Protein 3HHE (pdb70)

Organism: Bartonella henselae (strain ATCC 49882 / DSM 28221 / CCUG 30454 / Houston 1) (NCBI:txid283166)

Secondary structure (DSSP, 8-state):
-HHHHHHHHHHHHHTT--TTEEEEE--SHHHHHHHHHHHHHHHTT--EEEEESSHHHHHHHHHTT--B--TTT--SBSEEEE--SEE-GGG-EE--TTS-HHHHHHHHHTBS-EEEEEEGGGB-SSS-SSPEEEEE-STTHHHHHHHHHHHHHHHT--S-EEE-EETTEE---TTS-EEEEE--S--S-HHHHHHHHHTSTTEEEESEE-S---EEEEE-TTS-EEEE-GGG-/-HHHHHHHHHHHHHTT--TTEEEEE--SHHHHHHHHHHHHHHHTT--EEEEESSHHHHHHHHHHT--B--TTT-SSBSEEEE--SEE-GGG-EE--TTS-HHHHHHHHHTBS-EEEEEEGGGB-SSS-SSPEEEEE-STTHHHHHHHHHHHHHHHT--S-EEE-BSSSSBPPPTTS-EEEEE--S--S-HHHHHHHHHHSTTEEEESEE-S---EEEEE-TTS-EEEE-GGG-

Foldseek 3Di:
DFLVQLLLLLVVVCVVQAAPFEEEQEDDSSSLSNQLVNLVVVVVPGHYEYAYQAPVSVVSNVVSVNHYDHCVVVVAGAEYEYEAQAQEALRWGFHCPVPRQVSVLSRLVRYPAYEYGGAPVRYDHFDQQFFKKWWFAPVPVVVLVVQLVVLCVVVVFDDDKDWDDDVPHFDAHPVGTTMITHRRRGDPDVVSSQVSSVPRPGTPHIRTRPPRHAWYFYQYPVGDTDTDGSVND/DQLVQLLLLLVVVVVPDAAPFEEEQEDDSSSLSNLLVNLVVVVVPGHYEYAYQAPVRVVSCVVSVNHYDDCVVVVAGAEYEYEAQAQEALRKGFDQPVNRQPSSQSNLVRYPAYEYGHEPVRYDHFDQQFWKKWWFAPVCVVVLVVQLVVLCVVQVFDDDWAWPDDDVHFDAHPVRTTIITHRRRGDHPLVSSQVSSVPRVGTPHIRTHPPRHAWYFYQYPVRDTDTDGSVRD

Sequence (466 aa):
NVQQLKKMAALKALEFVEDDMRLGIGSGSTVNEFIPLLGERVANGLRVTCVATSQYSEQLCHKFGVPISTLEKIPELDLDIDGADEIGPEMTLIKGGGGALLHEKIVASASRAMFVIADETKMVKTLGAFALPIEVNPFGIHATRRIAIEKAADNLGLSGEITLRMNGDDPFKTDGGHFIFDAFWGRILQPKLLSEALLAIPGVVEHGLFLGLASRAIVAMADSQIKVLEPFDFNVQQLKKMAALKALEFVEDDMRLGIGSGSTVNEFIPLLGERVANGLRVTCVATSQYSEQLCHKFGVPISTLEKIPELDLDIDGADEIGPEMTLIKGGGGALLHEKIVASASRAMFVIADETKMVKTLGAFALPIEVNPFGIHATRIAIEKAADNLGLSGEITLRMNGDDPFKTDGGHFIFDAFWGRILQPKLLSEALLAIPGVVEHGLFLGLASRAIVAMADSQIKVLEPFDF

B-factor: mean 32.85, std 6.94, range [16.31, 69.72]

CATH classification: 3.40.50.1360 (+1 more: 3.30.70.260)

Radius of gyration: 24.21 Å; Cα contacts (8 Å, |Δi|>4): 1124; chains: 2; bounding box: 37×44×77 Å

Nearest PDB structures (foldseek):
  3hhe-assembly1_B  TM=1.003E+00  e=1.735E-48  Bartonella henselae str. Houston-1
  6j1k-assembly1_B  TM=9.868E-01  e=7.634E-35  Ochrobactrum sp.
  6zxt-assembly1_A  TM=9.410E-01  e=8.841E-29  Chlamydomonas reinhardtii
  3l7o-assembly1_A  TM=9.455E-01  e=5.430E-26  Streptococcus mutans UA159
  4x84-assembly1_D  TM=9.153E-01  e=1.781E-24  Pseudomonas aeruginosa PAO1

Structure (mmCIF, N/CA/C/O backbone):
data_3HHE
#
_entry.id   3HHE
#
_cell.length_a   40.190
_cell.length_b   79.584
_cell.length_c   151.127
_cell.angle_alpha   90.000
_cell.angle_beta   90.000
_cell.angle_gamma   90.000
#
_symmetry.space_group_name_H-M   'P 21 21 21'
#
loop_
_entity.id
_entity.type
_entity.pdbx_description
1 polymer 'Ribose-5-phosphate isomerase A'
2 non-polymer RIBULOSE-5-PHOSPHATE
3 non-polymer 'POTASSIUM ION'
4 non-polymer 'CHLORIDE ION'
5 water water
#
loop_
_atom_site.group_PDB
_atom_site.id
_atom_site.type_symbol
_atom_site.label_atom_id
_atom_site.label_alt_id
_atom_site.label_comp_id
_atom_site.label_asym_id
_atom_site.label_entity_id
_atom_site.label_seq_id
_atom_site.pdbx_PDB_ins_code
_atom_site.Cartn_x
_atom_site.Cartn_y
_atom_site.Cartn_z
_atom_site.occupancy
_atom_site.B_iso_or_equiv
_atom_site.auth_seq_id
_atom_site.auth_comp_id
_atom_site.auth_asym_id
_atom_site.auth_atom_id
_atom_site.pdbx_PDB_model_num
ATOM 1 N N . ASN A 1 23 ? 27.817 63.248 43.842 1.00 46.35 23 ASN A N 1
ATOM 2 C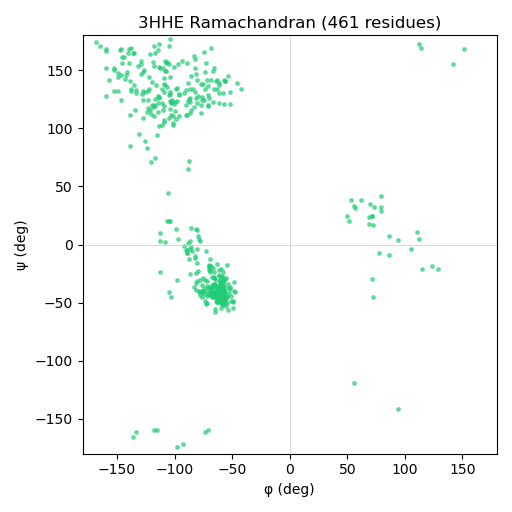 CA . ASN A 1 23 ? 29.278 63.121 43.487 1.00 46.65 23 ASN A CA 1
ATOM 3 C C . ASN A 1 23 ? 29.789 64.147 42.469 1.00 45.52 23 ASN A C 1
ATOM 4 O O . ASN A 1 23 ? 30.416 65.124 42.870 1.00 45.53 23 ASN A O 1
ATOM 9 N N . VAL A 1 24 ? 29.568 63.919 41.167 1.00 43.80 24 VAL A N 1
ATOM 10 C CA . VAL A 1 24 ? 29.942 64.948 40.191 1.00 42.50 24 VAL A CA 1
ATOM 11 C C . VAL A 1 24 ? 29.003 66.149 40.281 1.00 41.43 24 VAL A C 1
ATOM 12 O O . VAL A 1 24 ? 29.459 67.285 40.175 1.00 40.08 24 VAL A O 1
ATOM 16 N N . GLN A 1 25 ? 27.712 65.882 40.512 1.00 40.58 25 GLN A N 1
ATOM 17 C CA . GLN A 1 25 ? 26.724 66.937 40.696 1.00 40.16 25 GLN A CA 1
ATOM 18 C C . GLN A 1 25 ? 27.180 67.821 41.857 1.00 38.95 25 GLN A C 1
ATOM 19 O O . GLN A 1 25 ? 26.935 69.029 41.877 1.00 38.57 25 GLN A O 1
ATOM 25 N N . GLN A 1 26 ? 27.874 67.203 42.807 1.00 37.42 26 GLN A N 1
ATOM 26 C CA . GLN A 1 26 ? 28.382 67.913 43.959 1.00 36.63 26 GLN A CA 1
ATOM 27 C C . GLN A 1 26 ? 29.519 68.788 43.494 1.00 34.89 26 GLN A C 1
ATOM 28 O O . GLN A 1 26 ? 29.540 69.992 43.759 1.00 34.19 26 GLN A O 1
ATOM 34 N N . LEU A 1 27 ? 30.446 68.173 42.763 1.00 33.65 27 LEU A N 1
ATOM 35 C CA . LEU A 1 27 ? 31.581 68.896 42.223 1.00 33.00 27 LEU A CA 1
ATOM 36 C C . LEU A 1 27 ? 31.179 70.087 41.335 1.00 32.07 27 LEU A C 1
ATOM 37 O O . LEU A 1 27 ? 31.770 71.164 41.452 1.00 31.69 27 LEU A O 1
ATOM 42 N N . LYS A 1 28 ? 30.132 69.908 40.523 1.00 31.24 28 LYS A N 1
ATOM 43 C CA . LYS A 1 28 ? 29.617 70.969 39.653 1.00 30.32 28 LYS A CA 1
ATOM 44 C C . LYS A 1 28 ? 29.071 72.157 40.450 1.00 30.13 28 LYS A C 1
ATOM 45 O O . LYS A 1 28 ? 29.335 73.326 40.125 1.00 29.11 28 LYS A O 1
ATOM 51 N N . LYS A 1 29 ? 28.301 71.849 41.497 1.00 29.30 29 LYS A N 1
ATOM 52 C CA . LYS A 1 29 ? 27.739 72.884 42.355 1.00 28.01 29 LYS A CA 1
ATOM 53 C C . LYS A 1 29 ? 28.820 73.652 43.119 1.00 26.65 29 LYS A C 1
ATOM 54 O O . LYS A 1 29 ? 28.760 74.892 43.219 1.00 26.70 29 LYS A O 1
ATOM 60 N N . MET A 1 30 ? 29.818 72.931 43.611 1.00 25.89 30 MET A N 1
ATOM 61 C CA . MET A 1 30 ? 30.965 73.554 44.279 1.00 26.18 30 MET A CA 1
ATOM 62 C C . MET A 1 30 ? 31.656 74.497 43.318 1.00 25.47 30 MET A C 1
ATOM 63 O O . MET A 1 30 ? 31.897 75.669 43.663 1.00 25.40 30 MET A O 1
ATOM 68 N N . ALA A 1 31 ? 31.926 74.011 42.100 1.00 24.98 31 ALA A N 1
ATOM 69 C CA . ALA A 1 31 ? 32.573 74.831 41.075 1.00 24.56 31 ALA A CA 1
ATOM 70 C C . ALA A 1 31 ? 31.746 76.068 40.810 1.00 24.33 31 ALA A C 1
ATOM 71 O O . ALA A 1 31 ? 32.294 77.176 40.765 1.00 24.31 31 ALA A O 1
ATOM 73 N N . ALA A 1 32 ? 30.430 75.884 40.675 1.00 24.11 32 ALA A N 1
ATOM 74 C CA . ALA A 1 32 ? 29.502 77.011 40.424 1.00 24.61 32 ALA A CA 1
ATOM 75 C C . ALA A 1 32 ? 29.477 78.064 41.548 1.00 25.00 32 ALA A C 1
ATOM 76 O O . ALA A 1 32 ? 29.455 79.275 41.286 1.00 24.99 32 ALA A O 1
ATOM 78 N N . LEU A 1 33 ? 29.491 77.604 42.803 1.00 25.66 33 LEU A N 1
ATOM 79 C CA . LEU A 1 33 ? 29.447 78.525 43.958 1.00 25.46 33 LEU A CA 1
ATOM 80 C C . LEU A 1 33 ? 30.664 79.403 43.974 1.00 24.81 33 LEU A C 1
ATOM 81 O O . LEU A 1 33 ? 30.559 80.611 44.171 1.00 24.32 33 LEU A O 1
ATOM 86 N N . LYS A 1 34 ? 31.822 78.788 43.738 1.00 25.80 34 LYS A N 1
ATOM 87 C CA . LYS A 1 34 ? 33.092 79.510 43.710 1.00 26.14 34 LYS A CA 1
ATOM 88 C C . LYS A 1 34 ? 33.141 80.494 42.561 1.00 26.40 34 LYS A C 1
ATOM 89 O O . LYS A 1 34 ? 33.525 81.655 42.761 1.00 26.85 34 LYS A O 1
ATOM 95 N N . ALA A 1 35 ? 32.716 80.074 41.363 1.00 26.23 35 ALA A N 1
ATOM 96 C CA . ALA A 1 35 ? 32.705 81.030 40.220 1.00 26.02 35 ALA A CA 1
ATOM 97 C C . ALA A 1 35 ? 31.814 82.223 40.501 1.00 25.84 35 ALA A C 1
ATOM 98 O O . ALA A 1 35 ? 32.121 83.346 40.083 1.00 25.61 35 ALA A O 1
ATOM 100 N N . LEU A 1 36 ? 30.715 81.977 41.223 1.00 26.06 36 LEU A N 1
ATOM 101 C CA . LEU A 1 36 ? 29.775 83.047 41.581 1.00 26.49 36 LEU A CA 1
ATOM 102 C C . LEU A 1 36 ? 30.388 84.217 42.403 1.00 27.27 36 LEU A C 1
ATOM 103 O O . LEU A 1 36 ? 29.939 85.364 42.304 1.00 27.23 36 LEU A O 1
ATOM 108 N N . GLU A 1 37 ? 31.439 83.926 43.171 1.00 28.52 37 GLU A N 1
ATOM 109 C CA . GLU A 1 37 ? 32.181 84.940 43.929 1.00 29.82 37 GLU A CA 1
ATOM 110 C C . GLU A 1 37 ? 32.851 86.033 43.076 1.00 30.40 37 GLU A C 1
ATOM 111 O O . GLU A 1 37 ? 33.128 87.139 43.574 1.00 30.13 37 GLU A O 1
ATOM 117 N N . PHE A 1 38 ? 33.098 85.743 41.799 1.00 30.58 38 PHE A N 1
ATOM 118 C CA . PHE A 1 38 ? 33.697 86.750 40.915 1.00 31.21 38 PHE A CA 1
ATOM 119 C C . PHE A 1 38 ? 32.652 87.645 40.275 1.00 31.52 38 PHE A C 1
ATOM 120 O O . PHE A 1 38 ? 32.992 88.589 39.547 1.00 31.36 38 PHE A O 1
ATOM 128 N N . VAL A 1 39 ? 31.379 87.359 40.529 1.00 32.26 39 VAL A N 1
ATOM 129 C CA . VAL A 1 39 ? 30.320 88.144 39.915 1.00 33.25 39 VAL A CA 1
ATOM 130 C C . VAL A 1 39 ? 30.029 89.358 40.789 1.00 34.84 39 VAL A C 1
ATOM 131 O O . VAL A 1 39 ? 29.705 89.215 41.971 1.00 34.63 39 VAL A O 1
ATOM 135 N N . GLU A 1 40 ? 30.147 90.547 40.198 1.00 36.91 40 GLU A N 1
ATOM 136 C CA . GLU A 1 40 ? 29.922 91.800 40.919 1.00 38.91 40 GLU A CA 1
ATOM 137 C C . GLU A 1 40 ? 28.815 92.642 40.299 1.00 39.07 40 GLU A C 1
ATOM 138 O O . GLU A 1 40 ? 28.397 92.387 39.167 1.00 38.70 40 GLU A O 1
ATOM 144 N N . ASP A 1 41 ? 28.335 93.621 41.070 1.00 39.51 41 ASP A N 1
ATOM 145 C CA . ASP A 1 41 ? 27.234 94.503 40.672 1.00 39.69 41 ASP A CA 1
ATOM 146 C C . ASP A 1 41 ? 27.512 95.231 39.373 1.00 39.24 41 ASP A C 1
ATOM 147 O O . ASP A 1 41 ? 28.629 95.683 39.132 1.00 39.02 41 ASP A O 1
ATOM 152 N N . ASP A 1 42 ? 26.467 95.365 38.563 1.00 39.34 42 ASP A N 1
ATOM 153 C CA . ASP A 1 42 ? 26.488 96.108 37.288 1.00 39.55 42 ASP A CA 1
ATOM 154 C C . ASP A 1 42 ? 27.339 95.427 36.218 1.00 38.94 42 ASP A C 1
ATOM 155 O O . ASP A 1 42 ? 27.723 96.054 35.238 1.00 39.39 42 ASP A O 1
ATOM 160 N N . MET A 1 43 ? 27.632 94.144 36.415 1.00 37.92 43 MET A N 1
ATOM 161 C CA . MET A 1 43 ? 28.329 93.363 35.408 1.00 37.27 43 MET A CA 1
ATOM 162 C C . MET A 1 43 ? 27.385 92.881 34.311 1.00 36.39 43 MET A C 1
ATOM 163 O O . MET A 1 43 ? 26.238 92.500 34.553 1.00 36.18 43 MET A O 1
ATOM 168 N N . ARG A 1 44 ? 27.888 92.893 33.094 1.00 35.72 44 ARG A N 1
ATOM 169 C CA . ARG A 1 44 ? 27.181 92.246 31.998 1.00 35.13 44 ARG A CA 1
ATOM 170 C C . ARG A 1 44 ? 27.805 90.841 31.800 1.00 33.59 44 ARG A C 1
ATOM 171 O O . ARG A 1 44 ? 29.033 90.695 31.657 1.00 33.37 44 ARG A O 1
ATOM 179 N N . LEU A 1 45 ? 26.963 89.815 31.872 1.00 31.65 45 LEU A N 1
ATOM 180 C CA . LEU A 1 45 ? 27.416 88.441 31.893 1.00 30.61 45 LEU A CA 1
ATOM 181 C C . LEU A 1 45 ? 26.957 87.637 30.699 1.00 30.62 45 LEU A C 1
ATOM 182 O O . LEU A 1 45 ? 25.800 87.730 30.289 1.00 30.81 45 LEU A O 1
ATOM 187 N N . GLY A 1 46 ? 27.871 86.834 30.162 1.00 30.12 46 GLY A N 1
ATOM 188 C CA . GLY A 1 46 ? 27.513 85.743 29.264 1.00 29.39 46 GLY A CA 1
ATOM 189 C C . GLY A 1 46 ? 27.185 84.522 30.087 1.00 28.90 46 GLY A C 1
ATOM 190 O O . GLY A 1 46 ? 27.913 84.198 31.030 1.00 28.83 46 GLY A O 1
ATOM 191 N N . ILE A 1 47 ? 26.077 83.858 29.759 1.00 28.08 47 ILE A N 1
ATOM 192 C CA . ILE A 1 47 ? 25.687 82.639 30.457 1.00 27.89 47 ILE A CA 1
ATOM 193 C C . ILE A 1 47 ? 25.730 81.402 29.530 1.00 27.95 47 ILE A C 1
ATOM 194 O O . ILE A 1 47 ? 24.913 81.272 28.587 1.00 28.24 47 ILE A O 1
ATOM 199 N N . GLY A 1 48 ? 26.643 80.481 29.828 1.00 27.45 48 GLY A N 1
ATOM 200 C CA . GLY A 1 48 ? 26.824 79.248 29.046 1.00 26.27 48 GLY A CA 1
ATOM 201 C C . GLY A 1 48 ? 25.716 78.220 29.176 1.00 26.49 48 GLY A C 1
ATOM 202 O O . GLY A 1 48 ? 24.597 78.559 29.544 1.00 25.92 48 GLY A O 1
ATOM 203 N N . SER A 1 49 ? 26.009 76.958 28.852 1.00 26.00 49 SER A N 1
ATOM 204 C CA . SER A 1 49 ? 24.967 75.928 28.838 1.00 25.72 49 SER A CA 1
ATOM 205 C C . SER A 1 49 ? 25.531 74.600 29.314 1.00 26.09 49 SER A C 1
ATOM 206 O O . SER A 1 49 ? 26.745 74.410 29.325 1.00 26.89 49 SER A O 1
ATOM 209 N N . GLY A 1 50 ? 24.658 73.687 29.722 1.00 26.30 50 GLY A N 1
ATOM 210 C CA . GLY A 1 50 ? 25.085 72.352 30.145 1.00 26.65 50 GLY A CA 1
ATOM 211 C C . GLY A 1 50 ? 24.856 72.165 31.633 1.00 26.96 50 GLY A C 1
ATOM 212 O O . GLY A 1 50 ? 24.496 73.105 32.335 1.00 26.98 50 GLY A O 1
ATOM 213 N N . SER A 1 51 ? 25.063 70.950 32.110 1.00 27.20 51 SER A N 1
ATOM 214 C CA . SER A 1 51 ? 24.603 70.585 33.439 1.00 27.57 51 SER A CA 1
ATOM 215 C C . SER A 1 51 ? 25.313 71.399 34.512 1.00 27.27 51 SER A C 1
ATOM 216 O O . SER A 1 51 ? 24.686 71.747 35.496 1.00 27.85 51 SER A O 1
ATOM 219 N N . THR A 1 52 ? 26.599 71.719 34.309 1.00 26.56 52 THR A N 1
ATOM 220 C CA . THR A 1 52 ? 27.372 72.520 35.269 1.00 25.71 52 THR A CA 1
ATOM 221 C C . THR A 1 52 ? 26.853 73.968 35.356 1.00 26.35 52 THR A C 1
ATOM 222 O O . THR A 1 52 ? 26.727 74.527 36.457 1.00 26.58 52 THR A O 1
ATOM 226 N N . VAL A 1 53 ? 26.546 74.574 34.204 1.00 25.81 53 VAL A N 1
ATOM 227 C CA . VAL A 1 53 ? 25.952 75.914 34.164 1.00 24.85 53 VAL A CA 1
ATOM 228 C C . VAL A 1 53 ? 24.518 75.898 34.733 1.00 24.94 53 VAL A C 1
ATOM 229 O O . VAL A 1 53 ? 24.051 76.909 35.259 1.00 24.86 53 VAL A O 1
ATOM 233 N N . ASN A 1 54 ? 23.817 74.775 34.632 1.00 24.80 54 ASN A N 1
ATOM 234 C CA . ASN A 1 54 ? 22.470 74.692 35.226 1.00 25.52 54 ASN A CA 1
ATOM 235 C C . ASN A 1 54 ? 22.505 74.706 36.759 1.00 25.88 54 ASN A C 1
ATOM 236 O O . ASN A 1 54 ? 21.518 75.016 37.377 1.00 26.50 54 ASN A O 1
ATOM 241 N N . GLU A 1 55 ? 23.633 74.347 37.369 1.00 26.88 55 GLU A N 1
ATOM 242 C CA . GLU A 1 55 ? 23.804 74.515 38.822 1.00 27.66 55 GLU A CA 1
ATOM 243 C C . GLU A 1 55 ? 24.162 75.937 39.207 1.00 27.31 55 GLU A C 1
ATOM 244 O O . GLU A 1 55 ? 23.938 76.351 40.344 1.00 28.21 55 GLU A O 1
ATOM 250 N N . PHE A 1 56 ? 24.713 76.688 38.260 1.00 26.55 56 PHE A N 1
ATOM 251 C CA . PHE A 1 56 ? 25.171 78.062 38.509 1.00 25.81 56 PHE A CA 1
ATOM 252 C C . PHE A 1 56 ? 24.054 79.097 38.422 1.00 25.63 56 PHE A C 1
ATOM 253 O O . PHE A 1 56 ? 24.050 80.069 39.172 1.00 25.40 56 PHE A O 1
ATOM 261 N N . ILE A 1 57 ? 23.119 78.885 37.496 1.00 25.49 57 ILE A N 1
ATOM 262 C CA . ILE A 1 57 ? 22.066 79.857 37.231 1.00 25.52 57 ILE A CA 1
ATOM 263 C C . ILE A 1 57 ? 21.152 80.071 38.434 1.00 25.76 57 ILE A C 1
ATOM 264 O O . ILE A 1 57 ? 20.899 81.209 38.815 1.00 26.67 57 ILE A O 1
ATOM 269 N N . PRO A 1 58 ? 20.651 78.994 39.049 1.00 26.08 58 PRO A N 1
ATOM 270 C CA . PRO A 1 58 ? 19.803 79.327 40.193 1.00 26.80 58 PRO A CA 1
ATOM 271 C C . PRO A 1 58 ? 20.575 80.056 41.316 1.00 26.73 58 PRO A C 1
ATOM 272 O O . PRO A 1 58 ? 20.054 81.015 41.887 1.00 27.76 58 PRO A O 1
ATOM 276 N N . LEU A 1 59 ? 21.806 79.642 41.591 1.00 26.98 59 LEU A N 1
ATOM 277 C CA . LEU A 1 59 ? 22.635 80.324 42.589 1.00 27.48 59 LEU A CA 1
ATOM 278 C C . LEU A 1 59 ? 22.761 81.820 42.295 1.00 27.40 59 LEU A C 1
ATOM 279 O O . LEU A 1 59 ? 22.659 82.657 43.184 1.00 27.10 59 LEU A O 1
ATOM 284 N N . LEU A 1 60 ? 23.001 82.135 41.025 1.00 27.60 60 LEU A N 1
ATOM 285 C CA . LEU A 1 60 ? 23.014 83.500 40.567 1.00 27.16 60 LEU A CA 1
ATOM 286 C C . LEU A 1 60 ? 21.679 84.186 40.849 1.00 27.73 60 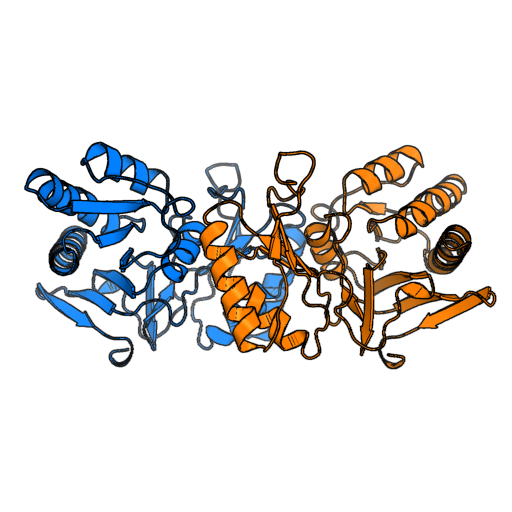LEU A C 1
ATOM 287 O O . LEU A 1 60 ? 21.648 85.333 41.309 1.00 27.31 60 LEU A O 1
ATOM 292 N N . GLY A 1 61 ? 20.581 83.503 40.553 1.00 28.33 61 GLY A N 1
ATOM 293 C CA . GLY A 1 61 ? 19.257 84.075 40.810 1.00 29.50 61 GLY A CA 1
ATOM 294 C C . GLY A 1 61 ? 19.040 84.324 42.300 1.00 30.48 61 GLY A C 1
ATOM 295 O O . GLY A 1 61 ? 18.451 85.334 42.674 1.00 30.08 61 GLY A O 1
ATOM 296 N N . GLU A 1 62 ? 19.524 83.425 43.163 1.00 31.52 62 GLU A N 1
ATOM 297 C CA . GLU A 1 62 ? 19.407 83.674 44.616 1.00 33.46 62 GLU A CA 1
ATOM 298 C C . GLU A 1 62 ? 20.105 84.970 45.001 1.00 33.47 62 GLU A C 1
ATOM 299 O O . GLU A 1 62 ? 19.626 85.699 45.855 1.00 34.24 62 GLU A O 1
ATOM 305 N N . ARG A 1 63 ? 21.222 85.266 44.346 1.00 33.78 63 ARG A N 1
ATOM 306 C CA . ARG A 1 63 ? 21.972 86.493 44.630 1.00 34.03 63 ARG A CA 1
ATOM 307 C C . ARG A 1 63 ? 21.248 87.722 44.116 1.00 34.84 63 ARG A C 1
ATOM 308 O O . ARG A 1 63 ? 21.289 88.779 44.747 1.00 35.55 63 ARG A O 1
ATOM 316 N N . VAL A 1 64 ? 20.578 87.572 42.977 1.00 35.46 64 VAL A N 1
ATOM 317 C CA . VAL A 1 64 ? 19.813 88.647 42.368 1.00 36.04 64 VAL A CA 1
ATOM 318 C C . VAL A 1 64 ? 18.611 88.996 43.225 1.00 37.03 64 VAL A C 1
ATOM 319 O O . VAL A 1 64 ? 18.253 90.160 43.334 1.00 38.04 64 VAL A O 1
ATOM 323 N N . ALA A 1 65 ? 17.995 87.993 43.836 1.00 38.09 65 ALA A N 1
ATOM 324 C CA . ALA A 1 65 ? 16.865 88.223 44.717 1.00 39.12 65 ALA A CA 1
ATOM 325 C C . ALA A 1 65 ? 17.322 88.912 45.997 1.00 39.92 65 ALA A C 1
ATOM 326 O O . ALA A 1 65 ? 16.494 89.486 46.702 1.00 39.97 65 ALA A O 1
ATOM 328 N N . ASN A 1 66 ? 18.629 88.855 46.292 1.00 40.02 66 ASN A N 1
ATOM 329 C CA . ASN A 1 66 ? 19.172 89.577 47.449 1.00 40.15 66 ASN A CA 1
ATOM 330 C C . ASN A 1 66 ? 19.933 90.860 47.106 1.00 39.51 66 ASN A C 1
ATOM 331 O O . ASN A 1 66 ? 20.707 91.362 47.914 1.00 39.51 66 ASN A O 1
ATOM 336 N N . GLY A 1 67 ? 19.689 91.412 45.919 1.00 39.00 67 GLY A N 1
ATOM 337 C CA . GLY A 1 67 ? 20.254 92.722 45.577 1.00 37.84 67 GLY A CA 1
ATOM 338 C C . GLY A 1 67 ? 21.279 92.818 44.451 1.00 37.26 67 GLY A C 1
ATOM 339 O O . GLY A 1 67 ? 21.479 93.908 43.909 1.00 37.79 67 GLY A O 1
ATOM 340 N N . LEU A 1 68 ? 21.944 91.718 44.093 1.00 36.32 68 LEU A N 1
ATOM 341 C CA . LEU A 1 68 ? 22.955 91.762 43.006 1.00 35.45 68 LEU A CA 1
ATOM 342 C C . LEU A 1 68 ? 22.362 92.252 41.669 1.00 34.97 68 LEU A C 1
ATOM 343 O O . LEU A 1 68 ? 21.306 91.793 41.232 1.00 34.16 68 LEU A O 1
ATOM 348 N N . ARG A 1 69 ? 23.029 93.217 41.052 1.00 35.62 69 ARG A N 1
ATOM 349 C CA . ARG A 1 69 ? 22.576 93.773 39.766 1.00 36.52 69 ARG A CA 1
ATOM 350 C C . ARG A 1 69 ? 23.451 93.213 38.652 1.00 36.28 69 ARG A C 1
ATOM 351 O O . ARG A 1 69 ? 24.664 93.443 38.648 1.00 36.22 69 ARG A O 1
ATOM 359 N N . VAL A 1 70 ? 22.835 92.456 37.742 1.00 36.40 70 VAL A N 1
ATOM 360 C CA . VAL A 1 70 ? 23.501 91.914 36.537 1.00 36.51 70 VAL A CA 1
ATOM 361 C C . VAL A 1 70 ? 22.518 91.876 35.377 1.00 36.44 70 VAL A C 1
ATOM 362 O O . VAL A 1 70 ? 21.312 91.807 35.587 1.00 36.05 70 VAL A O 1
ATOM 366 N N . THR A 1 71 ? 23.061 91.895 34.162 1.00 36.46 71 THR A N 1
ATOM 367 C CA . THR A 1 71 ? 22.310 91.697 32.931 1.00 36.14 71 THR A CA 1
ATOM 368 C C . THR A 1 71 ? 23.032 90.599 32.170 1.00 35.38 71 THR A C 1
ATOM 369 O O . THR A 1 71 ? 24.251 90.644 32.011 1.00 34.17 71 THR A O 1
ATOM 373 N N . CYS A 1 72 ? 22.272 89.621 31.685 1.00 34.83 72 CYS A N 1
ATOM 374 C CA . CYS A 1 72 ? 22.859 88.405 31.154 1.00 33.85 72 CYS A CA 1
ATOM 375 C C . CYS A 1 72 ? 22.478 88.138 29.720 1.00 32.84 72 CYS A C 1
ATOM 376 O O . CYS A 1 72 ? 21.362 88.440 29.304 1.00 32.54 72 CYS A O 1
ATOM 379 N N . VAL A 1 73 ? 23.422 87.588 28.961 1.00 31.53 73 VAL A N 1
ATOM 380 C CA . VAL A 1 73 ? 23.105 87.012 27.669 1.00 30.48 73 VAL A CA 1
ATOM 381 C C . VAL A 1 73 ? 23.224 85.481 27.735 1.00 29.67 73 VAL A C 1
ATOM 382 O O . VAL A 1 73 ? 24.304 84.939 27.998 1.00 29.36 73 VAL A O 1
ATOM 386 N N . ALA A 1 74 ? 22.109 84.801 27.473 1.00 28.35 74 ALA A N 1
ATOM 387 C CA . ALA A 1 74 ? 22.052 83.344 27.477 1.00 28.29 74 ALA A CA 1
ATOM 388 C C . ALA A 1 74 ? 22.547 82.753 26.163 1.00 28.20 74 ALA A C 1
ATOM 389 O O . ALA A 1 74 ? 22.427 83.391 25.105 1.00 28.45 74 ALA A O 1
ATOM 391 N N . THR A 1 75 ? 23.078 81.529 26.225 1.00 27.40 75 THR A N 1
ATOM 392 C CA . THR A 1 75 ? 23.651 80.891 25.043 1.00 27.47 75 THR A CA 1
ATOM 393 C C . THR A 1 75 ? 22.813 79.734 24.482 1.00 27.74 75 THR A C 1
ATOM 394 O O . THR A 1 75 ? 23.197 79.111 23.508 1.00 27.97 75 THR A O 1
ATOM 398 N N . SER A 1 76 ? 21.664 79.464 25.087 1.00 27.94 76 SER A N 1
ATOM 399 C CA . SER A 1 76 ? 20.788 78.390 24.643 1.00 28.52 76 SER A CA 1
ATOM 400 C C . SER A 1 76 ? 19.378 78.643 25.172 1.00 28.90 76 SER A C 1
ATOM 401 O O . SER A 1 76 ? 19.184 79.472 26.068 1.00 28.58 76 SER A O 1
ATOM 404 N N . GLN A 1 77 ? 18.405 77.918 24.637 1.00 28.94 77 GLN A N 1
ATOM 405 C CA . GLN A 1 77 ? 17.028 78.073 25.096 1.00 30.36 77 GLN A CA 1
ATOM 406 C C . GLN A 1 77 ? 16.834 77.587 26.536 1.00 29.66 77 GLN A C 1
ATOM 407 O O . GLN A 1 77 ? 16.168 78.245 27.315 1.00 29.97 77 GLN A O 1
ATOM 4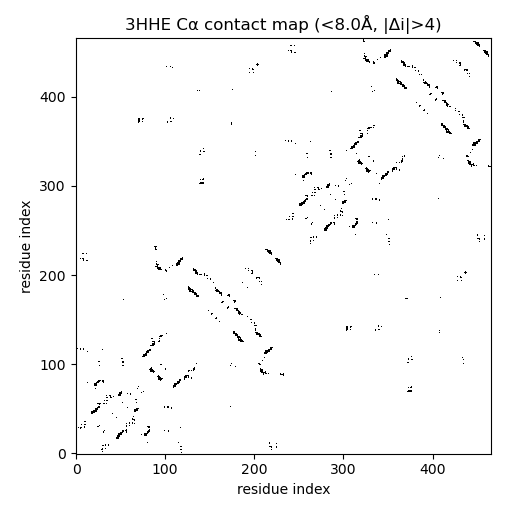13 N N . TYR A 1 78 ? 17.438 76.457 26.880 1.00 29.40 78 TYR A N 1
ATOM 414 C CA . TYR A 1 78 ? 17.356 75.950 28.239 1.00 29.89 78 TYR A CA 1
ATOM 415 C C . TYR A 1 78 ? 18.095 76.840 29.258 1.00 29.63 78 TYR A C 1
ATOM 416 O O . TYR A 1 78 ? 17.562 77.123 30.328 1.00 29.49 78 TYR A O 1
ATOM 425 N N . SER A 1 79 ? 19.290 77.319 28.925 1.00 29.31 79 SER A N 1
ATOM 426 C CA . SER A 1 79 ? 19.897 78.370 29.779 1.00 29.74 79 SER A CA 1
ATOM 427 C C . SER A 1 79 ? 18.998 79.591 29.910 1.00 29.35 79 SER A C 1
ATOM 428 O O . SER A 1 79 ? 18.903 80.159 30.979 1.00 29.27 79 SER A O 1
ATOM 431 N N . GLU A 1 80 ? 18.339 79.995 28.838 1.00 30.18 80 GLU A N 1
ATOM 432 C CA . GLU A 1 80 ? 17.487 81.195 28.928 1.00 31.90 80 GLU A CA 1
ATOM 433 C C . GLU A 1 80 ? 16.245 80.952 29.800 1.00 31.89 80 GLU A C 1
ATOM 434 O O . GLU A 1 80 ? 15.873 81.799 30.600 1.00 31.74 80 GLU A O 1
ATOM 440 N N . GLN A 1 81 ? 15.650 79.779 29.639 1.00 32.07 81 GLN A N 1
ATOM 441 C CA . GLN A 1 81 ? 14.505 79.349 30.408 1.00 32.76 81 GLN A CA 1
ATOM 442 C C . GLN A 1 81 ? 14.849 79.423 31.904 1.00 32.77 81 GLN A C 1
ATOM 443 O O . GLN A 1 81 ? 14.131 80.054 32.698 1.00 32.73 81 GLN A O 1
ATOM 449 N N . LEU A 1 82 ? 15.960 78.786 32.271 1.00 32.48 82 LEU A N 1
ATOM 450 C CA . LEU A 1 82 ? 16.432 78.791 33.653 1.00 32.00 82 LEU A CA 1
ATOM 451 C C . LEU A 1 82 ? 16.668 80.192 34.186 1.00 31.50 82 LEU A C 1
ATOM 452 O O . LEU A 1 82 ? 16.387 80.462 35.342 1.00 31.44 82 LEU A O 1
ATOM 457 N N . CYS A 1 83 ? 17.161 81.091 33.342 1.00 31.03 83 CYS A N 1
ATOM 458 C CA . CYS A 1 83 ? 17.391 82.452 33.778 1.00 30.79 83 CYS A CA 1
ATOM 459 C C . CYS A 1 83 ? 16.063 83.126 34.173 1.00 31.40 83 CYS A C 1
ATOM 460 O O . CYS A 1 83 ? 15.956 83.741 35.250 1.00 30.92 83 CYS A O 1
ATOM 463 N N . HIS A 1 84 ? 15.057 83.008 33.299 1.00 31.41 84 HIS A N 1
ATOM 464 C CA . HIS A 1 84 ? 13.743 83.568 33.558 1.00 31.89 84 HIS A CA 1
ATOM 465 C C . HIS A 1 84 ? 13.138 82.970 34.831 1.00 31.65 84 HIS A C 1
ATOM 466 O O . HIS A 1 84 ? 12.685 83.702 35.708 1.00 31.82 84 HIS A O 1
ATOM 473 N N . LYS A 1 85 ? 13.162 81.640 34.925 1.00 30.92 85 LYS A N 1
ATOM 474 C CA . LYS A 1 85 ? 12.660 80.936 36.073 1.00 30.74 85 LYS A CA 1
ATOM 475 C C . LYS A 1 85 ? 13.262 81.400 37.407 1.00 31.20 85 LYS A C 1
ATOM 476 O O . LYS A 1 85 ? 12.563 81.432 38.415 1.00 30.57 85 LYS A O 1
ATOM 482 N N . PHE A 1 86 ? 14.552 81.739 37.410 1.00 31.38 86 PHE A N 1
ATOM 483 C CA . PHE A 1 86 ? 15.221 82.106 38.647 1.00 31.83 86 PHE A CA 1
ATOM 484 C C . PHE A 1 86 ? 15.510 83.578 38.759 1.00 32.91 86 PHE A C 1
ATOM 485 O O . PHE A 1 86 ? 16.346 83.984 39.550 1.00 34.14 86 PHE A O 1
ATOM 493 N N . GLY A 1 87 ? 14.803 84.387 37.984 1.00 33.68 87 GLY A N 1
ATOM 494 C CA . GLY A 1 87 ? 14.886 85.845 38.128 1.00 34.61 87 GLY A CA 1
ATOM 495 C C . GLY A 1 87 ? 16.182 86.519 37.725 1.00 34.80 87 GLY A C 1
ATOM 496 O O . GLY A 1 87 ? 16.489 87.604 38.204 1.00 36.17 87 GLY A O 1
ATOM 497 N N . VAL A 1 88 ? 16.947 85.883 36.852 1.00 35.13 88 VAL A N 1
ATOM 498 C CA . VAL A 1 88 ? 18.181 86.472 36.296 1.00 34.40 88 VAL A CA 1
ATOM 499 C C . VAL A 1 88 ? 17.817 87.340 35.083 1.00 34.62 88 VAL A C 1
ATOM 500 O O . VAL A 1 88 ? 17.323 86.811 34.085 1.00 34.28 88 VAL A O 1
ATOM 504 N N . PRO A 1 89 ? 18.048 88.672 35.162 1.00 34.98 89 PRO A N 1
ATOM 505 C CA . PRO A 1 89 ? 17.702 89.543 34.031 1.00 35.40 89 PRO A CA 1
ATOM 506 C C . PRO A 1 89 ? 18.481 89.169 32.757 1.00 36.18 89 PRO A C 1
ATOM 507 O O . PRO A 1 89 ? 19.691 88.870 32.816 1.00 35.55 89 PRO A O 1
ATOM 511 N N . ILE A 1 90 ? 17.752 89.207 31.637 1.00 36.36 90 ILE A N 1
ATOM 512 C CA . ILE A 1 90 ? 18.153 88.691 30.342 1.00 36.91 90 ILE A CA 1
ATOM 513 C C . ILE A 1 90 ? 18.086 89.827 29.342 1.00 37.33 90 ILE A C 1
ATOM 514 O O . ILE A 1 90 ? 17.118 90.579 29.311 1.00 37.69 90 ILE A O 1
ATOM 519 N N . SER A 1 91 ? 19.141 89.971 28.552 1.00 37.59 91 SER A N 1
ATOM 520 C CA . SER A 1 91 ? 19.183 90.936 27.461 1.00 37.72 91 SER A CA 1
ATOM 521 C C . SER A 1 91 ? 19.743 90.200 26.238 1.00 37.54 91 SER A C 1
ATOM 522 O O . SER A 1 91 ? 19.711 88.971 26.199 1.00 37.83 91 SER A O 1
ATOM 525 N N . THR A 1 92 ? 20.235 90.934 25.247 1.00 37.31 92 THR A N 1
ATOM 526 C CA . THR A 1 92 ? 20.776 90.331 24.039 1.00 36.94 92 THR A CA 1
ATOM 527 C C . THR A 1 92 ? 22.078 91.020 23.704 1.00 36.60 92 THR A C 1
ATOM 528 O O . THR A 1 92 ? 22.348 92.111 24.204 1.00 36.19 92 THR A O 1
ATOM 532 N N . LEU A 1 93 ? 22.856 90.394 22.824 1.00 36.70 93 LEU A N 1
ATOM 533 C CA . LEU A 1 93 ? 24.092 90.969 22.311 1.00 36.91 93 LEU A CA 1
ATOM 534 C C . LEU A 1 93 ? 23.833 92.134 21.383 1.00 37.70 93 LEU A C 1
ATOM 535 O O . LEU A 1 93 ? 24.742 92.931 21.133 1.00 37.92 93 LEU A O 1
ATOM 540 N N . GLU A 1 94 ? 22.606 92.263 20.874 1.00 38.97 94 GLU A N 1
ATOM 541 C CA . GLU A 1 94 ? 22.278 93.483 20.129 1.00 40.47 94 GLU A CA 1
ATOM 542 C C . GLU A 1 94 ? 22.355 94.665 21.088 1.00 40.87 94 GLU A C 1
ATOM 543 O O . GLU A 1 94 ? 23.034 95.655 20.812 1.00 41.74 94 GLU A O 1
ATOM 549 N N . LYS A 1 95 ? 21.714 94.530 22.245 1.00 41.36 95 LYS A N 1
ATOM 550 C CA . LYS A 1 95 ? 21.743 95.601 23.243 1.00 41.59 95 LYS A CA 1
ATOM 551 C C . LYS A 1 95 ? 23.070 95.713 23.996 1.00 41.04 95 LYS A C 1
ATOM 552 O O . LYS A 1 95 ? 23.560 96.822 24.217 1.00 41.13 95 LYS A O 1
ATOM 558 N N . ILE A 1 96 ? 23.680 94.583 24.348 1.00 40.40 96 ILE A N 1
ATOM 559 C CA . ILE A 1 96 ? 25.007 94.626 24.997 1.00 39.66 96 ILE A CA 1
ATOM 560 C C . ILE A 1 96 ? 26.086 93.812 24.251 1.00 39.18 96 ILE A C 1
ATOM 561 O O . ILE A 1 96 ? 26.375 92.672 24.606 1.00 39.08 96 ILE A O 1
ATOM 566 N N . PRO A 1 97 ? 26.699 94.418 23.219 1.00 39.07 97 PRO A N 1
ATOM 567 C CA . PRO A 1 97 ? 27.646 93.708 22.353 1.00 39.00 97 PRO A CA 1
ATOM 568 C C . PRO A 1 97 ? 28.938 93.250 23.046 1.00 38.81 97 PRO A C 1
ATOM 569 O O . PRO A 1 97 ? 29.543 92.261 22.596 1.00 38.67 97 PRO A O 1
ATOM 573 N N . GLU A 1 98 ? 29.369 93.975 24.089 1.00 37.88 98 GLU A N 1
ATOM 574 C CA . GLU A 1 98 ? 30.581 93.614 24.839 1.00 37.59 98 GLU A CA 1
ATOM 575 C C . GLU A 1 98 ? 30.225 93.274 26.299 1.00 36.17 98 GLU A C 1
ATOM 576 O O . GLU A 1 98 ? 29.705 94.119 27.029 1.00 36.19 98 GLU A O 1
ATOM 582 N N . LEU A 1 99 ? 30.520 92.040 26.707 1.00 34.25 99 LEU A N 1
ATOM 583 C CA . LEU A 1 99 ? 30.239 91.538 28.049 1.00 32.93 99 LEU A CA 1
ATOM 584 C C . LEU A 1 99 ? 31.501 91.575 28.898 1.00 32.81 99 LEU A C 1
ATOM 585 O O . LEU A 1 99 ? 32.616 91.482 28.358 1.00 32.43 99 LEU A O 1
ATOM 590 N N . ASP A 1 100 ? 31.323 91.692 30.219 1.00 32.22 100 ASP A N 1
ATOM 591 C CA . ASP A 1 100 ? 32.451 91.681 31.170 1.00 32.45 100 ASP A CA 1
ATOM 592 C C . ASP A 1 100 ? 33.009 90.294 31.398 1.00 31.81 100 ASP A C 1
ATOM 593 O O . ASP A 1 100 ? 34.223 90.115 31.487 1.00 32.50 100 ASP A O 1
ATOM 598 N N . LEU A 1 101 ? 32.118 89.312 31.519 1.00 30.78 101 LEU A N 1
ATOM 599 C CA . LEU A 1 101 ? 32.503 87.980 31.955 1.00 29.47 101 LEU A CA 1
ATOM 600 C C . LEU A 1 101 ? 31.568 86.934 31.418 1.00 29.20 101 LEU A C 1
ATOM 601 O O . LEU A 1 101 ? 30.348 87.072 31.535 1.00 29.86 101 LEU A O 1
ATOM 606 N N . ASP A 1 102 ? 32.136 85.876 30.857 1.00 28.58 102 ASP A N 1
ATOM 607 C CA . ASP A 1 102 ? 31.366 84.715 30.428 1.00 28.12 102 ASP A CA 1
ATOM 608 C C . ASP A 1 102 ? 31.584 83.542 31.376 1.00 27.72 102 ASP A C 1
ATOM 609 O O . ASP A 1 102 ? 32.723 83.252 31.770 1.00 27.45 102 ASP A O 1
ATOM 614 N N . ILE A 1 103 ? 30.494 82.874 31.740 1.00 26.62 103 ILE A N 1
ATOM 615 C CA . ILE A 1 103 ? 30.551 81.719 32.611 1.00 26.74 103 ILE A CA 1
ATOM 616 C C . ILE A 1 103 ? 29.958 80.522 31.904 1.00 26.14 103 ILE A C 1
ATOM 617 O O . ILE A 1 103 ? 28.755 80.497 31.607 1.00 25.82 103 ILE A O 1
ATOM 622 N N . ASP A 1 104 ? 30.802 79.527 31.653 1.00 25.22 104 ASP A N 1
ATOM 623 C CA . ASP A 1 104 ? 30.407 78.393 30.854 1.00 25.42 104 ASP A CA 1
ATOM 624 C C . ASP A 1 104 ? 31.103 77.132 31.315 1.00 25.14 104 ASP A C 1
ATOM 625 O O . ASP A 1 104 ? 32.071 77.193 32.088 1.00 25.18 104 ASP A O 1
ATOM 630 N N . GLY A 1 105 ? 30.616 75.998 30.822 1.00 24.65 105 GLY A N 1
ATOM 631 C CA . GLY A 1 105 ? 31.222 74.717 31.085 1.00 24.85 105 GLY A CA 1
ATOM 632 C C . GLY A 1 105 ? 32.100 74.327 29.915 1.00 25.36 105 GLY A C 1
ATOM 633 O O . GLY A 1 105 ? 32.299 75.125 29.007 1.00 25.07 105 GLY A O 1
ATOM 634 N N . ALA A 1 106 ? 32.629 73.106 29.956 1.00 25.64 106 ALA A N 1
ATOM 635 C CA . ALA A 1 106 ? 33.361 72.515 28.842 1.00 26.97 106 ALA A CA 1
ATOM 636 C C . ALA A 1 106 ? 33.250 71.010 28.909 1.00 27.23 106 ALA A C 1
ATOM 637 O O . ALA A 1 106 ? 33.131 70.450 30.000 1.00 27.78 106 ALA A O 1
ATOM 639 N N . ASP A 1 107 ? 33.295 70.364 27.745 1.00 27.27 107 ASP A N 1
ATOM 640 C CA . ASP A 1 107 ? 33.267 68.914 27.664 1.00 27.72 107 ASP A CA 1
ATOM 641 C C . ASP A 1 107 ? 34.674 68.415 27.946 1.00 27.48 107 ASP A C 1
ATOM 642 O O . ASP A 1 107 ? 34.858 67.349 28.517 1.00 27.54 107 ASP A O 1
ATOM 647 N N . GLU A 1 108 ? 35.662 69.220 27.564 1.00 27.78 108 GLU A N 1
ATOM 648 C CA . GLU A 1 108 ? 37.075 68.948 27.863 1.00 28.27 108 GLU A CA 1
ATOM 649 C C . GLU A 1 108 ? 37.848 70.240 28.082 1.00 27.88 108 GLU A C 1
ATOM 650 O O . GLU A 1 108 ? 37.571 71.239 27.424 1.00 27.21 108 GLU A O 1
ATOM 656 N N . ILE A 1 109 ? 38.838 70.195 28.984 1.00 28.27 109 ILE A N 1
ATOM 657 C CA . ILE A 1 109 ? 39.804 71.286 29.208 1.00 28.39 109 ILE A CA 1
ATOM 658 C C . ILE A 1 109 ? 41.230 70.720 29.121 1.00 28.78 109 ILE A C 1
ATOM 659 O O . ILE A 1 109 ? 41.667 69.975 30.016 1.00 29.21 109 ILE A O 1
ATOM 664 N N . GLY A 1 110 ? 41.951 71.067 28.057 1.00 29.35 110 GLY A N 1
ATOM 665 C CA . GLY A 1 110 ? 43.297 70.537 27.791 1.00 29.22 110 GLY A CA 1
ATOM 666 C C . GLY A 1 110 ? 44.377 71.621 27.835 1.00 30.22 110 GLY A C 1
ATOM 667 O O . GLY A 1 110 ? 44.154 72.678 28.418 1.00 29.54 110 GLY A O 1
ATOM 668 N N . PRO A 1 111 ? 45.558 71.360 27.215 1.00 30.94 111 PRO A N 1
ATOM 669 C CA . PRO A 1 111 ? 46.719 72.262 27.191 1.00 31.59 111 PRO A CA 1
ATOM 670 C C . PRO A 1 111 ? 46.392 73.713 26.872 1.00 32.36 111 PRO A C 1
ATOM 671 O O . PRO A 1 111 ? 45.567 73.998 25.992 1.00 32.82 111 PRO A O 1
ATOM 675 N N . GLU A 1 112 ? 47.047 74.622 27.586 1.00 32.48 112 GLU A N 1
ATOM 676 C CA . GLU A 1 112 ? 46.743 76.054 27.503 1.00 32.77 112 GLU A CA 1
ATOM 677 C C . GLU A 1 112 ? 45.258 76.372 27.692 1.00 32.64 112 GLU A C 1
ATOM 678 O O . GLU A 1 112 ? 44.810 77.461 27.320 1.00 32.39 112 GLU A O 1
ATOM 680 N N . MET A 1 113 ? 44.510 75.443 28.305 1.00 32.12 113 MET A N 1
ATOM 681 C CA . MET A 1 113 ? 43.075 75.641 28.553 1.00 31.65 113 MET A CA 1
ATOM 682 C C . MET A 1 113 ? 42.332 75.794 27.213 1.00 31.04 113 MET A C 1
ATOM 683 O O . MET A 1 113 ? 41.430 76.631 27.060 1.00 30.64 113 MET A O 1
ATOM 688 N N . THR A 1 114 ? 42.770 75.010 26.233 1.00 30.25 114 THR A N 1
ATOM 689 C CA . THR A 1 114 ? 42.010 74.810 25.025 1.00 29.87 114 THR A CA 1
ATOM 690 C C . THR A 1 114 ? 40.840 73.945 25.472 1.00 29.20 114 THR A C 1
ATOM 691 O O . THR A 1 114 ? 40.996 73.095 26.349 1.00 29.03 114 THR A O 1
ATOM 695 N N . LEU A 1 115 ? 39.657 74.201 24.920 1.00 28.56 115 LEU A N 1
ATOM 696 C CA . LEU A 1 115 ? 38.470 73.439 25.300 1.00 27.28 115 LEU A CA 1
ATOM 697 C C . LEU A 1 115 ? 37.876 72.683 24.138 1.00 26.91 115 LEU A C 1
ATOM 698 O O . LEU A 1 115 ? 38.088 73.032 22.974 1.00 26.85 115 LEU A O 1
ATOM 703 N N . ILE A 1 116 ? 37.130 71.638 24.468 1.00 26.02 116 ILE A N 1
ATOM 704 C CA . ILE A 1 116 ? 36.126 71.138 23.564 1.00 25.87 116 ILE A CA 1
ATOM 705 C C . ILE A 1 116 ? 34.763 71.435 24.189 1.00 25.92 116 ILE A C 1
ATOM 706 O O . ILE A 1 116 ? 34.546 71.214 25.377 1.00 25.94 116 ILE A O 1
ATOM 711 N N . LYS A 1 117 ? 33.858 71.958 23.378 1.00 25.43 117 LYS A N 1
ATOM 712 C CA . LYS A 1 117 ? 32.515 72.267 23.827 1.00 24.98 117 LYS A CA 1
ATOM 713 C C . LYS A 1 117 ? 31.557 71.907 22.719 1.00 24.93 117 LYS A C 1
ATOM 714 O O . LYS A 1 117 ? 31.963 71.705 21.572 1.00 24.60 117 LYS A O 1
ATOM 720 N N . GLY A 1 118 ? 30.280 71.833 23.063 1.00 24.87 118 GLY A N 1
ATOM 721 C CA . GLY A 1 118 ? 29.244 71.646 22.080 1.00 24.99 118 GLY A CA 1
ATOM 722 C C . GLY A 1 118 ? 28.555 70.311 22.170 1.00 25.90 118 GLY A C 1
ATOM 723 O O . GLY A 1 118 ? 27.714 69.997 21.309 1.00 25.94 118 GLY A O 1
ATOM 724 N N . GLY A 1 119 ? 28.905 69.516 23.188 1.00 25.61 119 GLY A N 1
ATOM 725 C CA . GLY A 1 119 ? 28.249 68.229 23.389 1.00 26.46 119 GLY A CA 1
ATOM 726 C C . GLY A 1 119 ? 26.724 68.346 23.516 1.00 26.72 119 GLY A C 1
ATOM 727 O O . GLY A 1 119 ? 25.998 67.424 23.144 1.00 26.78 119 GLY A O 1
ATOM 728 N N . GLY A 1 120 ? 26.245 69.479 24.034 1.00 26.84 120 GLY A N 1
ATOM 729 C CA . GLY A 1 120 ? 24.798 69.726 24.191 1.00 26.86 120 GLY A CA 1
ATOM 730 C C . GLY A 1 120 ? 24.211 70.426 22.971 1.00 27.11 120 GLY A C 1
ATOM 731 O O . GLY A 1 120 ? 23.026 70.711 22.927 1.00 27.42 120 GLY A O 1
ATOM 732 N N . GLY A 1 121 ? 25.053 70.724 21.982 1.00 27.16 121 GLY A N 1
ATOM 733 C CA . GLY A 1 121 ? 24.609 71.395 20.752 1.00 26.34 121 GLY A CA 1
ATOM 734 C C . GLY A 1 121 ? 24.541 72.918 20.740 1.00 25.65 121 GLY A C 1
ATOM 735 O O . GLY A 1 121 ? 24.066 73.494 19.769 1.00 25.34 121 GLY A O 1
ATOM 736 N N . ALA A 1 122 ? 25.025 73.590 21.786 1.00 25.25 122 ALA A N 1
ATOM 737 C CA . ALA A 1 122 ? 24.931 75.060 21.832 1.00 24.60 122 ALA A CA 1
ATOM 738 C C . ALA A 1 122 ? 26.210 75.827 21.415 1.00 24.47 122 ALA A C 1
ATOM 739 O O . ALA A 1 122 ? 26.325 77.024 21.645 1.00 23.93 122 ALA A O 1
ATOM 741 N N . LEU A 1 123 ? 27.172 75.147 20.796 1.00 24.82 123 LEU A N 1
ATOM 742 C CA . LEU A 1 123 ? 28.523 75.721 20.640 1.00 25.22 123 LEU A CA 1
ATOM 743 C C . LEU A 1 123 ? 28.595 77.052 19.895 1.00 25.14 123 LEU A C 1
ATOM 744 O O . LEU A 1 123 ? 29.451 77.882 20.207 1.00 25.73 123 LEU A O 1
ATOM 749 N N . LEU A 1 124 ? 27.712 77.256 18.920 1.00 24.33 124 LEU A N 1
ATOM 750 C CA . LEU A 1 124 ? 27.787 78.451 18.113 1.00 23.98 124 LEU A CA 1
ATOM 751 C C . LEU A 1 124 ? 27.529 79.678 18.953 1.00 24.01 124 LEU A C 1
ATOM 752 O O . LEU A 1 124 ? 28.385 80.565 19.031 1.00 23.64 124 LEU A O 1
ATOM 757 N N . HIS A 1 125 ? 26.355 79.716 19.583 1.00 24.45 125 HIS A N 1
ATOM 758 C CA . HIS A 1 125 ? 26.021 80.824 20.476 1.00 25.38 125 HIS A CA 1
ATOM 759 C C . HIS A 1 125 ? 27.028 80.961 21.621 1.00 25.22 125 HIS A C 1
ATOM 760 O O . HIS A 1 125 ? 27.439 82.068 21.947 1.00 25.48 125 HIS A O 1
ATOM 767 N N . GLU A 1 126 ? 27.458 79.837 22.186 1.00 24.65 126 GLU A N 1
ATOM 768 C CA . GLU A 1 126 ? 28.504 79.842 23.206 1.00 24.44 126 GLU A CA 1
ATOM 769 C C . GLU A 1 126 ? 29.805 80.474 22.749 1.00 24.37 126 GLU A C 1
ATOM 770 O O . GLU A 1 126 ? 30.485 81.150 23.532 1.00 23.83 126 GLU A O 1
ATOM 776 N N . LYS A 1 127 ? 30.176 80.225 21.493 1.00 24.07 127 LYS A N 1
ATOM 777 C CA . LYS A 1 127 ? 31.490 80.632 21.028 1.00 23.67 127 LYS A CA 1
ATOM 778 C C . LYS A 1 127 ? 31.443 82.142 20.721 1.00 23.41 127 LYS A C 1
ATOM 779 O O . LYS A 1 127 ? 32.366 82.886 21.061 1.00 22.56 127 LYS A O 1
ATOM 785 N N . ILE A 1 128 ? 30.337 82.571 20.109 1.00 23.08 128 ILE A N 1
ATOM 786 C CA . ILE A 1 128 ? 30.061 83.983 19.857 1.00 22.85 128 ILE A CA 1
ATOM 787 C C . ILE A 1 128 ? 30.043 84.742 21.189 1.00 23.49 128 ILE A C 1
ATOM 788 O O . ILE A 1 128 ? 30.700 85.781 21.324 1.00 24.53 128 ILE A O 1
ATOM 793 N N . VAL A 1 129 ? 29.306 84.228 22.178 1.00 22.97 129 VAL A N 1
ATOM 794 C CA . VAL A 1 129 ? 29.249 84.901 23.486 1.00 23.17 129 VAL A CA 1
ATOM 795 C C . VAL A 1 129 ? 30.626 84.982 24.171 1.00 23.51 129 VAL A C 1
ATOM 796 O O . VAL A 1 129 ? 30.985 86.025 24.729 1.00 23.85 129 VAL A O 1
ATOM 800 N N . ALA A 1 130 ? 31.411 83.911 24.081 1.00 24.11 130 ALA A N 1
ATOM 801 C CA . ALA A 1 130 ? 32.770 83.920 24.648 1.00 25.08 130 ALA A CA 1
ATOM 802 C C . ALA A 1 130 ? 33.692 84.980 24.008 1.00 25.65 130 ALA A C 1
ATOM 803 O O . ALA A 1 130 ? 34.462 85.621 24.703 1.00 25.86 130 ALA A O 1
ATOM 805 N N . SER A 1 131 ? 33.600 85.140 22.689 1.00 26.34 131 SER A N 1
ATOM 806 C CA . SER A 1 131 ? 34.365 86.123 21.925 1.00 27.53 131 SER A CA 1
ATOM 807 C C . SER A 1 131 ? 33.928 87.550 22.211 1.00 27.57 131 SER A C 1
ATOM 808 O O . SER A 1 131 ? 34.676 88.493 22.003 1.00 27.98 131 SER A O 1
ATOM 811 N N . ALA A 1 132 ? 32.697 87.706 22.659 1.00 27.85 132 ALA A N 1
ATOM 812 C CA . ALA A 1 132 ? 32.154 89.020 22.957 1.00 28.15 132 ALA A CA 1
ATOM 813 C C . ALA A 1 132 ? 32.458 89.429 24.411 1.00 28.46 132 ALA A C 1
ATOM 814 O O . ALA A 1 132 ? 32.053 90.512 24.840 1.00 29.39 132 ALA A O 1
ATOM 816 N N . SER A 1 133 ? 33.165 88.574 25.152 1.00 27.73 133 SER A N 1
ATOM 817 C CA . SER A 1 133 ? 33.401 88.790 26.586 1.00 27.55 133 SER A CA 1
ATOM 818 C C . SER A 1 133 ? 34.861 89.152 26.885 1.00 28.36 133 SER A C 1
ATOM 819 O O . SER A 1 133 ? 35.779 88.622 26.264 1.00 28.04 133 SER A O 1
ATOM 822 N N . ARG A 1 134 ? 35.063 90.037 27.859 1.00 29.32 134 ARG A N 1
ATOM 823 C CA . ARG A 1 134 ? 36.402 90.405 28.292 1.00 30.42 134 ARG A CA 1
ATOM 824 C C . ARG A 1 134 ? 37.122 89.243 28.938 1.00 30.10 134 ARG A C 1
ATOM 825 O O . ARG A 1 134 ? 38.346 89.155 28.871 1.00 30.18 134 ARG A O 1
ATOM 833 N N . ALA A 1 135 ? 36.361 88.336 29.543 1.00 29.69 135 ALA A N 1
ATOM 834 C CA . ALA A 1 135 ? 36.937 87.151 30.176 1.00 29.71 135 ALA A CA 1
ATOM 835 C C . ALA A 1 135 ? 35.967 85.995 30.116 1.00 29.45 135 ALA A C 1
ATOM 836 O O . ALA A 1 135 ? 34.759 86.187 30.220 1.00 29.86 135 ALA A O 1
ATOM 838 N N . MET A 1 136 ? 36.498 84.794 29.933 1.00 29.36 136 MET A N 1
ATOM 839 C CA . MET A 1 136 ? 35.682 83.595 29.958 1.00 29.02 136 MET A CA 1
ATOM 840 C C . MET A 1 136 ? 36.182 82.692 31.069 1.00 28.70 136 MET A C 1
ATOM 841 O O . MET A 1 136 ? 37.338 82.277 31.069 1.00 28.86 136 MET A O 1
ATOM 846 N N . PHE A 1 137 ? 35.307 82.406 32.022 1.00 28.26 137 PHE A N 1
ATOM 847 C CA . PHE A 1 137 ? 35.621 81.492 33.115 1.00 28.35 137 PHE A CA 1
ATOM 848 C C . PHE A 1 137 ? 34.920 80.181 32.817 1.00 27.91 137 PHE A C 1
ATOM 849 O O . PHE A 1 137 ? 33.716 80.174 32.524 1.00 28.81 137 PHE A O 1
ATOM 857 N N . VAL A 1 138 ? 35.656 79.083 32.881 1.00 27.13 138 VAL A N 1
ATOM 858 C CA . VAL A 1 138 ? 35.063 77.756 32.744 1.00 27.76 138 VAL A CA 1
ATOM 859 C C . VAL A 1 138 ? 34.795 77.158 34.129 1.00 28.01 138 VAL A C 1
ATOM 860 O O . VAL A 1 138 ? 35.673 77.159 34.983 1.00 28.90 138 VAL A O 1
ATOM 864 N N . ILE A 1 139 ? 33.579 76.670 34.341 1.00 27.86 139 ILE A N 1
ATOM 865 C CA . ILE A 1 139 ? 33.240 75.893 35.537 1.00 27.99 139 ILE A CA 1
ATOM 866 C C . ILE A 1 139 ? 33.149 74.388 35.217 1.00 28.19 139 ILE A C 1
ATOM 867 O O . ILE A 1 139 ? 32.492 73.976 34.228 1.00 27.78 139 ILE A O 1
ATOM 872 N N . ALA A 1 140 ? 33.819 73.580 36.038 1.00 28.07 140 ALA A N 1
ATOM 873 C CA . ALA A 1 140 ? 33.935 72.139 35.786 1.00 29.27 140 ALA A CA 1
ATOM 874 C C . ALA A 1 140 ? 34.288 71.334 37.024 1.00 30.04 140 ALA A C 1
ATOM 875 O O . ALA A 1 140 ? 34.937 71.836 37.941 1.00 29.86 140 ALA A O 1
ATOM 877 N N . ASP A 1 141 ? 33.841 70.080 37.021 1.00 30.94 141 ASP A N 1
ATOM 878 C CA . ASP A 1 141 ? 34.356 69.035 37.896 1.00 32.21 141 ASP A CA 1
ATOM 879 C C . ASP A 1 141 ? 35.648 68.436 37.312 1.00 32.70 141 ASP A C 1
ATOM 880 O O . ASP A 1 141 ? 35.905 68.539 36.102 1.00 32.87 141 ASP A O 1
ATOM 885 N N . GLU A 1 142 ? 36.458 67.791 38.145 1.00 32.93 142 GLU A N 1
ATOM 886 C CA . GLU A 1 142 ? 37.817 67.437 37.712 1.00 33.54 142 GLU A CA 1
ATOM 887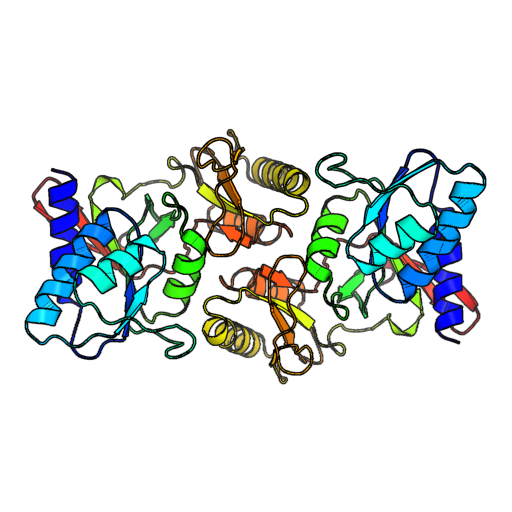 C C . GLU A 1 142 ? 37.939 66.526 36.487 1.00 33.02 142 GLU A C 1
ATOM 888 O O . GLU A 1 142 ? 38.991 66.503 35.851 1.00 32.83 142 GLU A O 1
ATOM 894 N N . THR A 1 143 ? 36.887 65.780 36.160 1.00 32.43 143 THR A N 1
ATOM 895 C CA . THR A 1 143 ? 36.984 64.806 35.052 1.00 33.34 143 THR A CA 1
ATOM 896 C C . THR A 1 143 ? 37.112 65.470 33.672 1.00 32.45 143 THR A C 1
ATOM 897 O O . THR A 1 143 ? 37.406 64.792 32.702 1.00 32.73 143 THR A O 1
ATOM 901 N N . LYS A 1 144 ? 36.865 66.776 33.601 1.00 31.58 144 LYS A N 1
ATOM 902 C CA . LYS A 1 144 ? 36.890 67.500 32.352 1.00 31.48 144 LYS A CA 1
ATOM 903 C C . LYS A 1 144 ? 38.316 67.825 31.981 1.00 31.82 144 LYS A C 1
ATOM 904 O O . LYS A 1 144 ? 38.593 68.140 30.827 1.00 31.67 144 LYS A O 1
ATOM 910 N N . MET A 1 145 ? 39.221 67.717 32.954 1.00 32.11 145 MET A N 1
ATOM 911 C CA . MET A 1 145 ? 40.627 68.028 32.734 1.00 32.71 145 MET A CA 1
ATOM 912 C C . MET A 1 145 ? 41.372 66.878 32.066 1.00 33.02 145 MET A C 1
ATOM 913 O O . MET A 1 145 ? 41.407 65.766 32.581 1.00 33.79 145 MET A O 1
ATOM 918 N N . VAL A 1 146 ? 41.965 67.145 30.907 1.00 33.19 146 VAL A N 1
ATOM 919 C CA . VAL A 1 146 ? 42.648 66.098 30.138 1.00 32.84 146 VAL A CA 1
ATOM 920 C C . VAL A 1 146 ? 44.059 66.501 29.792 1.00 33.44 146 VAL A C 1
ATOM 921 O O . VAL A 1 146 ? 44.346 67.686 29.617 1.00 33.13 146 VAL A O 1
ATOM 925 N N . LYS A 1 147 ? 44.947 65.514 29.717 1.00 34.32 147 LYS A N 1
ATOM 926 C CA . LYS A 1 147 ? 46.325 65.770 29.321 1.00 35.21 147 LYS A CA 1
ATOM 927 C C . LYS A 1 147 ? 46.367 66.154 27.837 1.00 35.59 147 LYS A C 1
ATOM 928 O O . LYS A 1 147 ? 47.110 67.063 27.443 1.00 35.97 147 LYS A O 1
ATOM 930 N N . THR A 1 148 ? 45.566 65.461 27.031 1.00 35.34 148 THR A N 1
ATOM 931 C CA . THR A 1 148 ? 45.442 65.745 25.604 1.00 35.86 148 THR A CA 1
ATOM 932 C C . THR A 1 148 ? 43.964 65.729 25.196 1.00 34.88 148 THR A C 1
ATOM 933 O O . THR A 1 148 ? 43.194 64.868 25.629 1.00 34.50 148 THR A O 1
ATOM 937 N N . LEU A 1 149 ? 43.578 66.694 24.370 1.00 34.03 149 LEU A N 1
ATOM 938 C CA . LEU A 1 149 ? 42.214 66.768 23.840 1.00 33.41 149 LEU A CA 1
ATOM 939 C C . LEU A 1 149 ? 41.861 65.608 22.904 1.00 33.19 149 LEU A C 1
ATOM 940 O O . LEU A 1 149 ? 42.739 65.064 22.240 1.00 32.61 149 LEU A O 1
ATOM 945 N N . GLY A 1 150 ? 40.570 65.251 22.837 1.00 33.14 150 GLY A N 1
ATOM 946 C CA . GLY A 1 150 ? 40.048 64.474 21.702 1.00 32.79 150 GLY A CA 1
ATOM 947 C C . GLY A 1 150 ? 39.249 63.228 22.008 1.00 32.74 150 GLY A C 1
ATOM 948 O O . GLY A 1 150 ? 38.491 62.736 21.167 1.00 33.54 150 GLY A O 1
ATOM 949 N N . ALA A 1 151 ? 39.438 62.691 23.203 1.00 32.41 151 ALA A N 1
ATOM 950 C CA . ALA A 1 151 ? 38.666 61.557 23.674 1.00 31.71 151 ALA A CA 1
ATOM 951 C C . ALA A 1 151 ? 37.162 61.852 23.570 1.00 31.26 151 ALA A C 1
ATOM 952 O O . ALA A 1 151 ? 36.370 60.944 23.322 1.00 31.13 151 ALA A O 1
ATOM 954 N N . PHE A 1 152 ? 36.778 63.115 23.774 1.00 30.73 152 PHE A N 1
ATOM 955 C CA . PHE A 1 152 ? 35.392 63.547 23.591 1.00 30.16 152 PHE A CA 1
ATOM 956 C C . PHE A 1 152 ? 35.275 63.929 22.132 1.00 29.85 152 PHE A C 1
ATOM 957 O O . PHE A 1 152 ? 36.054 64.739 21.650 1.00 30.12 152 PHE A O 1
ATOM 965 N N . ALA A 1 153 ? 34.323 63.329 21.427 1.00 29.18 153 ALA A N 1
ATOM 966 C CA . ALA A 1 153 ? 34.101 63.639 20.007 1.00 28.75 153 ALA A CA 1
ATOM 967 C C . ALA A 1 153 ? 33.948 65.151 19.783 1.00 28.39 153 ALA A C 1
ATOM 968 O O . ALA A 1 153 ? 33.197 65.811 20.502 1.00 27.77 153 ALA A O 1
ATOM 970 N N . LEU A 1 154 ? 34.683 65.682 18.798 1.00 28.00 154 LEU A N 1
ATOM 971 C CA . LEU A 1 154 ? 34.661 67.099 18.505 1.00 27.85 154 LEU A CA 1
ATOM 972 C C . LEU A 1 154 ? 33.366 67.413 17.761 1.00 27.86 154 LEU A C 1
ATOM 973 O O . LEU A 1 154 ? 33.044 66.731 16.787 1.00 29.06 154 LEU A O 1
ATOM 978 N N . PRO A 1 155 ? 32.589 68.394 18.249 1.00 26.91 155 PRO A N 1
ATOM 979 C CA . PRO A 1 155 ? 31.419 68.782 17.456 1.00 26.31 155 PRO A CA 1
ATOM 980 C C . PRO A 1 155 ? 31.778 69.827 16.394 1.00 25.06 155 PRO A C 1
ATOM 981 O O . PRO A 1 155 ? 32.621 70.696 16.633 1.00 24.03 155 PRO A O 1
ATOM 985 N N . ILE A 1 156 ? 31.102 69.725 15.253 1.00 24.37 156 ILE A N 1
ATOM 986 C CA . ILE A 1 156 ? 31.342 70.555 14.085 1.00 23.83 156 ILE A CA 1
ATOM 987 C C . ILE A 1 156 ? 29.992 70.941 13.491 1.00 23.54 156 ILE A C 1
ATOM 988 O O . ILE A 1 156 ? 29.273 70.100 12.951 1.00 22.98 156 ILE A O 1
ATOM 993 N N . GLU A 1 157 ? 29.681 72.228 13.602 1.00 23.19 157 GLU A N 1
ATOM 994 C CA . GLU A 1 157 ? 28.436 72.797 13.150 1.00 22.88 157 GLU A CA 1
ATOM 995 C C . GLU A 1 157 ? 28.553 72.984 11.630 1.00 23.08 157 GLU A C 1
ATOM 996 O O . GLU A 1 157 ? 29.550 73.559 11.138 1.00 23.43 157 GLU A O 1
ATOM 1002 N N . VAL A 1 158 ? 27.578 72.457 10.895 1.00 21.84 158 VAL A N 1
ATOM 1003 C CA . VAL A 1 158 ? 27.648 72.463 9.426 1.00 23.18 158 VAL A CA 1
ATOM 1004 C C . VAL A 1 158 ? 26.355 72.954 8.768 1.00 23.75 158 VAL A C 1
ATOM 1005 O O . VAL A 1 158 ? 25.266 72.840 9.335 1.00 23.95 158 VAL A O 1
ATOM 1009 N N . ASN A 1 159 ? 26.485 73.499 7.568 1.00 24.30 159 ASN A N 1
ATOM 1010 C CA . ASN A 1 159 ? 25.316 73.907 6.816 1.00 25.11 159 ASN A CA 1
ATOM 1011 C C . ASN A 1 159 ? 24.622 72.708 6.256 1.00 25.63 159 ASN A C 1
ATOM 1012 O O . ASN A 1 159 ? 25.288 71.784 5.783 1.00 26.17 159 ASN A O 1
ATOM 1017 N N . PRO A 1 160 ? 23.278 72.705 6.319 1.00 26.63 160 PRO A N 1
ATOM 1018 C CA . PRO A 1 160 ? 22.518 71.645 5.672 1.00 26.76 160 PRO A CA 1
ATOM 1019 C C . PRO A 1 160 ? 22.817 71.540 4.176 1.00 27.31 160 PRO A C 1
ATOM 1020 O O . PRO A 1 160 ? 23.026 70.433 3.692 1.00 27.78 160 PRO A O 1
ATOM 1024 N N . PHE A 1 161 ? 22.856 72.669 3.463 1.00 27.64 161 PHE A N 1
ATOM 1025 C CA . PHE A 1 161 ? 23.168 72.645 2.041 1.00 28.04 161 PHE A CA 1
ATOM 1026 C C . PHE A 1 161 ? 24.530 71.991 1.775 1.00 28.42 161 PHE A C 1
ATOM 1027 O O . PHE A 1 161 ? 25.570 72.450 2.300 1.00 27.99 161 PHE A O 1
ATOM 1035 N N . GLY A 1 162 ? 24.520 70.918 0.977 1.00 28.28 162 GLY A N 1
ATOM 1036 C CA . GLY A 1 162 ? 25.775 70.293 0.514 1.00 28.56 162 GLY A CA 1
ATOM 1037 C C . GLY A 1 162 ? 26.501 69.549 1.630 1.00 28.69 162 GLY A C 1
ATOM 1038 O O . GLY A 1 162 ? 27.717 69.336 1.585 1.00 29.04 162 GLY A O 1
ATOM 1039 N N . ILE A 1 163 ? 25.745 69.138 2.636 1.00 28.72 163 ILE A N 1
ATOM 1040 C CA . ILE A 1 163 ? 26.322 68.476 3.796 1.00 28.40 163 ILE A CA 1
ATOM 1041 C C . ILE A 1 163 ? 27.098 67.207 3.413 1.00 28.27 163 ILE A C 1
ATOM 1042 O O . ILE A 1 163 ? 28.151 66.915 4.000 1.00 27.25 163 ILE A O 1
ATOM 1047 N N . HIS A 1 164 ? 26.597 66.471 2.424 1.00 27.66 164 HIS A N 1
ATOM 1048 C CA . HIS A 1 164 ? 27.318 65.290 1.950 1.00 28.02 164 HIS A CA 1
ATOM 1049 C C . HIS A 1 164 ? 28.745 65.668 1.483 1.00 27.55 164 HIS A C 1
ATOM 1050 O O . HIS A 1 164 ? 29.725 64.977 1.810 1.00 26.90 164 HIS A O 1
ATOM 1057 N N . ALA A 1 165 ? 28.860 66.765 0.737 1.00 26.96 165 ALA A N 1
ATOM 1058 C CA . ALA A 1 165 ? 30.169 67.219 0.264 1.00 27.25 165 ALA A CA 1
ATOM 1059 C C . ALA A 1 165 ? 30.991 67.782 1.413 1.00 27.08 165 ALA A C 1
ATOM 1060 O O . ALA A 1 165 ? 32.225 67.696 1.417 1.00 26.58 165 ALA A O 1
ATOM 1062 N N . THR A 1 166 ? 30.301 68.364 2.390 1.00 27.12 166 THR A N 1
ATOM 1063 C CA . THR A 1 166 ? 30.991 68.883 3.565 1.00 26.55 166 THR A CA 1
ATOM 1064 C C . THR A 1 166 ? 31.574 67.729 4.368 1.00 26.91 166 THR A C 1
ATOM 1065 O O . THR A 1 166 ? 32.728 67.810 4.832 1.00 27.17 166 THR A O 1
ATOM 1069 N N . ARG A 1 167 ? 30.806 66.649 4.500 1.00 27.18 167 ARG A N 1
ATOM 1070 C CA A ARG A 1 167 ? 31.287 65.406 5.123 0.50 27.80 167 ARG A CA 1
ATOM 1071 C CA B ARG A 1 167 ? 31.330 65.443 5.151 0.50 27.54 167 ARG A CA 1
ATOM 1072 C C . ARG A 1 167 ? 32.585 64.928 4.457 1.00 27.52 167 ARG A C 1
ATOM 1073 O O . ARG A 1 167 ? 33.583 64.682 5.118 1.00 28.24 167 ARG A O 1
ATOM 1088 N N . ILE A 1 168 ? 32.559 64.787 3.135 1.00 27.54 168 ILE A N 1
ATOM 1089 C CA . ILE A 1 168 ? 33.757 64.322 2.404 1.00 27.04 168 ILE A CA 1
ATOM 1090 C C . ILE A 1 168 ? 34.965 65.206 2.665 1.00 26.14 168 ILE A C 1
ATOM 1091 O O . ILE A 1 168 ? 36.075 64.698 2.843 1.00 26.66 168 ILE A O 1
ATOM 1096 N N . ALA A 1 169 ? 34.754 66.524 2.705 1.00 25.27 169 ALA A N 1
ATOM 1097 C CA . ALA A 1 169 ? 35.852 67.489 2.950 1.00 25.28 169 ALA A CA 1
ATOM 1098 C C . ALA A 1 169 ? 36.453 67.373 4.369 1.00 25.54 169 ALA A C 1
ATOM 1099 O O . ALA A 1 169 ? 37.662 67.581 4.568 1.00 26.13 169 ALA A O 1
ATOM 1101 N N . ILE A 1 170 ? 35.612 67.046 5.350 1.00 25.65 170 ILE A N 1
ATOM 1102 C CA . ILE A 1 170 ? 36.072 66.816 6.733 1.00 26.18 170 ILE A CA 1
ATOM 1103 C C . ILE A 1 170 ? 36.816 65.470 6.815 1.00 26.98 170 ILE A C 1
ATOM 1104 O O . ILE A 1 170 ? 37.841 65.368 7.480 1.00 26.25 170 ILE A O 1
ATOM 1109 N N . GLU A 1 171 ? 36.315 64.449 6.121 1.00 28.34 171 GLU A N 1
ATOM 1110 C CA . GLU A 1 171 ? 37.071 63.180 6.024 1.00 30.26 171 GLU A CA 1
ATOM 1111 C C . GLU A 1 171 ? 38.478 63.411 5.450 1.00 30.96 171 GLU A C 1
ATOM 1112 O O . GLU A 1 171 ? 39.475 63.006 6.074 1.00 31.37 171 GLU A O 1
ATOM 1118 N N . LYS A 1 172 ? 38.563 64.114 4.317 1.00 31.77 172 LYS A N 1
ATOM 1119 C CA . LYS A 1 172 ? 39.858 64.357 3.663 1.00 32.58 172 LYS A CA 1
ATOM 1120 C C . LYS A 1 172 ? 40.787 65.226 4.517 1.00 33.20 172 LYS A C 1
ATOM 1121 O O . LYS A 1 172 ? 41.979 64.933 4.617 1.00 33.58 172 LYS A O 1
ATOM 1123 N N . ALA A 1 173 ? 40.259 66.283 5.133 1.00 33.65 173 ALA A N 1
ATOM 1124 C CA . ALA A 1 173 ? 41.068 67.055 6.090 1.00 34.16 173 ALA A CA 1
ATOM 1125 C C . ALA A 1 173 ? 41.591 66.174 7.250 1.00 34.59 173 ALA A C 1
ATOM 1126 O O . ALA A 1 173 ? 42.776 66.262 7.614 1.00 34.50 173 ALA A O 1
ATOM 1128 N N . ALA A 1 174 ? 40.723 65.328 7.812 1.00 34.63 174 ALA A N 1
ATOM 1129 C CA . ALA A 1 174 ? 41.142 64.356 8.848 1.00 35.62 174 ALA A CA 1
ATOM 1130 C C . ALA A 1 174 ? 42.280 63.442 8.364 1.00 35.92 174 ALA A C 1
ATOM 1131 O O . ALA A 1 174 ? 43.254 63.248 9.072 1.00 36.01 174 ALA A O 1
ATOM 1133 N N . ASP A 1 175 ? 42.146 62.893 7.159 1.00 36.69 175 ASP A N 1
ATOM 1134 C CA . ASP A 1 175 ? 43.191 62.060 6.568 1.00 37.64 175 ASP A CA 1
ATOM 1135 C C . ASP A 1 175 ? 44.525 62.795 6.489 1.00 37.93 175 ASP A C 1
ATOM 1136 O O . ASP A 1 175 ? 45.553 62.252 6.916 1.00 38.40 175 ASP A O 1
ATOM 1141 N N . ASN A 1 176 ? 44.507 64.027 5.973 1.00 37.89 176 ASN A N 1
ATOM 1142 C CA . ASN A 1 176 ? 45.737 64.806 5.790 1.00 38.25 176 ASN A CA 1
ATOM 1143 C C . ASN A 1 176 ? 46.441 65.051 7.104 1.00 37.87 176 ASN A C 1
ATOM 1144 O O . ASN A 1 176 ? 47.664 65.026 7.161 1.00 37.54 176 ASN A O 1
ATOM 1149 N N . LEU A 1 177 ? 45.658 65.256 8.161 1.00 37.83 177 LEU A N 1
ATOM 1150 C CA . LEU A 1 177 ? 46.210 65.532 9.486 1.00 38.05 177 LEU A CA 1
ATOM 1151 C C . LEU A 1 177 ? 46.478 64.297 10.337 1.00 37.79 177 LEU A C 1
ATOM 1152 O O . LEU A 1 177 ? 47.010 64.409 11.436 1.00 37.50 177 LEU A O 1
ATOM 1157 N N . GLY A 1 178 ? 46.097 63.125 9.833 1.00 37.99 178 GLY A N 1
ATOM 1158 C CA . GLY A 1 178 ? 46.356 61.864 10.522 1.00 37.85 178 GLY A CA 1
ATOM 1159 C C . GLY A 1 178 ? 45.369 61.630 11.643 1.00 37.80 178 GLY A C 1
ATOM 1160 O O . GLY A 1 178 ? 45.741 61.168 12.724 1.00 38.35 178 GLY A O 1
ATOM 1161 N N . LEU A 1 179 ? 44.105 61.942 11.384 1.00 37.11 179 LEU A N 1
ATOM 1162 C CA . LEU A 1 179 ? 43.044 61.713 12.362 1.00 36.79 179 LEU A CA 1
ATOM 1163 C C . LEU A 1 179 ? 42.151 60.567 11.914 1.00 36.58 179 LEU A C 1
ATOM 1164 O O . LEU A 1 179 ? 41.797 60.479 10.751 1.00 36.60 179 LEU A O 1
ATOM 1169 N N . SER A 1 180 ? 41.780 59.708 12.854 1.00 36.71 180 SER A N 1
ATOM 1170 C CA . SER A 1 180 ? 40.962 58.537 12.567 1.00 36.63 180 SER A CA 1
ATOM 1171 C C . SER A 1 180 ? 39.773 58.452 13.505 1.00 36.55 180 SER A C 1
ATOM 1172 O O . SER A 1 180 ? 39.869 58.836 14.671 1.00 36.75 180 SER A O 1
ATOM 1175 N N . GLY A 1 181 ? 38.664 57.926 12.993 1.00 36.23 181 GLY A N 1
ATOM 1176 C CA . GLY A 1 181 ? 37.457 57.744 13.777 1.00 36.08 181 GLY A CA 1
ATOM 1177 C C . GLY A 1 181 ? 36.226 58.038 12.937 1.00 36.52 181 GLY A C 1
ATOM 1178 O O . GLY A 1 181 ? 36.301 58.768 11.941 1.00 35.56 181 GLY A O 1
ATOM 1179 N N . GLU A 1 182 ? 35.104 57.436 13.342 1.00 36.59 182 GLU A N 1
ATOM 1180 C CA . GLU A 1 182 ? 33.802 57.689 12.748 1.00 36.90 182 GLU A CA 1
ATOM 1181 C C . GLU A 1 182 ? 33.448 59.182 12.805 1.00 36.03 182 GLU A C 1
ATOM 1182 O O . GLU A 1 182 ? 33.755 59.874 13.782 1.00 35.63 182 GLU A O 1
ATOM 1188 N N . ILE A 1 183 ? 32.828 59.671 11.736 1.00 35.34 183 ILE A N 1
ATOM 1189 C CA . ILE A 1 183 ? 32.206 60.991 11.741 1.00 35.21 183 ILE A CA 1
ATOM 1190 C C . ILE A 1 183 ? 30.728 60.722 11.580 1.00 35.15 183 ILE A C 1
ATOM 1191 O O . ILE A 1 183 ? 30.327 60.072 10.609 1.00 35.49 183 ILE A O 1
ATOM 1196 N N . THR A 1 184 ? 29.945 61.185 12.560 1.00 34.31 184 THR A N 1
ATOM 1197 C CA . THR A 1 184 ? 28.529 60.873 12.700 1.00 34.01 184 THR A CA 1
ATOM 1198 C C . THR A 1 184 ? 27.676 62.125 12.712 1.00 33.51 184 THR A C 1
ATOM 1199 O O . THR A 1 184 ? 27.984 63.108 13.407 1.00 32.75 184 THR A O 1
ATOM 1203 N N . LEU A 1 185 ? 26.600 62.084 11.937 1.00 32.84 185 LEU A N 1
ATOM 1204 C CA . LEU A 1 185 ? 25.618 63.141 11.963 1.00 32.94 185 LEU A CA 1
ATOM 1205 C C . LEU A 1 185 ? 24.786 63.012 13.240 1.00 33.17 185 LEU A C 1
ATOM 1206 O O . LEU A 1 185 ? 24.219 61.950 13.507 1.00 33.05 185 LEU A O 1
ATOM 1211 N N . ARG A 1 186 ? 24.733 64.076 14.038 1.00 33.48 186 ARG A N 1
ATOM 1212 C CA . ARG A 1 186 ? 23.952 64.024 15.266 1.00 34.27 186 ARG A CA 1
ATOM 1213 C C . ARG A 1 186 ? 22.461 64.026 14.950 1.00 34.91 186 ARG A C 1
ATOM 1214 O O . ARG A 1 186 ? 21.972 64.879 14.211 1.00 34.57 186 ARG A O 1
ATOM 1222 N N . MET A 1 187 ? 21.757 63.059 15.527 1.00 36.19 187 MET A N 1
ATOM 1223 C CA . MET A 1 187 ? 20.341 62.841 15.255 1.00 37.31 187 MET A CA 1
ATOM 1224 C C . MET A 1 187 ? 19.477 63.237 16.435 1.00 38.14 187 MET A C 1
ATOM 1225 O O . MET A 1 187 ? 19.903 63.155 17.582 1.00 38.89 187 MET A O 1
ATOM 1230 N N . ASN A 1 188 ? 18.264 63.676 16.143 1.00 39.40 188 ASN A N 1
ATOM 1231 C CA . ASN A 1 188 ? 17.228 63.810 17.145 1.00 40.84 188 ASN A CA 1
ATOM 1232 C C . ASN A 1 188 ? 16.120 62.816 16.787 1.00 41.32 188 ASN A C 1
ATOM 1233 O O . ASN A 1 188 ? 15.239 63.110 15.973 1.00 40.75 188 ASN A O 1
ATOM 1238 N N . GLY A 1 189 ? 16.181 61.630 17.392 1.00 42.30 189 GLY A N 1
ATOM 1239 C CA . GLY A 1 189 ? 15.374 60.505 16.939 1.00 43.25 189 GLY A CA 1
ATOM 1240 C C . GLY A 1 189 ? 15.702 60.305 15.469 1.00 44.12 189 GLY A C 1
ATOM 1241 O O . GLY A 1 189 ? 16.873 60.094 15.116 1.00 44.76 189 GLY A O 1
ATOM 1242 N N . ASP A 1 190 ? 14.689 60.446 14.610 1.00 44.18 190 ASP A N 1
ATOM 1243 C CA . ASP A 1 190 ? 14.833 60.179 13.172 1.00 43.99 190 ASP A CA 1
ATOM 1244 C C . ASP A 1 190 ? 15.280 61.351 12.291 1.00 43.25 190 ASP A C 1
ATOM 1245 O O . ASP A 1 190 ? 15.557 61.170 11.109 1.00 43.63 190 ASP A O 1
ATOM 1250 N N . ASP A 1 191 ? 15.365 62.550 12.848 1.00 42.18 191 ASP A N 1
ATOM 1251 C CA . ASP A 1 191 ? 15.812 63.702 12.060 1.00 41.27 191 ASP A CA 1
ATOM 1252 C C . ASP A 1 191 ? 17.209 64.142 12.480 1.00 39.62 191 ASP A C 1
ATOM 1253 O O . ASP A 1 191 ? 17.645 63.823 13.590 1.00 38.89 191 ASP A O 1
ATOM 1258 N N . PRO A 1 192 ? 17.928 64.862 11.591 1.00 38.29 192 PRO A N 1
ATOM 1259 C CA . PRO A 1 192 ? 19.141 65.504 12.109 1.00 36.97 192 PRO A CA 1
ATOM 1260 C C . PRO A 1 192 ? 18.793 66.538 13.189 1.00 35.75 192 PRO A C 1
ATOM 1261 O O . PRO A 1 192 ? 17.754 67.234 13.103 1.00 34.64 192 PRO A O 1
ATOM 1265 N N . PHE A 1 193 ? 19.642 66.594 14.216 1.00 33.78 193 PHE A N 1
ATOM 1266 C CA . PHE A 1 193 ? 19.543 67.630 15.197 1.00 32.57 193 PHE A CA 1
ATOM 1267 C C . PHE A 1 193 ? 19.863 68.981 14.545 1.00 32.25 193 PHE A C 1
ATOM 1268 O O . PHE A 1 193 ? 20.855 69.131 13.814 1.00 32.23 193 PHE A O 1
ATOM 1276 N N . LYS A 1 194 ? 19.024 69.964 14.842 1.00 31.46 194 LYS A N 1
ATOM 1277 C CA . LYS A 1 194 ? 19.135 71.280 14.270 1.00 30.95 194 LYS A CA 1
ATOM 1278 C C . LYS A 1 194 ? 19.416 72.289 15.379 1.00 30.27 194 LYS A C 1
ATOM 1279 O O . LYS A 1 194 ? 18.679 72.380 16.345 1.00 29.91 194 LYS A O 1
ATOM 1285 N N . THR A 1 195 ? 20.485 73.048 15.219 1.00 30.07 195 THR A N 1
ATOM 1286 C CA . THR A 1 195 ? 20.886 74.046 16.188 1.00 29.95 195 THR A CA 1
ATOM 1287 C C . THR A 1 195 ? 19.992 75.271 16.122 1.00 30.42 195 THR A C 1
ATOM 1288 O O . THR A 1 195 ? 19.225 75.457 15.169 1.00 30.14 195 THR A O 1
ATOM 1292 N N . ASP A 1 196 ? 20.094 76.097 17.152 1.00 30.48 196 ASP A N 1
ATOM 1293 C CA . ASP A 1 196 ? 19.488 77.422 17.174 1.00 31.38 196 ASP A CA 1
ATOM 1294 C C . ASP A 1 196 ? 19.759 78.248 15.922 1.00 31.50 196 ASP A C 1
ATOM 1295 O O . ASP A 1 196 ? 18.873 78.964 15.446 1.00 31.91 196 ASP A O 1
ATOM 1300 N N . GLY A 1 197 ? 20.983 78.170 15.409 1.00 30.87 197 GLY A N 1
ATOM 1301 C CA . GLY A 1 197 ? 21.347 78.907 14.220 1.00 30.64 197 GLY A CA 1
ATOM 1302 C C . GLY A 1 197 ? 20.849 78.281 12.927 1.00 30.58 197 GLY A C 1
ATOM 1303 O O . GLY A 1 197 ? 21.172 78.758 11.836 1.00 30.89 197 GLY A O 1
ATOM 1304 N N . GLY A 1 198 ? 20.101 77.186 13.054 1.00 30.09 198 GLY A N 1
ATOM 1305 C CA . GLY A 1 198 ? 19.557 76.455 11.919 1.00 28.71 198 GLY A CA 1
ATOM 1306 C C . GLY A 1 198 ? 20.547 75.534 11.235 1.00 27.62 198 GLY A C 1
ATOM 1307 O O . GLY A 1 198 ? 20.436 75.269 10.028 1.00 27.77 198 GLY A O 1
ATOM 1308 N N . HIS A 1 199 ? 21.511 75.027 11.982 1.00 25.66 199 HIS A N 1
ATOM 1309 C CA . HIS A 1 199 ? 22.514 74.184 11.351 1.00 24.30 199 HIS A CA 1
ATOM 1310 C C . HIS A 1 199 ? 22.437 72.745 11.839 1.00 23.92 199 HIS A C 1
ATOM 1311 O O . HIS A 1 199 ? 21.676 72.441 12.758 1.00 23.61 199 HIS A O 1
ATOM 1318 N N . PHE A 1 200 ? 23.210 71.871 11.206 1.00 23.01 200 PHE A N 1
ATOM 1319 C CA . PHE A 1 200 ? 23.352 70.487 11.656 1.00 23.04 200 PHE A CA 1
ATOM 1320 C C . PHE A 1 200 ? 24.731 70.343 12.323 1.00 23.09 200 PHE A C 1
ATOM 1321 O O . PHE A 1 200 ? 25.543 71.260 12.291 1.00 22.82 200 PHE A O 1
ATOM 1329 N N . ILE A 1 201 ? 24.966 69.208 12.966 1.00 23.30 201 ILE A N 1
ATOM 1330 C CA . ILE A 1 201 ? 26.208 68.993 13.661 1.00 23.93 201 ILE A CA 1
ATOM 1331 C C . ILE A 1 201 ? 26.720 67.629 13.307 1.00 24.23 201 ILE A C 1
ATOM 1332 O O . ILE A 1 201 ? 25.969 66.654 13.333 1.00 24.51 201 ILE A O 1
ATOM 1337 N N . PHE A 1 202 ? 28.004 67.582 12.979 1.00 24.94 202 PHE A N 1
ATOM 1338 C CA . PHE A 1 202 ? 28.772 66.353 12.968 1.00 26.53 202 PHE A CA 1
ATOM 1339 C C . PHE A 1 202 ? 29.575 66.173 14.241 1.00 27.24 202 PHE A C 1
ATOM 1340 O O . PHE A 1 202 ? 30.261 67.095 14.684 1.00 27.86 202 PHE A O 1
ATOM 1348 N N . ASP A 1 203 ? 29.538 64.972 14.804 1.00 28.44 203 ASP A N 1
ATOM 1349 C CA . ASP A 1 203 ? 30.474 64.631 15.876 1.00 29.17 203 ASP A CA 1
ATOM 1350 C C . ASP A 1 203 ? 31.587 63.748 15.362 1.00 28.98 203 ASP A C 1
ATOM 1351 O O . ASP A 1 203 ? 31.335 62.663 14.836 1.00 29.30 203 ASP A O 1
ATOM 1356 N N . ALA A 1 204 ? 32.814 64.222 15.534 1.00 29.08 204 ALA A N 1
ATOM 1357 C CA . ALA A 1 204 ? 34.016 63.557 15.022 1.00 29.26 204 ALA A CA 1
ATOM 1358 C C . ALA A 1 204 ? 34.772 62.863 16.139 1.00 29.83 204 ALA A C 1
ATOM 1359 O O . ALA A 1 204 ? 35.395 63.528 16.976 1.00 30.69 204 ALA A O 1
ATOM 1361 N N . PHE A 1 205 ? 34.744 61.536 16.147 1.00 30.12 205 PHE A N 1
ATOM 1362 C CA . PHE A 1 205 ? 35.358 60.759 17.216 1.00 30.47 205 PHE A CA 1
ATOM 1363 C C . PHE A 1 205 ? 36.816 60.510 16.902 1.00 30.84 205 PHE A C 1
ATOM 1364 O O . PHE A 1 205 ? 37.195 59.398 16.569 1.00 31.29 205 PHE A O 1
ATOM 1372 N N . TRP A 1 206 ? 37.638 61.541 17.001 1.00 31.54 206 TRP A N 1
ATOM 1373 C CA . TRP A 1 206 ? 39.030 61.413 16.571 1.00 32.41 206 TRP A CA 1
ATOM 1374 C C . TRP A 1 206 ? 39.979 60.928 17.659 1.00 33.38 206 TRP A C 1
ATOM 1375 O O . TRP A 1 206 ? 41.155 60.663 17.376 1.00 33.51 206 TRP A O 1
ATOM 1386 N N . GLY A 1 207 ? 39.477 60.820 18.897 1.00 34.16 207 GLY A N 1
ATOM 1387 C CA . GLY A 1 207 ? 40.252 60.246 20.009 1.00 34.97 207 GLY A CA 1
ATOM 1388 C C . GLY A 1 207 ? 41.392 61.086 20.573 1.00 35.70 207 GLY A C 1
ATOM 1389 O O . GLY A 1 207 ? 41.552 61.181 21.792 1.00 36.18 207 GLY A O 1
ATOM 1390 N N . ARG A 1 208 ? 42.205 61.679 19.705 1.00 36.44 208 ARG A N 1
ATOM 1391 C CA . ARG A 1 208 ? 43.308 62.534 20.146 1.00 37.19 208 ARG A CA 1
ATOM 1392 C C . ARG A 1 208 ? 43.546 63.664 19.163 1.00 37.42 208 ARG A C 1
ATOM 1393 O O . ARG A 1 208 ? 43.760 63.415 17.983 1.00 37.41 208 ARG A O 1
ATOM 1401 N N . ILE A 1 209 ? 43.514 64.904 19.647 1.00 37.95 209 ILE A N 1
ATOM 1402 C CA . ILE A 1 209 ? 43.843 66.071 18.816 1.00 38.06 209 ILE A CA 1
ATOM 1403 C C . ILE A 1 209 ? 45.127 66.714 19.344 1.00 38.86 209 ILE A C 1
ATOM 1404 O O . ILE A 1 209 ? 45.094 67.439 20.344 1.00 39.18 209 ILE A O 1
ATOM 1409 N N . LEU A 1 210 ? 46.251 66.458 18.676 1.00 39.43 210 LEU A N 1
ATOM 1410 C CA . LEU A 1 210 ? 47.532 67.004 19.112 1.00 40.11 210 LEU A CA 1
ATOM 1411 C C . LEU A 1 210 ? 47.762 68.437 18.662 1.00 40.25 210 LEU A C 1
ATOM 1412 O O . LEU A 1 210 ? 48.411 69.222 19.358 1.00 40.44 210 LEU A O 1
ATOM 1417 N N . GLN A 1 211 ? 47.235 68.768 17.490 1.00 40.18 211 GLN A N 1
ATOM 1418 C CA . GLN A 1 211 ? 47.476 70.054 16.870 1.00 39.75 211 GLN A CA 1
ATOM 1419 C C . GLN A 1 211 ? 46.142 70.774 16.676 1.00 38.94 211 GLN A C 1
ATOM 1420 O O . GLN A 1 211 ? 45.680 70.923 15.539 1.00 38.94 211 GLN A O 1
ATOM 1426 N N . PRO A 1 212 ? 45.517 71.234 17.785 1.00 38.31 212 PRO A N 1
ATOM 1427 C CA . PRO A 1 212 ? 44.179 71.802 17.676 1.00 37.36 212 PRO A CA 1
ATOM 1428 C C . PRO A 1 212 ? 44.105 73.086 16.852 1.00 36.43 212 PRO A C 1
ATOM 1429 O O . PRO A 1 212 ? 43.116 73.299 16.148 1.00 35.33 212 PRO A O 1
ATOM 1433 N N . LYS A 1 213 ? 45.142 73.916 16.926 1.00 35.64 213 LYS A N 1
ATOM 1434 C CA . LYS A 1 213 ? 45.200 75.135 16.129 1.00 35.31 213 LYS A CA 1
ATOM 1435 C C . LYS A 1 213 ? 45.198 74.831 14.628 1.00 35.25 213 LYS A C 1
ATOM 1436 O O . LYS A 1 213 ? 44.556 75.549 13.852 1.00 35.02 213 LYS A O 1
ATOM 1438 N N . LEU A 1 214 ? 45.871 73.752 14.219 1.00 34.94 214 LEU A N 1
ATOM 1439 C CA . LEU A 1 214 ? 45.885 73.389 12.789 1.00 35.15 214 LEU A CA 1
ATOM 1440 C C . LEU A 1 214 ? 44.563 72.754 12.359 1.00 33.84 214 LEU A C 1
ATOM 1441 O O . LEU A 1 214 ? 44.053 73.048 11.282 1.00 33.53 214 LEU A O 1
ATOM 1446 N N . LEU A 1 215 ? 44.007 71.904 13.217 1.00 32.66 215 LEU A N 1
ATOM 1447 C CA . LEU A 1 215 ? 42.716 71.281 12.937 1.00 31.64 215 LEU A CA 1
ATOM 1448 C C . LEU A 1 215 ? 41.618 72.321 12.849 1.00 31.27 215 LEU A C 1
ATOM 1449 O O . LEU A 1 215 ? 40.699 72.196 12.032 1.00 31.37 215 LEU A O 1
ATOM 1454 N N . SER A 1 216 ? 41.714 73.344 13.679 1.00 31.08 216 SER A N 1
ATOM 1455 C CA . SER A 1 216 ? 40.703 74.402 13.691 1.00 31.01 216 SER A CA 1
ATOM 1456 C C . SER A 1 216 ? 40.758 75.228 12.427 1.00 30.68 216 SER A C 1
ATOM 1457 O O . SER A 1 216 ? 39.725 75.577 11.876 1.00 30.67 216 SER A O 1
ATOM 1460 N N . GLU A 1 217 ? 41.965 75.573 12.003 1.00 30.98 217 GLU A N 1
ATOM 1461 C CA . GLU A 1 217 ? 42.173 76.307 10.753 1.00 31.62 217 GLU A CA 1
ATOM 1462 C C . GLU A 1 217 ? 41.683 75.514 9.537 1.00 30.17 217 GLU A C 1
ATOM 1463 O O . GLU A 1 217 ? 41.014 76.070 8.678 1.00 30.67 217 GLU A O 1
ATOM 1469 N N . ALA A 1 218 ? 42.006 74.225 9.477 1.00 28.58 218 ALA A N 1
ATOM 1470 C CA . ALA A 1 218 ? 41.578 73.378 8.360 1.00 27.60 218 ALA A CA 1
ATOM 1471 C C . ALA A 1 218 ? 40.061 73.194 8.317 1.00 27.32 218 ALA A C 1
ATOM 1472 O O . ALA A 1 218 ? 39.458 73.106 7.222 1.00 26.56 218 ALA A O 1
ATOM 1474 N N . LEU A 1 219 ? 39.427 73.149 9.491 1.00 25.87 219 LEU A N 1
ATOM 1475 C CA . LEU A 1 219 ? 37.996 72.921 9.492 1.00 25.11 219 LEU A CA 1
ATOM 1476 C C . LEU A 1 219 ? 37.278 74.201 9.087 1.00 25.01 219 LEU A C 1
ATOM 1477 O O . LEU A 1 219 ? 36.377 74.174 8.250 1.00 24.28 219 LEU A O 1
ATOM 1482 N N . LEU A 1 220 ? 37.701 75.326 9.664 1.00 24.94 220 LEU A N 1
ATOM 1483 C CA . LEU A 1 220 ? 37.078 76.609 9.355 1.00 24.89 220 LEU A CA 1
ATOM 1484 C C . LEU A 1 220 ? 37.176 76.953 7.870 1.00 25.34 220 LEU A C 1
ATOM 1485 O O . LEU A 1 220 ? 36.248 77.581 7.345 1.00 25.05 220 LEU A O 1
ATOM 1490 N N . ALA A 1 221 ? 38.261 76.514 7.203 1.00 24.43 221 ALA A N 1
ATOM 1491 C CA . ALA A 1 221 ? 38.449 76.782 5.756 1.00 24.86 221 ALA A CA 1
ATOM 1492 C C . ALA A 1 221 ? 37.490 76.003 4.847 1.00 24.70 221 ALA A C 1
ATOM 1493 O O . ALA A 1 221 ? 37.301 76.351 3.672 1.00 24.69 221 ALA A O 1
ATOM 1495 N N . ILE A 1 222 ? 36.911 74.930 5.377 1.00 24.00 222 ILE A N 1
ATOM 1496 C CA . ILE A 1 222 ? 35.926 74.181 4.639 1.00 23.85 222 ILE A CA 1
ATOM 1497 C C . ILE A 1 222 ? 34.630 75.003 4.532 1.00 23.56 222 ILE A C 1
ATOM 1498 O O . ILE A 1 222 ? 34.031 75.332 5.548 1.00 23.91 222 ILE A O 1
ATOM 1503 N N . PRO A 1 223 ? 34.198 75.338 3.301 1.00 23.68 223 PRO A N 1
ATOM 1504 C CA . PRO A 1 223 ? 33.029 76.197 3.064 1.00 23.27 223 PRO A CA 1
ATOM 1505 C C . PRO A 1 223 ? 31.752 75.848 3.858 1.00 22.98 223 PRO A C 1
ATOM 1506 O O . PRO A 1 223 ? 31.070 76.753 4.334 1.00 23.04 223 PRO A O 1
ATOM 1510 N N . GLY A 1 224 ? 31.438 74.570 3.997 1.00 22.46 224 GLY A N 1
ATOM 1511 C CA . GLY A 1 224 ? 30.196 74.154 4.652 1.00 23.10 224 GLY A CA 1
ATOM 1512 C C . GLY A 1 224 ? 30.255 74.128 6.173 1.00 22.87 224 GLY A C 1
ATOM 1513 O O . GLY A 1 224 ? 29.242 73.989 6.821 1.00 22.65 224 GLY A O 1
ATOM 1514 N N . VAL A 1 225 ? 31.456 74.275 6.733 1.00 23.69 225 VAL A N 1
ATOM 1515 C CA . VAL A 1 225 ? 31.650 74.271 8.189 1.00 23.51 225 VAL A CA 1
ATOM 1516 C C . VAL A 1 225 ? 31.445 75.663 8.750 1.00 23.44 225 VAL A C 1
ATOM 1517 O O . VAL A 1 225 ? 32.229 76.574 8.473 1.00 23.90 225 VAL A O 1
ATOM 1521 N N . VAL A 1 226 ? 30.386 75.819 9.533 1.00 23.46 226 VAL A N 1
ATOM 1522 C CA . VAL A 1 226 ? 30.052 77.077 10.202 1.00 23.09 226 VAL A CA 1
ATOM 1523 C C . VAL A 1 226 ? 31.023 77.355 11.365 1.00 23.16 226 VAL A C 1
ATOM 1524 O O . VAL A 1 226 ? 31.592 78.438 11.481 1.00 24.60 226 VAL A O 1
ATOM 1528 N N . GLU A 1 227 ? 31.190 76.376 12.237 1.00 23.19 227 GLU A N 1
ATOM 1529 C CA . GLU A 1 227 ? 32.017 76.506 13.440 1.00 23.44 227 GLU A CA 1
ATOM 1530 C C . GLU A 1 227 ? 32.281 75.136 13.966 1.00 23.42 227 GLU A C 1
ATOM 1531 O O . GLU A 1 227 ? 31.687 74.156 13.505 1.00 23.30 227 GLU A O 1
ATOM 1537 N N . HIS A 1 228 ? 33.173 75.066 14.946 1.00 23.75 228 HIS A N 1
ATOM 1538 C CA . HIS A 1 228 ? 33.467 73.818 15.625 1.00 23.37 228 HIS A CA 1
ATOM 1539 C C . HIS A 1 228 ? 33.639 74.033 17.138 1.00 23.71 228 HIS A C 1
ATOM 1540 O O . HIS A 1 228 ? 33.725 75.177 17.610 1.00 22.66 228 HIS A O 1
ATOM 1547 N N . GLY A 1 229 ? 33.673 72.934 17.887 1.00 23.66 229 GLY A N 1
ATOM 1548 C CA . GLY A 1 229 ? 33.837 73.008 19.338 1.00 25.09 229 GLY A CA 1
ATOM 1549 C C . GLY A 1 229 ? 35.228 73.199 19.957 1.00 25.62 229 GLY A C 1
ATOM 1550 O O . GLY A 1 229 ? 35.376 73.014 21.156 1.00 25.96 229 GLY A O 1
ATOM 1551 N N . LEU A 1 230 ? 36.251 73.553 19.180 1.00 26.03 230 LEU A N 1
ATOM 1552 C CA . LEU A 1 230 ? 37.554 73.856 19.780 1.00 26.63 230 LEU A CA 1
ATOM 1553 C C . LEU A 1 230 ? 37.613 75.340 20.110 1.00 27.19 230 LEU A C 1
ATOM 1554 O O . LEU A 1 230 ? 37.624 76.158 19.204 1.00 27.79 230 LEU A O 1
ATOM 1559 N N . PHE A 1 231 ? 37.617 75.684 21.402 1.00 27.60 231 PHE A N 1
ATOM 1560 C CA . PHE A 1 231 ? 37.771 77.073 21.863 1.00 28.11 231 PHE A CA 1
ATOM 1561 C C . PHE A 1 231 ? 39.254 77.262 22.204 1.00 28.61 231 PHE A C 1
ATOM 1562 O O . PHE A 1 231 ? 39.758 76.662 23.157 1.00 29.08 231 PHE A O 1
ATOM 1570 N N . LEU A 1 232 ? 39.956 78.064 21.404 1.00 29.20 232 LEU A N 1
ATOM 1571 C CA . LEU A 1 232 ? 41.391 78.272 21.559 1.00 28.96 232 LEU A CA 1
ATOM 1572 C C . LEU A 1 232 ? 41.664 79.692 21.978 1.00 28.55 232 LEU A C 1
ATOM 1573 O O . LEU A 1 232 ? 41.213 80.632 21.324 1.00 27.58 232 LEU A O 1
ATOM 1578 N N . GLY A 1 233 ? 42.408 79.837 23.077 1.00 28.13 233 GLY A N 1
ATOM 1579 C CA . GLY A 1 233 ? 42.726 81.145 23.626 1.00 27.65 233 GLY A CA 1
ATOM 1580 C C . GLY A 1 233 ? 41.471 81.955 23.928 1.00 28.26 233 GLY A C 1
ATOM 1581 O O . GLY A 1 233 ? 41.499 83.191 23.825 1.00 28.63 233 GLY A O 1
ATOM 1582 N N . LEU A 1 234 ? 40.369 81.285 24.289 1.00 27.36 234 LEU A N 1
ATOM 1583 C CA . LEU A 1 234 ? 39.160 82.004 24.707 1.00 27.62 234 LEU A CA 1
ATOM 1584 C C . LEU A 1 234 ? 38.980 81.992 26.234 1.00 27.58 234 LEU A C 1
ATOM 1585 O O . LEU A 1 234 ? 38.647 83.026 26.838 1.00 26.85 234 LEU A O 1
ATOM 1590 N N . ALA A 1 235 ? 39.181 80.817 26.834 1.00 26.86 235 ALA A N 1
ATOM 1591 C CA . ALA A 1 235 ? 39.056 80.642 28.277 1.00 26.81 235 ALA A CA 1
ATOM 1592 C C . ALA A 1 235 ? 40.209 81.342 29.034 1.00 27.49 235 ALA A C 1
ATOM 1593 O O . ALA A 1 235 ? 41.395 81.122 28.729 1.00 27.76 235 ALA A O 1
ATOM 1595 N N . SER A 1 236 ? 39.874 82.201 29.994 1.00 28.07 236 SER A N 1
ATOM 1596 C CA . SER A 1 236 ? 40.914 82.831 30.822 1.00 29.58 236 SER A CA 1
ATOM 1597 C C . SER A 1 236 ? 41.150 82.172 32.183 1.00 29.55 236 SER A C 1
ATOM 1598 O O . SER A 1 236 ? 42.274 82.208 32.682 1.00 29.80 236 SER A O 1
ATOM 1601 N N . ARG A 1 237 ? 40.106 81.579 32.770 1.00 29.47 237 ARG A N 1
ATOM 1602 C CA . ARG A 1 237 ? 40.216 80.856 34.052 1.00 29.38 237 ARG A CA 1
ATOM 1603 C C . ARG A 1 237 ? 39.405 79.584 34.000 1.00 28.62 237 ARG A C 1
ATOM 1604 O O . ARG A 1 237 ? 38.295 79.557 33.437 1.00 27.62 237 ARG A O 1
ATOM 1612 N N . ALA A 1 238 ? 39.952 78.523 34.584 1.00 27.80 238 ALA A N 1
ATOM 1613 C CA . ALA A 1 238 ? 39.159 77.337 34.828 1.00 27.71 238 ALA A CA 1
ATOM 1614 C C . ALA A 1 238 ? 38.950 77.187 36.337 1.00 28.03 238 ALA A C 1
ATOM 1615 O O . ALA A 1 238 ? 39.925 77.139 37.105 1.00 28.30 238 ALA A O 1
ATOM 1617 N N . ILE A 1 239 ? 37.681 77.152 36.758 1.00 27.91 239 ILE A N 1
ATOM 1618 C CA . ILE A 1 239 ? 37.321 76.881 38.152 1.00 26.93 239 ILE A CA 1
ATOM 1619 C C . ILE A 1 239 ? 36.870 75.436 38.280 1.00 27.80 239 ILE A C 1
ATOM 1620 O O . ILE A 1 239 ? 35.750 75.079 37.907 1.00 27.88 239 ILE A O 1
ATOM 1625 N N . VAL A 1 240 ? 37.759 74.605 38.815 1.00 28.25 240 VAL A N 1
ATOM 1626 C CA . VAL A 1 240 ? 37.589 73.160 38.803 1.00 29.08 240 VAL A CA 1
ATOM 1627 C C . VAL A 1 240 ? 37.496 72.590 40.213 1.00 29.92 240 VAL A C 1
ATOM 1628 O O . VAL A 1 240 ? 38.436 72.728 41.012 1.00 30.51 240 VAL A O 1
ATOM 1632 N N . ALA A 1 241 ? 36.371 71.942 40.508 1.00 30.25 241 ALA A N 1
ATOM 1633 C CA . ALA A 1 241 ? 36.181 71.296 41.795 1.00 31.38 241 ALA A CA 1
ATOM 1634 C C . ALA A 1 241 ? 36.746 69.871 41.774 1.00 32.07 241 ALA A C 1
ATOM 1635 O O . ALA A 1 241 ? 36.387 69.047 40.920 1.00 31.45 241 ALA A O 1
ATOM 1637 N N . MET A 1 242 ? 37.626 69.586 42.727 1.00 33.51 242 MET A N 1
ATOM 1638 C CA . MET A 1 242 ? 38.357 68.320 42.747 1.00 35.39 242 MET A CA 1
ATOM 1639 C C . MET A 1 242 ? 37.641 67.298 43.594 1.00 36.48 242 MET A C 1
ATOM 1640 O O . MET A 1 242 ? 36.856 67.661 44.471 1.00 36.79 242 MET A O 1
ATOM 1645 N N . ALA A 1 243 ? 37.926 66.023 43.346 1.00 38.14 243 ALA A N 1
ATOM 1646 C CA . ALA A 1 243 ? 37.330 64.928 44.114 1.00 40.19 243 ALA A CA 1
ATOM 1647 C C . ALA A 1 243 ? 37.607 65.049 45.623 1.00 41.61 243 ALA A C 1
ATOM 1648 O O . ALA A 1 243 ? 36.745 64.707 46.450 1.00 42.07 243 ALA A O 1
ATOM 1650 N N . ASP A 1 244 ? 38.802 65.540 45.972 1.00 42.44 244 ASP A N 1
ATOM 1651 C CA . ASP A 1 244 ? 39.220 65.693 47.368 1.00 43.31 244 ASP A CA 1
ATOM 1652 C C . ASP A 1 244 ? 38.756 67.025 47.965 1.00 43.46 244 ASP A C 1
ATOM 1653 O O . ASP A 1 244 ? 39.267 67.465 49.025 1.00 43.38 244 ASP A O 1
ATOM 1658 N N . SER A 1 245 ? 37.822 67.676 47.254 1.00 42.85 245 SER A N 1
ATOM 1659 C CA . SER A 1 245 ? 37.116 68.885 47.721 1.00 41.88 245 SER A CA 1
ATOM 1660 C C . SER A 1 245 ? 37.807 70.230 47.456 1.00 41.02 245 SER A C 1
ATOM 1661 O O . SER A 1 245 ? 37.215 71.295 47.658 1.00 41.11 245 SER A O 1
ATOM 1664 N N . GLN A 1 246 ? 39.044 70.189 47.000 1.00 39.85 246 GLN A N 1
ATOM 1665 C CA . GLN A 1 246 ? 39.715 71.397 46.572 1.00 39.69 246 GLN A CA 1
ATOM 1666 C C . GLN A 1 246 ? 39.000 72.026 45.358 1.00 38.81 246 GLN A C 1
ATOM 1667 O O . GLN A 1 246 ? 38.619 71.332 44.432 1.00 38.61 246 GLN A O 1
ATOM 1673 N N . ILE A 1 247 ? 38.791 73.336 45.396 1.00 37.85 247 ILE A N 1
ATOM 1674 C CA . ILE A 1 247 ? 38.363 74.075 44.223 1.00 37.13 247 ILE A CA 1
ATOM 1675 C C . ILE A 1 247 ? 39.514 74.953 43.738 1.00 37.00 247 ILE A C 1
ATOM 1676 O O . ILE A 1 247 ? 39.845 75.980 44.350 1.00 36.72 247 ILE A O 1
ATOM 1681 N N . LYS A 1 248 ? 40.127 74.533 42.643 1.00 36.58 248 LYS A N 1
ATOM 1682 C CA . LYS A 1 248 ? 41.269 75.248 42.106 1.00 36.47 248 LYS A CA 1
ATOM 1683 C C . LYS A 1 248 ? 40.828 76.310 41.115 1.00 35.71 248 LYS A C 1
ATOM 1684 O O . LYS A 1 248 ? 39.989 76.056 40.253 1.00 35.91 248 LYS A O 1
ATOM 1690 N N . VAL A 1 249 ? 41.373 77.510 41.274 1.00 34.76 249 VAL A N 1
ATOM 1691 C CA . VAL A 1 249 ? 41.217 78.577 40.307 1.00 33.80 249 VAL A CA 1
ATOM 1692 C C . VAL A 1 249 ? 42.480 78.597 39.435 1.00 33.57 249 VAL A C 1
ATOM 1693 O O . VAL A 1 249 ? 43.578 78.972 39.879 1.00 33.61 249 VAL A O 1
ATOM 1697 N N . LEU A 1 250 ? 42.316 78.152 38.195 1.00 32.97 250 LEU A N 1
ATOM 1698 C CA . LEU A 1 250 ? 43.448 77.858 37.323 1.00 32.20 250 LEU A CA 1
ATOM 1699 C C . LEU A 1 250 ? 43.544 78.807 36.147 1.00 32.36 250 LEU A C 1
ATOM 1700 O O . LEU A 1 250 ? 42.542 79.335 35.682 1.00 31.60 250 LEU A O 1
ATOM 1705 N N . GLU A 1 251 ? 44.771 79.000 35.666 1.00 33.00 251 GLU A N 1
ATOM 1706 C CA . GLU A 1 251 ? 45.056 79.859 34.540 1.00 33.03 251 GLU A CA 1
ATOM 1707 C C . GLU A 1 251 ? 45.573 79.008 33.394 1.00 32.43 251 GLU A C 1
ATOM 1708 O O . GLU A 1 251 ? 45.823 77.829 33.593 1.00 32.77 251 GLU A O 1
ATOM 1714 N N . PRO A 1 252 ? 45.649 79.567 32.175 1.00 31.89 252 PRO A N 1
ATOM 1715 C CA . PRO A 1 252 ? 46.105 78.749 31.064 1.00 32.41 252 PRO A CA 1
ATOM 1716 C C . PRO A 1 252 ? 47.529 78.220 31.269 1.00 32.99 252 PRO A C 1
ATOM 1717 O O . PRO A 1 252 ? 47.827 77.118 30.821 1.00 32.35 252 PRO A O 1
ATOM 1721 N N . PHE A 1 253 ? 48.368 78.969 31.990 1.00 33.75 253 PHE A N 1
ATOM 1722 C CA . PHE A 1 253 ? 49.719 78.494 32.315 1.00 34.56 253 PHE A CA 1
ATOM 1723 C C . PHE A 1 253 ? 49.745 77.235 33.195 1.00 35.21 253 PHE A C 1
ATOM 1724 O O . PHE A 1 253 ? 50.773 76.551 33.268 1.00 34.77 253 PHE A O 1
ATOM 1732 N N . ASP A 1 254 ? 48.611 76.927 33.834 1.00 35.52 254 ASP A N 1
ATOM 1733 C CA . ASP A 1 254 ? 48.478 75.731 34.679 1.00 36.02 254 ASP A CA 1
ATOM 1734 C C . ASP A 1 254 ? 48.213 74.485 33.845 1.00 36.07 254 ASP A C 1
ATOM 1735 O O . ASP A 1 254 ? 48.129 73.384 34.361 1.00 36.03 254 ASP A O 1
ATOM 1740 N N . PHE A 1 255 ? 48.062 74.678 32.545 1.00 36.91 255 PHE A N 1
ATOM 1741 C CA . PHE A 1 255 ? 47.761 73.595 31.622 1.00 37.32 255 PHE A CA 1
ATOM 1742 C C . PHE A 1 255 ? 48.927 73.451 30.629 1.00 38.43 255 PHE A C 1
ATOM 1743 O O . PHE A 1 255 ? 49.994 72.991 31.061 1.00 38.89 255 PHE A O 1
ATOM 1752 N N . ASN B 1 23 ? 26.997 95.581 -24.835 1.00 42.54 23 ASN B N 1
ATOM 1753 C CA . ASN B 1 23 ? 28.491 95.664 -24.973 1.00 42.80 23 ASN B CA 1
ATOM 1754 C C . ASN B 1 23 ? 29.294 94.888 -23.906 1.00 42.47 23 ASN B C 1
ATOM 1755 O O . ASN B 1 23 ? 30.173 94.110 -24.271 1.00 42.60 23 ASN B O 1
ATOM 1757 N N . VAL B 1 24 ? 29.031 95.113 -22.611 1.00 41.86 24 VAL B N 1
ATOM 1758 C CA . VAL B 1 24 ? 29.481 94.151 -21.579 1.00 41.33 24 VAL B CA 1
ATOM 1759 C C . VAL B 1 24 ? 28.590 92.900 -21.557 1.00 40.55 24 VAL B C 1
ATOM 1760 O O . VAL B 1 24 ? 29.087 91.797 -21.323 1.00 40.20 24 VAL B O 1
ATOM 1764 N N . GLN B 1 25 ? 27.290 93.076 -21.817 1.00 39.69 25 GLN B N 1
ATOM 1765 C CA . GLN B 1 25 ? 26.390 91.955 -22.005 1.00 39.34 25 GLN B CA 1
ATOM 1766 C C . GLN B 1 25 ? 26.930 91.068 -23.144 1.00 38.59 25 GLN B C 1
ATOM 1767 O O . GLN B 1 25 ? 26.917 89.834 -23.030 1.00 38.31 25 GLN B O 1
ATOM 1773 N N . GLN B 1 26 ? 27.420 91.699 -24.217 1.00 37.54 26 GLN B N 1
ATOM 1774 C CA . GLN B 1 26 ? 28.052 90.984 -25.340 1.00 37.45 26 GLN B CA 1
ATOM 1775 C C . GLN B 1 26 ? 29.243 90.178 -24.858 1.00 35.76 26 GLN B C 1
ATOM 1776 O O . GLN B 1 26 ? 29.358 88.995 -25.140 1.00 35.29 26 GLN B O 1
ATOM 1782 N N . LEU B 1 27 ? 30.122 90.840 -24.124 1.00 34.90 27 LEU B N 1
ATOM 1783 C CA . LEU B 1 27 ? 31.303 90.197 -23.562 1.00 34.44 27 LEU B CA 1
ATOM 1784 C C . LEU B 1 27 ? 30.935 89.025 -22.649 1.00 33.59 27 LEU B C 1
ATOM 1785 O O . LEU B 1 27 ? 31.532 87.951 -22.729 1.00 33.62 27 LEU B O 1
ATOM 1790 N N . LYS B 1 28 ? 29.907 89.215 -21.828 1.00 32.81 28 LYS B N 1
ATOM 1791 C CA . LYS B 1 28 ? 29.398 88.141 -20.984 1.00 31.91 28 LYS B CA 1
ATOM 1792 C C . LYS B 1 28 ? 28.946 86.906 -21.782 1.00 31.59 28 LYS B C 1
ATOM 1793 O O . LYS B 1 28 ? 29.326 85.768 -21.451 1.00 31.55 28 LYS B O 1
ATOM 1799 N N . LYS B 1 29 ? 28.158 87.139 -22.836 1.00 30.30 29 LYS B N 1
ATOM 1800 C CA . LYS B 1 29 ? 27.726 86.080 -23.732 1.00 29.39 29 LYS B CA 1
ATOM 1801 C C . LYS B 1 29 ? 28.898 85.409 -24.384 1.00 28.10 29 LYS B C 1
ATOM 1802 O O . LYS B 1 29 ? 28.941 84.193 -24.457 1.00 29.03 29 LYS B O 1
ATOM 1808 N N . MET B 1 30 ? 29.836 86.195 -24.886 1.00 27.40 30 MET B N 1
ATOM 1809 C CA . MET B 1 30 ? 31.029 85.637 -25.505 1.00 27.51 30 MET B CA 1
ATOM 1810 C C . MET B 1 30 ? 31.776 84.739 -24.516 1.00 26.58 30 MET B C 1
ATOM 1811 O O . MET B 1 30 ? 32.139 83.614 -24.867 1.00 26.54 30 MET B O 1
ATOM 1816 N N . ALA B 1 31 ? 31.952 85.199 -23.277 1.00 25.07 31 ALA B N 1
ATOM 1817 C CA . ALA B 1 31 ? 32.602 84.346 -22.286 1.00 24.60 31 ALA B CA 1
ATOM 1818 C C . ALA B 1 31 ? 31.821 83.052 -22.068 1.00 24.10 31 ALA B C 1
ATOM 1819 O O . ALA B 1 31 ? 32.418 81.957 -21.988 1.00 23.11 31 ALA B O 1
ATOM 1821 N N . ALA B 1 32 ? 30.492 83.184 -22.020 1.00 23.39 32 ALA B N 1
ATOM 1822 C CA . ALA B 1 32 ? 29.586 82.055 -21.751 1.00 23.74 32 ALA B CA 1
ATOM 1823 C C . ALA B 1 32 ? 29.598 81.049 -22.882 1.00 24.09 32 ALA B C 1
ATOM 1824 O O . ALA B 1 32 ? 29.658 79.836 -22.645 1.00 24.66 32 ALA B O 1
ATOM 1826 N N . LEU B 1 33 ? 29.534 81.543 -24.117 1.00 24.75 33 LEU B N 1
ATOM 1827 C CA . LEU B 1 33 ? 29.629 80.663 -25.302 1.00 25.05 33 LEU B CA 1
ATOM 1828 C C . LEU B 1 33 ? 30.925 79.876 -25.311 1.00 24.98 33 LEU B C 1
ATOM 1829 O O . LEU B 1 33 ? 30.920 78.670 -25.560 1.00 25.43 33 LEU B O 1
ATOM 1834 N N . LYS B 1 34 ? 32.035 80.546 -25.013 1.00 25.41 34 LYS B N 1
ATOM 1835 C CA . LYS B 1 34 ? 33.318 79.852 -25.006 1.00 26.56 34 LYS B CA 1
ATOM 1836 C C . LYS B 1 34 ? 33.395 78.763 -23.915 1.00 26.42 34 LYS B C 1
ATOM 1837 O O . LYS B 1 34 ? 33.898 77.665 -24.149 1.00 26.79 34 LYS B O 1
ATOM 1843 N N . ALA B 1 35 ? 32.868 79.055 -22.730 1.00 26.44 35 ALA B N 1
ATOM 1844 C CA . ALA B 1 35 ? 32.936 78.103 -21.614 1.00 26.61 35 ALA B CA 1
ATOM 1845 C C . ALA B 1 35 ? 32.078 76.899 -21.914 1.00 26.89 35 ALA B C 1
ATOM 1846 O O . ALA B 1 35 ? 32.391 75.780 -21.504 1.00 26.42 35 ALA B O 1
ATOM 1848 N N . LEU B 1 36 ? 30.965 77.146 -22.609 1.00 27.64 36 LEU B N 1
ATOM 1849 C CA . LEU B 1 36 ? 30.055 76.074 -22.981 1.00 28.69 36 LEU B CA 1
ATOM 1850 C C . LEU B 1 36 ? 30.751 74.951 -23.774 1.00 29.23 36 LEU B C 1
ATOM 1851 O O . LEU B 1 36 ? 30.350 73.792 -23.675 1.00 30.04 36 LEU B O 1
ATOM 1856 N N . GLU B 1 37 ? 31.808 75.288 -24.512 1.00 29.34 37 GLU B N 1
ATOM 1857 C CA . GLU B 1 37 ? 32.527 74.320 -25.319 1.00 30.66 37 GLU B CA 1
ATOM 1858 C C . GLU B 1 37 ? 33.227 73.252 -24.493 1.00 31.31 37 GLU B C 1
ATOM 1859 O O . GLU B 1 37 ? 33.518 72.179 -25.013 1.00 31.27 37 GLU B O 1
ATOM 1865 N N . PHE B 1 38 ? 33.522 73.553 -23.226 1.00 31.59 38 PHE B N 1
ATOM 1866 C CA . PHE B 1 38 ? 34.110 72.559 -22.326 1.00 32.67 38 PHE B CA 1
ATOM 1867 C C . PHE B 1 38 ? 33.085 71.668 -21.660 1.00 33.15 38 PHE B C 1
ATOM 1868 O O . PHE B 1 38 ? 33.451 70.740 -20.936 1.00 34.01 38 PHE B O 1
ATOM 1876 N N . VAL B 1 39 ? 31.807 71.947 -21.868 1.00 33.58 39 VAL B N 1
ATOM 1877 C CA . VAL B 1 39 ? 30.781 71.069 -21.330 1.00 34.41 39 VAL B CA 1
ATOM 1878 C C . VAL B 1 39 ? 30.583 69.904 -22.291 1.00 35.60 39 VAL B C 1
ATOM 1879 O O . VAL B 1 39 ? 30.235 70.104 -23.452 1.00 35.65 39 VAL B O 1
ATOM 1883 N N . GLU B 1 40 ? 30.855 68.700 -21.786 1.00 37.36 40 GLU B N 1
ATOM 1884 C CA . GLU B 1 40 ? 30.705 67.439 -22.521 1.00 38.78 40 GLU B CA 1
ATOM 1885 C C . GLU B 1 40 ? 29.601 66.594 -21.905 1.00 38.70 40 GLU B C 1
ATOM 1886 O O . GLU B 1 40 ? 29.320 66.675 -20.709 1.00 38.21 40 GLU B O 1
ATOM 1892 N N . ASP B 1 41 ? 29.006 65.769 -22.753 1.00 39.06 41 ASP B N 1
ATOM 1893 C CA . ASP B 1 41 ? 27.967 64.824 -22.393 1.00 39.18 41 ASP B CA 1
ATOM 1894 C C . ASP B 1 41 ? 28.216 64.078 -21.095 1.00 39.33 41 ASP B C 1
ATOM 1895 O O . ASP B 1 41 ? 29.317 63.562 -20.843 1.00 38.98 41 ASP B O 1
ATOM 1900 N N . ASP B 1 42 ? 27.159 64.037 -20.288 1.00 39.56 42 ASP B N 1
ATOM 1901 C CA . ASP B 1 42 ? 27.079 63.230 -19.071 1.00 40.12 42 ASP B CA 1
ATOM 1902 C C . ASP B 1 42 ? 27.948 63.770 -17.919 1.00 39.73 42 ASP B C 1
ATOM 1903 O O . ASP B 1 42 ? 28.214 63.056 -16.942 1.00 40.09 42 ASP B O 1
ATOM 1908 N N . MET B 1 43 ? 28.366 65.038 -18.043 1.00 38.64 43 MET B N 1
ATOM 1909 C CA . MET B 1 43 ? 29.090 65.735 -16.975 1.00 37.96 43 MET B CA 1
ATOM 1910 C C . MET B 1 43 ? 28.151 66.102 -15.824 1.00 37.09 43 MET B C 1
ATOM 1911 O O . MET B 1 43 ? 26.954 66.360 -16.017 1.00 36.29 43 MET B O 1
ATOM 1916 N N . ARG B 1 44 ? 28.703 66.116 -14.620 1.00 36.29 44 ARG B N 1
ATOM 1917 C CA . ARG B 1 44 ? 27.964 66.661 -13.486 1.00 36.05 44 ARG B CA 1
ATOM 1918 C C . ARG B 1 44 ? 28.448 68.101 -13.218 1.00 34.31 44 ARG B C 1
ATOM 1919 O O . ARG B 1 44 ? 29.613 68.329 -12.893 1.00 33.94 44 ARG B O 1
ATOM 1927 N N . LEU B 1 45 ? 27.552 69.063 -13.414 1.00 33.06 45 LEU B N 1
ATOM 1928 C CA . LEU B 1 45 ? 27.908 70.500 -13.427 1.00 31.88 45 LEU B CA 1
ATOM 1929 C C . LEU B 1 45 ? 27.453 71.307 -12.231 1.00 31.05 45 LEU B C 1
ATOM 1930 O O . LEU B 1 45 ? 26.320 71.187 -11.793 1.00 30.42 45 LEU B O 1
ATOM 1935 N N . GLY B 1 46 ? 28.334 72.168 -11.733 1.00 30.49 46 GLY B N 1
ATOM 1936 C CA . GLY B 1 46 ? 27.934 73.195 -10.776 1.00 28.46 46 GLY B CA 1
ATOM 1937 C C . GLY B 1 46 ? 27.500 74.402 -11.577 1.00 28.32 46 GLY B C 1
ATOM 1938 O O . GLY B 1 46 ? 28.122 74.754 -12.595 1.00 28.19 46 GLY B O 1
ATOM 1939 N N . ILE B 1 47 ? 26.423 75.040 -11.146 1.00 27.14 47 ILE B N 1
ATOM 1940 C CA . ILE B 1 47 ? 25.922 76.198 -11.860 1.00 26.21 47 ILE B CA 1
ATOM 1941 C C . ILE B 1 47 ? 25.927 77.378 -10.901 1.00 26.30 47 ILE B C 1
ATOM 1942 O O . ILE B 1 47 ? 25.122 77.417 -9.940 1.00 26.25 47 ILE B O 1
ATOM 1947 N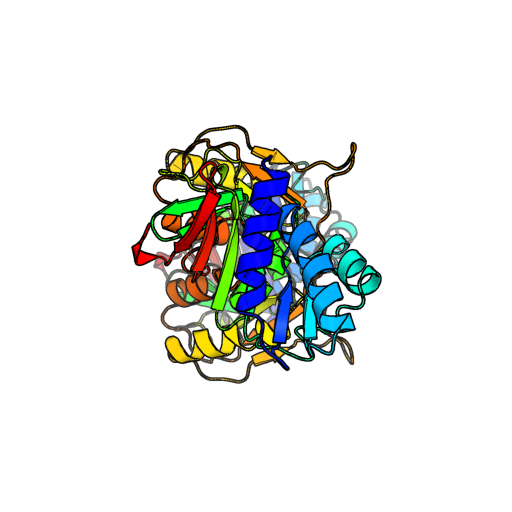 N . GLY B 1 48 ? 26.798 78.341 -11.187 1.00 24.98 48 GLY B N 1
ATOM 1948 C CA . GLY B 1 48 ? 26.973 79.516 -10.348 1.00 24.24 48 GLY B CA 1
ATOM 1949 C C . GLY B 1 48 ? 25.831 80.485 -10.476 1.00 24.24 48 GLY B C 1
ATOM 1950 O O . GLY B 1 48 ? 24.734 80.107 -10.897 1.00 24.05 48 GLY B O 1
ATOM 1951 N N . SER B 1 49 ? 26.066 81.728 -10.072 1.00 24.28 49 SER B N 1
ATOM 1952 C CA . SER B 1 49 ? 25.037 82.777 -10.141 1.00 24.59 49 SER B CA 1
ATOM 1953 C C . SER B 1 49 ? 25.621 84.090 -10.637 1.00 24.76 49 SER B C 1
ATOM 1954 O O . SER B 1 49 ? 26.844 84.237 -10.723 1.00 24.22 49 SER B O 1
ATOM 1957 N N . GLY B 1 50 ? 24.745 85.043 -10.953 1.00 25.13 50 GLY B N 1
ATOM 1958 C CA . GLY B 1 50 ? 25.168 86.334 -11.451 1.00 25.82 50 GLY B CA 1
ATOM 1959 C C . GLY B 1 50 ? 24.741 86.560 -12.888 1.00 26.58 50 GLY B C 1
ATOM 1960 O O . GLY B 1 50 ? 24.283 85.654 -13.578 1.00 26.62 50 GLY B O 1
ATOM 1961 N N . SER B 1 51 ? 24.886 87.792 -13.341 1.00 26.95 51 SER B N 1
ATOM 1962 C CA . SER B 1 51 ? 24.407 88.164 -14.656 1.00 27.60 51 SER B CA 1
ATOM 1963 C C . SER B 1 51 ? 25.170 87.421 -15.754 1.00 27.39 51 SER B C 1
ATOM 1964 O O . SER B 1 51 ? 24.560 87.060 -16.759 1.00 27.73 51 SER B O 1
ATOM 1967 N N . THR B 1 52 ? 26.479 87.183 -15.562 1.00 26.61 52 THR B N 1
ATOM 1968 C CA . THR B 1 52 ? 27.259 86.401 -16.539 1.00 26.30 52 THR B CA 1
ATOM 1969 C C . THR B 1 52 ? 26.759 84.942 -16.662 1.00 26.55 52 THR B C 1
ATOM 1970 O O . THR B 1 52 ? 26.526 84.439 -17.778 1.00 25.59 52 THR B O 1
ATOM 1974 N N . VAL B 1 53 ? 26.589 84.275 -15.519 1.00 27.12 53 VAL B N 1
ATOM 1975 C CA . VAL B 1 53 ? 25.990 82.931 -15.496 1.00 27.03 53 VAL B CA 1
ATOM 1976 C C . VAL B 1 53 ? 24.548 82.937 -16.069 1.00 27.42 53 VAL B C 1
ATOM 1977 O O . VAL B 1 53 ? 24.118 81.959 -16.697 1.00 27.35 53 VAL B O 1
ATOM 1981 N N . ASN B 1 54 ? 23.804 84.026 -15.880 1.00 27.36 54 ASN B N 1
ATOM 1982 C CA . ASN B 1 54 ? 22.460 84.091 -16.506 1.00 28.12 54 ASN B CA 1
ATOM 1983 C C . ASN B 1 54 ? 22.504 84.021 -18.048 1.00 28.46 54 ASN B C 1
ATOM 1984 O O . ASN B 1 54 ? 21.555 83.581 -18.659 1.00 29.63 54 ASN B O 1
ATOM 1989 N N . GLU B 1 55 ? 23.613 84.441 -18.657 1.00 29.00 55 GLU B N 1
ATOM 1990 C CA . GLU B 1 55 ? 23.847 84.289 -20.101 1.00 28.73 55 GLU B CA 1
ATOM 1991 C C . GLU B 1 55 ? 24.195 82.864 -20.489 1.00 28.42 55 GLU B C 1
ATOM 1992 O O . GLU B 1 55 ? 23.916 82.428 -21.608 1.00 28.38 55 GLU B O 1
ATOM 1998 N N . PHE B 1 56 ? 24.814 82.145 -19.556 1.00 27.43 56 PHE B N 1
ATOM 1999 C CA . PHE B 1 56 ? 25.298 80.790 -19.793 1.00 25.86 56 PHE B CA 1
ATOM 2000 C C . PHE B 1 56 ? 24.187 79.739 -19.734 1.00 25.36 56 PHE B C 1
ATOM 2001 O O . PHE B 1 56 ? 24.183 78.819 -20.540 1.00 24.17 56 PHE B O 1
ATOM 2009 N N . ILE B 1 57 ? 23.253 79.880 -18.784 1.00 24.93 57 ILE B N 1
ATOM 2010 C CA . ILE B 1 57 ? 22.190 78.878 -18.589 1.00 24.48 57 ILE B CA 1
ATOM 2011 C C . ILE B 1 57 ? 21.287 78.687 -19.818 1.00 24.46 57 ILE B C 1
ATOM 2012 O O . ILE B 1 57 ? 21.026 77.556 -20.198 1.00 24.01 57 ILE B O 1
ATOM 2017 N N . PRO B 1 58 ? 20.805 79.785 -20.436 1.00 24.68 58 PRO B N 1
ATOM 2018 C CA . PRO B 1 58 ? 19.991 79.584 -21.650 1.00 25.99 58 PRO B CA 1
ATOM 2019 C C . PRO B 1 58 ? 20.780 78.878 -22.753 1.00 26.47 58 PRO B C 1
ATOM 2020 O O . PRO B 1 58 ? 20.237 78.015 -23.432 1.00 26.45 58 PRO B O 1
ATOM 2024 N N . LEU B 1 59 ? 22.066 79.205 -22.888 1.00 27.53 59 LEU B N 1
ATOM 2025 C CA . LEU B 1 59 ? 22.893 78.591 -23.930 1.00 28.21 59 LEU B CA 1
ATOM 2026 C C . LEU B 1 59 ? 23.010 77.118 -23.672 1.00 28.46 59 LEU B C 1
ATOM 2027 O O . LEU B 1 59 ? 22.911 76.313 -24.595 1.00 28.46 59 LEU B O 1
ATOM 2032 N N . LEU B 1 60 ? 23.206 76.775 -22.395 1.00 29.18 60 LEU B N 1
ATOM 2033 C CA . LEU B 1 60 ? 23.291 75.395 -21.962 1.00 29.55 60 LEU B CA 1
ATOM 2034 C C . LEU B 1 60 ? 21.965 74.686 -22.243 1.00 29.88 60 LEU B C 1
ATOM 2035 O O . LEU B 1 60 ? 21.953 73.562 -22.749 1.00 29.15 60 LEU B O 1
ATOM 2040 N N . GLY B 1 61 ? 20.864 75.356 -21.910 1.00 30.91 61 GLY B N 1
ATOM 2041 C CA . GLY B 1 61 ? 19.527 74.850 -22.210 1.00 32.72 61 GLY B CA 1
ATOM 2042 C C . GLY B 1 61 ? 19.364 74.539 -23.688 1.00 34.11 61 GLY B C 1
ATOM 2043 O O . GLY B 1 61 ? 18.859 73.479 -24.048 1.00 33.52 61 GLY B O 1
ATOM 2044 N N . GLU B 1 62 ? 19.819 75.452 -24.548 1.00 35.69 62 GLU B N 1
ATOM 2045 C CA . GLU B 1 62 ? 19.731 75.246 -26.004 1.00 37.73 62 GLU B CA 1
ATOM 2046 C C . GLU B 1 62 ? 20.517 74.034 -26.451 1.00 38.21 62 GLU B C 1
ATOM 2047 O O . GLU B 1 62 ? 20.080 73.332 -27.362 1.00 38.68 62 GLU B O 1
ATOM 2053 N N . ARG B 1 63 ? 21.654 73.771 -25.798 1.00 38.52 63 ARG B N 1
ATOM 2054 C CA . ARG B 1 63 ? 22.438 72.566 -26.089 1.00 38.39 63 ARG B CA 1
ATOM 2055 C C . ARG B 1 63 ? 21.746 71.302 -25.616 1.00 39.26 63 ARG B C 1
ATOM 2056 O O . ARG B 1 63 ? 21.842 70.277 -26.270 1.00 39.74 63 ARG B O 1
ATOM 2064 N N . VAL B 1 64 ? 21.069 71.384 -24.466 1.00 40.22 64 VAL B N 1
ATOM 2065 C CA . VAL B 1 64 ? 20.269 70.287 -23.919 1.00 40.48 64 VAL B CA 1
ATOM 2066 C C . VAL B 1 64 ? 19.111 69.944 -24.857 1.00 40.97 64 VAL B C 1
ATOM 2067 O O . VAL B 1 64 ? 18.839 68.773 -25.110 1.00 41.00 64 VAL B O 1
ATOM 2071 N N . ALA B 1 65 ? 18.422 70.966 -25.356 1.00 41.98 65 ALA B N 1
ATOM 2072 C CA . ALA B 1 65 ? 17.351 70.760 -26.325 1.00 43.06 65 ALA B CA 1
ATOM 2073 C C . ALA B 1 65 ? 17.896 69.901 -27.471 1.00 43.94 65 ALA B C 1
ATOM 2074 O O . ALA B 1 65 ? 17.208 68.993 -27.955 1.00 43.80 65 ALA B O 1
ATOM 2076 N N . ASN B 1 66 ? 19.154 70.157 -27.850 1.00 44.23 66 ASN B N 1
ATOM 2077 C CA . ASN B 1 66 ? 19.811 69.412 -28.922 1.00 44.62 66 ASN B CA 1
ATOM 2078 C C . ASN B 1 66 ? 20.354 68.047 -28.567 1.00 44.14 66 ASN B C 1
ATOM 2079 O O . ASN B 1 66 ? 21.008 67.406 -29.393 1.00 44.73 66 ASN B O 1
ATOM 2084 N N . GLY B 1 67 ? 20.104 67.599 -27.346 1.00 43.63 67 GLY B N 1
ATOM 2085 C CA . GLY B 1 67 ? 20.523 66.264 -26.949 1.00 42.62 67 GLY B CA 1
ATOM 2086 C C . GLY B 1 67 ? 21.725 66.173 -26.027 1.00 42.18 67 GLY B C 1
ATOM 2087 O O . GLY B 1 67 ? 22.082 65.065 -25.603 1.00 42.11 67 GLY B O 1
ATOM 2088 N N . LEU B 1 68 ? 22.361 67.303 -25.698 1.00 41.31 68 LEU B N 1
ATOM 2089 C CA . LEU B 1 68 ? 23.431 67.258 -24.687 1.00 40.75 68 LEU B CA 1
ATOM 2090 C C . LEU B 1 68 ? 22.885 66.790 -23.331 1.00 40.45 68 LEU B C 1
ATOM 2091 O O . LEU B 1 68 ? 21.810 67.209 -22.893 1.00 40.27 68 LEU B O 1
ATOM 2096 N N . ARG B 1 69 ? 23.632 65.917 -22.674 1.00 40.50 69 ARG B N 1
ATOM 2097 C CA . ARG B 1 69 ? 23.178 65.365 -21.413 1.00 41.17 69 ARG B CA 1
ATOM 2098 C C . ARG B 1 69 ? 24.025 65.906 -20.266 1.00 40.21 69 ARG B C 1
ATOM 2099 O O . ARG B 1 69 ? 25.232 65.654 -20.216 1.00 39.88 69 ARG B O 1
ATOM 2107 N N . VAL B 1 70 ? 23.386 66.656 -19.365 1.00 39.26 70 VAL B N 1
ATOM 2108 C CA . VAL B 1 70 ? 24.037 67.151 -18.136 1.00 38.38 70 VAL B CA 1
ATOM 2109 C C . VAL B 1 70 ? 23.128 67.072 -16.912 1.00 37.95 70 VAL B C 1
ATOM 2110 O O . VAL B 1 70 ? 21.896 67.074 -17.035 1.00 37.80 70 VAL B O 1
ATOM 2114 N N . THR B 1 71 ? 23.754 67.021 -15.736 1.00 37.01 71 THR B N 1
ATOM 2115 C CA . THR B 1 71 ? 23.063 67.255 -14.475 1.00 36.21 71 THR B CA 1
ATOM 2116 C C . THR B 1 71 ? 23.792 68.343 -13.701 1.00 35.06 71 THR B C 1
ATOM 2117 O O . THR B 1 71 ? 25.014 68.301 -13.532 1.00 34.14 71 THR B O 1
ATOM 2121 N N . CYS B 1 72 ? 23.008 69.304 -13.226 1.00 34.19 72 CYS B N 1
ATOM 2122 C CA . CYS B 1 72 ? 23.505 70.523 -12.619 1.00 33.06 72 CYS B CA 1
ATOM 2123 C C . CYS B 1 72 ? 23.050 70.680 -11.180 1.00 31.72 72 CYS B C 1
ATOM 2124 O O . CYS B 1 72 ? 21.896 70.373 -10.846 1.00 31.23 72 CYS B O 1
ATOM 2127 N N . VAL B 1 73 ? 23.959 71.160 -10.332 1.00 29.99 73 VAL B N 1
ATOM 2128 C CA . VAL B 1 73 ? 23.579 71.679 -9.028 1.00 28.96 73 VAL B CA 1
ATOM 2129 C C . VAL B 1 73 ? 23.622 73.228 -9.088 1.00 28.54 73 VAL B C 1
ATOM 2130 O O . VAL B 1 73 ? 24.634 73.807 -9.430 1.00 28.41 73 VAL B O 1
ATOM 2134 N N . ALA B 1 74 ? 22.507 73.885 -8.796 1.00 27.97 74 ALA B N 1
ATOM 2135 C CA . ALA B 1 74 ? 22.446 75.344 -8.833 1.00 28.27 74 ALA B CA 1
ATOM 2136 C C . ALA B 1 74 ? 22.834 75.958 -7.481 1.00 28.78 74 ALA B C 1
ATOM 2137 O O . ALA B 1 74 ? 22.708 75.304 -6.432 1.00 29.16 74 ALA B O 1
ATOM 2139 N N . THR B 1 75 ? 23.289 77.209 -7.508 1.00 28.77 75 THR B N 1
ATOM 2140 C CA . THR B 1 75 ? 23.892 77.847 -6.333 1.00 29.27 75 THR B CA 1
ATOM 2141 C C . THR B 1 75 ? 23.049 79.006 -5.763 1.00 30.11 75 THR B C 1
ATOM 2142 O O . THR B 1 75 ? 23.461 79.668 -4.812 1.00 30.23 75 THR B O 1
ATOM 2146 N N . SER B 1 76 ? 21.880 79.237 -6.355 1.00 30.75 76 SER B N 1
ATOM 2147 C CA . SER B 1 76 ? 20.972 80.310 -5.959 1.00 31.49 76 SER B CA 1
ATOM 2148 C C . SER B 1 76 ? 19.604 79.943 -6.476 1.00 31.98 76 SER B C 1
ATOM 2149 O O . SER B 1 76 ? 19.485 79.045 -7.303 1.00 31.28 76 SER B O 1
ATOM 2152 N N . GLN B 1 77 ? 18.577 80.661 -6.020 1.00 32.64 77 GLN B N 1
ATOM 2153 C CA . GLN B 1 77 ? 17.206 80.363 -6.434 1.00 33.25 77 GLN B CA 1
ATOM 2154 C C . GLN B 1 77 ? 16.980 80.821 -7.861 1.00 32.83 77 GLN B C 1
ATOM 2155 O O . GLN B 1 77 ? 16.395 80.109 -8.670 1.00 32.56 77 GLN B O 1
ATOM 2161 N N . TYR B 1 78 ? 17.488 81.999 -8.177 1.00 33.28 78 TYR B N 1
ATOM 2162 C CA . TYR B 1 78 ? 17.382 82.523 -9.529 1.00 33.70 78 TYR B CA 1
ATOM 2163 C C . TYR B 1 78 ? 18.048 81.586 -10.582 1.00 33.21 78 TYR B C 1
ATOM 2164 O O . TYR B 1 78 ? 17.445 81.309 -11.625 1.00 32.53 78 TYR B O 1
ATOM 2173 N N . SER B 1 79 ? 19.238 81.049 -10.275 1.00 32.65 79 SER B N 1
ATOM 2174 C CA . SER B 1 79 ? 19.922 80.116 -11.196 1.00 31.93 79 SER B CA 1
ATOM 2175 C C . SER B 1 79 ? 19.143 78.839 -11.375 1.00 32.14 79 SER B C 1
ATOM 2176 O O . SER B 1 79 ? 19.128 78.265 -12.466 1.00 31.68 79 SER B O 1
ATOM 2179 N N . GLU B 1 80 ? 18.513 78.381 -10.296 1.00 32.49 80 GLU B N 1
ATOM 2180 C CA . GLU B 1 80 ? 17.653 77.214 -10.370 1.00 33.64 80 GLU B CA 1
ATOM 2181 C C . GLU B 1 80 ? 16.388 77.508 -11.183 1.00 33.39 80 GLU B C 1
ATOM 2182 O O . GLU B 1 80 ? 15.953 76.674 -11.963 1.00 32.96 80 GLU B O 1
ATOM 2188 N N . GLN B 1 81 ? 15.822 78.698 -10.997 1.00 33.97 81 GLN B N 1
ATOM 2189 C CA . GLN B 1 81 ? 14.635 79.144 -11.738 1.00 34.89 81 GLN B CA 1
ATOM 2190 C C . GLN B 1 81 ? 14.949 79.129 -13.242 1.00 34.60 81 GLN B C 1
ATOM 2191 O O . GLN B 1 81 ? 14.206 78.536 -14.027 1.00 34.74 81 GLN B O 1
ATOM 2197 N N . LEU B 1 82 ? 16.074 79.741 -13.622 1.00 34.20 82 LEU B N 1
ATOM 2198 C CA . LEU B 1 82 ? 16.528 79.747 -15.015 1.00 34.28 82 LEU B CA 1
ATOM 2199 C C . LEU B 1 82 ? 16.799 78.352 -15.545 1.00 34.09 82 LEU B C 1
ATOM 2200 O O . LEU B 1 82 ? 16.438 78.045 -16.669 1.00 33.97 82 LEU B O 1
ATOM 2205 N N . CYS B 1 83 ? 17.415 77.506 -14.724 1.00 33.94 83 CYS B N 1
ATOM 2206 C CA . CYS B 1 83 ? 17.613 76.116 -15.092 1.00 34.01 83 CYS B CA 1
ATOM 2207 C C . CYS B 1 83 ? 16.303 75.430 -15.496 1.00 34.68 83 CYS B C 1
ATOM 2208 O O . CYS B 1 83 ? 16.213 74.908 -16.617 1.00 34.70 83 CYS B O 1
ATOM 2211 N N . HIS B 1 84 ? 15.299 75.445 -14.606 1.00 35.15 84 HIS B N 1
ATOM 2212 C CA . HIS B 1 84 ? 13.959 74.896 -14.920 1.00 35.73 84 HIS B CA 1
ATOM 2213 C C . HIS B 1 84 ? 13.365 75.550 -16.181 1.00 35.38 84 HIS B C 1
ATOM 2214 O O . HIS B 1 84 ? 12.857 74.855 -17.046 1.00 35.42 84 HIS B O 1
ATOM 2221 N N . LYS B 1 85 ? 13.442 76.881 -16.275 1.00 35.62 85 LYS B N 1
ATOM 2222 C CA . LYS B 1 85 ? 12.931 77.613 -17.438 1.00 35.64 85 LYS B CA 1
ATOM 2223 C C . LYS B 1 85 ? 13.571 77.212 -18.779 1.00 35.63 85 LYS B C 1
ATOM 2224 O O . LYS B 1 85 ? 12.932 77.347 -19.827 1.00 35.73 85 LYS B O 1
ATOM 2230 N N . PHE B 1 86 ? 14.809 76.725 -18.755 1.00 34.56 86 PHE B N 1
ATOM 2231 C CA . PHE B 1 86 ? 15.471 76.342 -19.999 1.00 34.33 86 PHE B CA 1
ATOM 2232 C C . PHE B 1 86 ? 15.730 74.845 -20.168 1.00 34.46 86 PHE B C 1
ATOM 2233 O O . PHE B 1 86 ? 16.400 74.438 -21.107 1.00 34.76 86 PHE B O 1
ATOM 2241 N N . GLY B 1 87 ? 15.156 74.028 -19.286 1.00 34.46 87 GLY B N 1
ATOM 2242 C CA . GLY B 1 87 ? 15.241 72.574 -19.403 1.00 34.19 87 GLY B CA 1
ATOM 2243 C C . GLY B 1 87 ? 16.621 72.058 -19.059 1.00 34.55 87 GLY B C 1
ATOM 2244 O O . GLY B 1 87 ? 17.092 71.075 -19.623 1.00 35.12 87 GLY B O 1
ATOM 2245 N N . VAL B 1 88 ? 17.295 72.732 -18.147 1.00 34.22 88 VAL B N 1
ATOM 2246 C CA . VAL B 1 88 ? 18.574 72.225 -17.668 1.00 33.78 88 VAL B CA 1
ATOM 2247 C C . VAL B 1 88 ? 18.259 71.333 -16.468 1.00 33.73 88 VAL B C 1
ATOM 2248 O O . VAL B 1 88 ? 17.656 71.794 -15.504 1.00 33.78 88 VAL B O 1
ATOM 2252 N N . PRO B 1 89 ? 18.621 70.037 -16.537 1.00 34.18 89 PRO B N 1
ATOM 2253 C CA . PRO B 1 89 ? 18.267 69.150 -15.415 1.00 34.12 89 PRO B CA 1
ATOM 2254 C C . PRO B 1 89 ? 19.011 69.516 -14.135 1.00 34.49 89 PRO B C 1
ATOM 2255 O O . PRO B 1 89 ? 20.147 69.999 -14.181 1.00 33.31 89 PRO B O 1
ATOM 2259 N N . ILE B 1 90 ? 18.336 69.247 -13.016 1.00 35.23 90 ILE B N 1
ATOM 2260 C CA . ILE B 1 90 ? 18.665 69.744 -11.700 1.00 35.85 90 ILE B CA 1
ATOM 2261 C C . ILE B 1 90 ? 18.728 68.570 -10.708 1.00 36.16 90 ILE B C 1
ATOM 2262 O O . ILE B 1 90 ? 17.822 67.739 -10.664 1.00 36.74 90 ILE B O 1
ATOM 2267 N N . SER B 1 91 ? 19.825 68.492 -9.955 1.00 36.35 91 SER B N 1
ATOM 2268 C CA . SER B 1 91 ? 19.991 67.534 -8.855 1.00 36.22 91 SER B CA 1
ATOM 2269 C C . SER B 1 91 ? 20.616 68.235 -7.630 1.00 36.02 91 SER B C 1
ATOM 2270 O O . SER B 1 91 ? 20.658 69.476 -7.579 1.00 36.34 91 SER B O 1
ATOM 2273 N N . THR B 1 92 ? 21.095 67.450 -6.656 1.00 35.42 92 THR B N 1
ATOM 2274 C CA . THR B 1 92 ? 21.648 67.989 -5.411 1.00 34.61 92 THR B CA 1
ATOM 2275 C C . THR B 1 92 ? 23.006 67.405 -5.108 1.00 35.01 92 THR B C 1
ATOM 2276 O O . THR B 1 92 ? 23.332 66.293 -5.547 1.00 34.32 92 THR B O 1
ATOM 2280 N N . LEU B 1 93 ? 23.790 68.156 -4.333 1.00 35.35 93 LEU B N 1
ATOM 2281 C CA . LEU B 1 93 ? 25.034 67.636 -3.741 1.00 35.74 93 LEU B CA 1
ATOM 2282 C C . LEU B 1 93 ? 24.819 66.401 -2.853 1.00 35.86 93 LEU B C 1
ATOM 2283 O O . LEU B 1 93 ? 25.743 65.610 -2.661 1.00 35.82 93 LEU B O 1
ATOM 2288 N N . GLU B 1 94 ? 23.610 66.239 -2.324 1.00 36.20 94 GLU B N 1
ATOM 2289 C CA . GLU B 1 94 ? 23.265 65.019 -1.592 1.00 37.94 94 GLU B CA 1
ATOM 2290 C C . GLU B 1 94 ? 23.339 63.799 -2.512 1.00 38.14 94 GLU B C 1
ATOM 2291 O O . GLU B 1 94 ? 23.972 62.794 -2.180 1.00 38.19 94 GLU B O 1
ATOM 2297 N N . LYS B 1 95 ? 22.705 63.920 -3.675 1.00 38.37 95 LYS B N 1
ATOM 2298 C CA . LYS B 1 95 ? 22.734 62.883 -4.697 1.00 38.83 95 LYS B CA 1
ATOM 2299 C C . LYS B 1 95 ? 24.092 62.786 -5.372 1.00 38.68 95 LYS B C 1
ATOM 2300 O O . LYS B 1 95 ? 24.623 61.677 -5.562 1.00 39.20 95 LYS B O 1
ATOM 2306 N N . ILE B 1 96 ? 24.668 63.936 -5.721 1.00 38.40 96 ILE B N 1
ATOM 2307 C CA . ILE B 1 96 ? 25.986 63.952 -6.389 1.00 37.91 96 ILE B CA 1
ATOM 2308 C C . ILE B 1 96 ? 26.991 64.846 -5.642 1.00 37.08 96 ILE B C 1
ATOM 2309 O O . ILE B 1 96 ? 27.106 66.049 -5.908 1.00 36.16 96 ILE B O 1
ATOM 2314 N N . PRO B 1 97 ? 27.710 64.245 -4.686 1.00 36.58 97 PRO B N 1
ATOM 2315 C CA . PRO B 1 97 ? 28.590 64.977 -3.764 1.00 36.41 97 PRO B CA 1
ATOM 2316 C C . PRO B 1 97 ? 29.853 65.559 -4.409 1.00 35.96 97 PRO B C 1
ATOM 2317 O O . PRO B 1 97 ? 30.436 66.514 -3.868 1.00 36.04 97 PRO B O 1
ATOM 2321 N N . GLU B 1 98 ? 30.263 65.003 -5.549 1.00 34.83 98 GLU B N 1
ATOM 2322 C CA . GLU B 1 98 ? 31.448 65.490 -6.250 1.00 33.96 98 GLU B CA 1
ATOM 2323 C C . GLU B 1 98 ? 31.077 65.776 -7.703 1.00 33.50 98 GLU B C 1
ATOM 2324 O O . GLU B 1 98 ? 30.538 64.901 -8.397 1.00 33.44 98 GLU B O 1
ATOM 2326 N N . LEU B 1 99 ? 31.336 67.014 -8.138 1.00 31.99 99 LEU B N 1
ATOM 2327 C CA . LEU B 1 99 ? 30.962 67.465 -9.459 1.00 30.85 99 LEU B CA 1
ATOM 2328 C C . LEU B 1 99 ? 32.209 67.508 -10.322 1.00 30.85 99 LEU B C 1
ATOM 2329 O O . LEU B 1 99 ? 33.333 67.635 -9.798 1.00 31.11 99 LEU B O 1
ATOM 2334 N N . ASP B 1 100 ? 32.015 67.394 -11.635 1.00 30.13 100 ASP B N 1
ATOM 2335 C CA . ASP B 1 100 ? 33.123 67.451 -12.598 1.00 30.03 100 ASP B CA 1
ATOM 2336 C C . ASP B 1 100 ? 33.590 68.868 -12.844 1.00 29.26 100 ASP B C 1
ATOM 2337 O O . ASP B 1 100 ? 34.783 69.127 -12.892 1.00 29.23 100 ASP B O 1
ATOM 2342 N N . LEU B 1 101 ? 32.638 69.782 -13.002 1.00 28.84 101 LEU B N 1
ATOM 2343 C CA . LEU B 1 101 ? 32.943 71.146 -13.429 1.00 28.35 101 LEU B CA 1
ATOM 2344 C C . LEU B 1 101 ? 31.960 72.141 -12.858 1.00 28.04 101 LEU B C 1
ATOM 2345 O O . LEU B 1 101 ? 30.764 71.939 -12.924 1.00 29.47 101 LEU B O 1
ATOM 2350 N N . ASP B 1 102 ? 32.473 73.224 -12.300 1.00 27.76 102 ASP B N 1
ATOM 2351 C CA . ASP B 1 102 ? 31.665 74.334 -11.800 1.00 26.88 102 ASP B CA 1
ATOM 2352 C C . ASP B 1 102 ? 31.845 75.534 -12.716 1.00 26.20 102 ASP B C 1
ATOM 2353 O O . ASP B 1 102 ? 32.970 75.886 -13.077 1.00 25.00 102 ASP B O 1
ATOM 2358 N N . ILE B 1 103 ? 30.734 76.143 -13.120 1.00 25.51 103 ILE B N 1
ATOM 2359 C CA . ILE B 1 103 ? 30.793 77.320 -13.968 1.00 24.91 103 ILE B CA 1
ATOM 2360 C C . ILE B 1 103 ? 30.157 78.470 -13.220 1.00 24.27 103 ILE B C 1
ATOM 2361 O O . ILE B 1 103 ? 28.947 78.435 -12.911 1.00 23.53 103 ILE B O 1
ATOM 2366 N N . ASP B 1 104 ? 30.961 79.504 -12.962 1.00 24.05 104 ASP B N 1
ATOM 2367 C CA . ASP B 1 104 ? 30.540 80.630 -12.132 1.00 24.21 104 ASP B CA 1
ATOM 2368 C C . ASP B 1 104 ? 31.143 81.917 -12.626 1.00 24.06 104 ASP B C 1
ATOM 2369 O O . ASP B 1 104 ? 32.122 81.894 -13.340 1.00 23.73 104 ASP B O 1
ATOM 2374 N N . GLY B 1 105 ? 30.554 83.038 -12.223 1.00 24.50 105 GLY B N 1
ATOM 2375 C CA . GLY B 1 105 ? 31.130 84.344 -12.443 1.00 25.51 105 GLY B CA 1
ATOM 2376 C C . GLY B 1 105 ? 31.962 84.742 -11.234 1.00 26.83 105 GLY B C 1
ATOM 2377 O O . GLY B 1 105 ? 32.178 83.923 -10.320 1.00 26.83 105 GLY B O 1
ATOM 2378 N N . ALA B 1 106 ? 32.412 85.994 -11.237 1.00 27.06 106 ALA B N 1
ATOM 2379 C CA . ALA B 1 106 ? 33.210 86.575 -10.154 1.00 28.18 106 ALA B CA 1
ATOM 2380 C C . ALA B 1 106 ? 33.068 88.086 -10.191 1.00 28.63 106 ALA B C 1
ATOM 2381 O O . ALA B 1 106 ? 33.025 88.680 -11.273 1.00 28.97 106 ALA B O 1
ATOM 2383 N N . ASP B 1 107 ? 33.001 88.697 -9.009 1.00 28.99 107 ASP B N 1
ATOM 2384 C CA . ASP B 1 107 ? 32.958 90.156 -8.869 1.00 29.10 107 ASP B CA 1
ATOM 2385 C C . ASP B 1 107 ? 34.344 90.711 -9.140 1.00 29.27 107 ASP B C 1
ATOM 2386 O O . ASP B 1 107 ? 34.481 91.778 -9.728 1.00 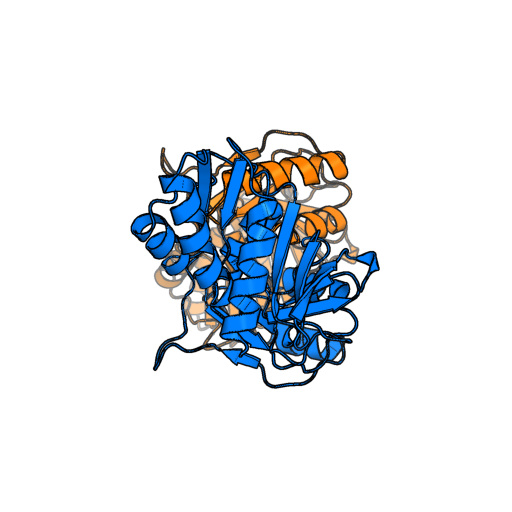29.36 107 ASP B O 1
ATOM 2391 N N . GLU B 1 108 ? 35.363 89.979 -8.701 1.00 28.92 108 GLU B N 1
ATOM 2392 C CA . GLU B 1 108 ? 36.749 90.303 -9.032 1.00 29.29 108 GLU B CA 1
ATOM 2393 C C . GLU B 1 108 ? 37.551 89.036 -9.269 1.00 29.12 108 GLU B C 1
ATOM 2394 O O . GLU B 1 108 ? 37.284 87.996 -8.647 1.00 28.02 108 GLU B O 1
ATOM 2400 N N . ILE B 1 109 ? 38.504 89.134 -10.202 1.00 29.22 109 ILE B N 1
ATOM 2401 C CA . ILE B 1 109 ? 39.520 88.116 -10.427 1.00 29.77 109 ILE B CA 1
ATOM 2402 C C . ILE B 1 109 ? 40.865 88.824 -10.299 1.00 30.41 109 ILE B C 1
ATOM 2403 O O . ILE B 1 109 ? 41.179 89.693 -11.096 1.00 31.09 109 ILE B O 1
ATOM 2408 N N . GLY B 1 110 ? 41.641 88.459 -9.279 1.00 31.18 110 GLY B N 1
ATOM 2409 C CA . GLY B 1 110 ? 42.915 89.115 -8.982 1.00 30.30 110 GLY B CA 1
ATOM 2410 C C . GLY B 1 110 ? 44.083 88.158 -9.089 1.00 30.78 110 GLY B C 1
ATOM 2411 O O . GLY B 1 110 ? 43.961 87.113 -9.752 1.00 30.57 110 GLY B O 1
ATOM 2412 N N . PRO B 1 111 ? 45.220 88.501 -8.439 1.00 30.67 111 PRO B N 1
ATOM 2413 C CA . PRO B 1 111 ? 46.459 87.704 -8.456 1.00 31.09 111 PRO B CA 1
ATOM 2414 C C . PRO B 1 111 ? 46.242 86.259 -8.048 1.00 31.53 111 PRO B C 1
ATOM 2415 O O . PRO B 1 111 ? 45.408 85.984 -7.170 1.00 32.03 111 PRO B O 1
ATOM 2419 N N . GLU B 1 112 ? 46.994 85.353 -8.674 1.00 31.42 112 GLU B N 1
ATOM 2420 C CA . GLU B 1 112 ? 46.784 83.900 -8.544 1.00 31.50 112 GLU B CA 1
ATOM 2421 C C . GLU B 1 112 ? 45.333 83.445 -8.764 1.00 31.32 112 GLU B C 1
ATOM 2422 O O . GLU B 1 112 ? 44.939 82.394 -8.265 1.00 31.66 112 GLU B O 1
ATOM 2424 N N . MET B 1 113 ? 44.539 84.214 -9.509 1.00 31.18 113 MET B N 1
ATOM 2425 C CA . MET B 1 113 ? 43.104 83.895 -9.709 1.00 31.59 113 MET B CA 1
ATOM 2426 C C . MET B 1 113 ? 42.344 83.685 -8.369 1.00 31.37 113 MET B C 1
ATOM 2427 O O . MET B 1 113 ? 41.489 82.799 -8.231 1.00 32.08 113 MET B O 1
ATOM 2432 N N . THR B 1 114 ? 42.694 84.493 -7.378 1.00 30.90 114 THR B N 1
ATOM 2433 C CA . THR B 1 114 ? 41.882 84.642 -6.194 1.00 30.61 114 THR B CA 1
ATOM 2434 C C . THR B 1 114 ? 40.631 85.415 -6.615 1.00 30.09 114 THR B C 1
ATOM 2435 O O . THR B 1 114 ? 40.709 86.364 -7.399 1.00 31.30 114 THR B O 1
ATOM 2439 N N . LEU B 1 115 ? 39.467 84.982 -6.147 1.00 29.12 115 LEU B N 1
ATOM 2440 C CA . LEU B 1 115 ? 38.230 85.688 -6.486 1.00 27.88 115 LEU B CA 1
ATOM 2441 C C . LEU B 1 115 ? 37.671 86.481 -5.327 1.00 27.37 115 LEU B C 1
ATOM 2442 O O . LEU B 1 115 ? 37.952 86.196 -4.164 1.00 27.05 115 LEU B O 1
ATOM 2447 N N . ILE B 1 116 ? 36.878 87.488 -5.661 1.00 26.82 116 ILE B N 1
ATOM 2448 C CA . ILE B 1 116 ? 35.882 87.969 -4.740 1.00 26.86 116 ILE B CA 1
ATOM 2449 C C . ILE B 1 116 ? 34.544 87.649 -5.388 1.00 27.13 116 ILE B C 1
ATOM 2450 O O . ILE B 1 116 ? 34.313 87.981 -6.547 1.00 26.85 116 ILE B O 1
ATOM 2455 N N . LYS B 1 117 ? 33.675 86.986 -4.631 1.00 26.94 117 LYS B N 1
ATOM 2456 C CA . LYS B 1 117 ? 32.351 86.622 -5.103 1.00 26.33 117 LYS B CA 1
ATOM 2457 C C . LYS B 1 117 ? 31.350 86.917 -4.014 1.00 26.57 117 LYS B C 1
ATOM 2458 O O . LYS B 1 117 ? 31.713 87.129 -2.840 1.00 26.45 117 LYS B O 1
ATOM 2464 N N . GLY B 1 118 ? 30.084 86.942 -4.392 1.00 26.36 118 GLY B N 1
ATOM 2465 C CA . GLY B 1 118 ? 29.028 87.163 -3.427 1.00 27.08 118 GLY B CA 1
ATOM 2466 C C . GLY B 1 118 ? 28.312 88.490 -3.543 1.00 27.52 118 GLY B C 1
ATOM 2467 O O . GLY B 1 118 ? 27.514 88.841 -2.664 1.00 28.13 118 GLY B O 1
ATOM 2468 N N . GLY B 1 119 ? 28.557 89.224 -4.625 1.00 27.08 119 GLY B N 1
ATOM 2469 C CA . GLY B 1 119 ? 27.837 90.469 -4.833 1.00 26.77 119 GLY B CA 1
ATOM 2470 C C . GLY B 1 119 ? 26.330 90.256 -4.917 1.00 26.82 119 GLY B C 1
ATOM 2471 O O . GLY B 1 119 ? 25.569 91.083 -4.437 1.00 25.50 119 GLY B O 1
ATOM 2472 N N . GLY B 1 120 ? 25.910 89.141 -5.523 1.00 27.35 120 GLY B N 1
ATOM 2473 C CA . GLY B 1 120 ? 24.489 88.831 -5.725 1.00 27.97 120 GLY B CA 1
ATOM 2474 C C . GLY B 1 120 ? 23.880 88.140 -4.509 1.00 29.40 120 GLY B C 1
ATOM 2475 O O . GLY B 1 120 ? 22.681 87.823 -4.499 1.00 29.88 120 GLY B O 1
ATOM 2476 N N . GLY B 1 121 ? 24.706 87.891 -3.487 1.00 29.59 121 GLY B N 1
ATOM 2477 C CA . GLY B 1 121 ? 24.253 87.267 -2.234 1.00 29.77 121 GLY B CA 1
ATOM 2478 C C . GLY B 1 121 ? 24.388 85.747 -2.097 1.00 30.20 121 GLY B C 1
ATOM 2479 O O . GLY B 1 121 ? 23.961 85.185 -1.089 1.00 30.69 121 GLY B O 1
ATOM 2480 N N . ALA B 1 122 ? 24.977 85.070 -3.086 1.00 29.59 122 ALA B N 1
ATOM 2481 C CA . ALA B 1 122 ? 24.949 83.611 -3.101 1.00 29.15 122 ALA B CA 1
ATOM 2482 C C . ALA B 1 122 ? 26.276 82.959 -2.708 1.00 28.53 122 ALA B C 1
ATOM 2483 O O . ALA B 1 122 ? 26.524 81.789 -3.007 1.00 28.26 122 ALA B O 1
ATOM 2485 N N . LEU B 1 123 ? 27.136 83.696 -2.030 1.00 28.10 123 LEU B N 1
ATOM 2486 C CA . LEU B 1 123 ? 28.500 83.194 -1.814 1.00 28.20 123 LEU B CA 1
ATOM 2487 C C . LEU B 1 123 ? 28.625 81.784 -1.200 1.00 27.01 123 LEU B C 1
ATOM 2488 O O . LEU B 1 123 ? 29.464 80.986 -1.645 1.00 26.80 123 LEU B O 1
ATOM 2493 N N . LEU B 1 124 ? 27.802 81.475 -0.203 1.00 26.12 124 LEU B N 1
ATOM 2494 C CA . LEU B 1 124 ? 27.977 80.225 0.560 1.00 25.60 124 LEU B CA 1
ATOM 2495 C C . LEU B 1 124 ? 27.747 78.984 -0.287 1.00 24.85 124 LEU B C 1
ATOM 2496 O O . LEU B 1 124 ? 28.617 78.099 -0.378 1.00 24.38 124 LEU B O 1
ATOM 2501 N N . HIS B 1 125 ? 26.573 78.923 -0.904 1.00 24.79 125 HIS B N 1
ATOM 2502 C CA . HIS B 1 125 ? 26.276 77.849 -1.859 1.00 24.80 125 HIS B CA 1
ATOM 2503 C C . HIS B 1 125 ? 27.261 77.844 -3.028 1.00 24.44 125 HIS B C 1
ATOM 2504 O O . HIS B 1 125 ? 27.679 76.784 -3.478 1.00 24.48 125 HIS B O 1
ATOM 2511 N N . GLU B 1 126 ? 27.669 79.013 -3.501 1.00 24.06 126 GLU B N 1
ATOM 2512 C CA . GLU B 1 126 ? 28.696 79.038 -4.551 1.00 24.54 126 GLU B CA 1
ATOM 2513 C C . GLU B 1 126 ? 30.017 78.410 -4.121 1.00 24.09 126 GLU B C 1
ATOM 2514 O O . GLU B 1 126 ? 30.684 77.748 -4.929 1.00 23.55 126 GLU B O 1
ATOM 2520 N N . LYS B 1 127 ? 30.400 78.628 -2.863 1.00 23.92 127 LYS B N 1
ATOM 2521 C CA . LYS B 1 127 ? 31.720 78.201 -2.386 1.00 24.04 127 LYS B CA 1
ATOM 2522 C C . LYS B 1 127 ? 31.709 76.702 -2.026 1.00 24.02 127 LYS B C 1
ATOM 2523 O O . LYS B 1 127 ? 32.673 75.976 -2.307 1.00 24.25 127 LYS B O 1
ATOM 2529 N N . ILE B 1 128 ? 30.612 76.244 -1.427 1.00 22.88 128 ILE B N 1
ATOM 2530 C CA . ILE B 1 128 ? 30.383 74.809 -1.232 1.00 21.74 128 ILE B CA 1
ATOM 2531 C C . ILE B 1 128 ? 30.412 74.080 -2.599 1.00 22.15 128 ILE B C 1
ATOM 2532 O O . ILE B 1 128 ? 31.148 73.119 -2.766 1.00 22.96 128 ILE B O 1
ATOM 2537 N N . VAL B 1 129 ? 29.642 74.548 -3.583 1.00 22.29 129 VAL B N 1
ATOM 2538 C CA . VAL B 1 129 ? 29.660 73.933 -4.915 1.00 21.99 129 VAL B CA 1
ATOM 2539 C C . VAL B 1 129 ? 31.057 73.951 -5.561 1.00 22.89 129 VAL B C 1
ATOM 2540 O O . VAL B 1 129 ? 31.555 72.907 -5.985 1.00 22.33 129 VAL B O 1
ATOM 2544 N N . ALA B 1 130 ? 31.697 75.127 -5.601 1.00 24.41 130 ALA B N 1
ATOM 2545 C CA . ALA B 1 130 ? 33.081 75.233 -6.101 1.00 25.71 130 ALA B CA 1
ATOM 2546 C C . ALA B 1 130 ? 33.972 74.186 -5.448 1.00 26.72 130 ALA B C 1
ATOM 2547 O O . ALA B 1 130 ? 34.666 73.462 -6.153 1.00 27.31 130 ALA B O 1
ATOM 2549 N N . SER B 1 131 ? 33.912 74.092 -4.116 1.00 27.35 131 SER B N 1
ATOM 2550 C CA . SER B 1 131 ? 34.724 73.141 -3.322 1.00 29.10 131 SER B CA 1
ATOM 2551 C C . SER B 1 131 ? 34.474 71.699 -3.663 1.00 29.08 131 SER B C 1
ATOM 2552 O O . SER B 1 131 ? 35.365 70.873 -3.537 1.00 29.94 131 SER B O 1
ATOM 2555 N N . ALA B 1 132 ? 33.241 71.414 -4.055 1.00 29.09 132 ALA B N 1
ATOM 2556 C CA . ALA B 1 132 ? 32.779 70.079 -4.365 1.00 29.42 132 ALA B CA 1
ATOM 2557 C C . ALA B 1 132 ? 33.036 69.651 -5.837 1.00 29.94 132 ALA B C 1
ATOM 2558 O O . ALA B 1 132 ? 32.614 68.540 -6.245 1.00 29.79 132 ALA B O 1
ATOM 2560 N N . SER B 1 133 ? 33.696 70.519 -6.624 1.00 29.24 133 SER B N 1
ATOM 2561 C CA . SER B 1 133 ? 33.940 70.253 -8.051 1.00 29.17 133 SER B CA 1
ATOM 2562 C C . SER B 1 133 ? 35.417 69.909 -8.346 1.00 29.77 133 SER B C 1
ATOM 2563 O O . SER B 1 133 ? 36.304 70.297 -7.582 1.00 30.10 133 SER B O 1
ATOM 2566 N N . ARG B 1 134 ? 35.679 69.196 -9.443 1.00 29.44 134 ARG B N 1
ATOM 2567 C CA . ARG B 1 134 ? 37.044 68.834 -9.839 1.00 30.47 134 ARG B CA 1
ATOM 2568 C C . ARG B 1 134 ? 37.809 70.022 -10.386 1.00 29.46 134 ARG B C 1
ATOM 2569 O O . ARG B 1 134 ? 39.036 70.103 -10.275 1.00 29.48 134 ARG B O 1
ATOM 2577 N N . ALA B 1 135 ? 37.066 70.925 -10.998 1.00 28.64 135 ALA B N 1
ATOM 2578 C CA . ALA B 1 135 ? 37.592 72.127 -11.625 1.00 28.20 135 ALA B CA 1
ATOM 2579 C C . ALA B 1 135 ? 36.516 73.181 -11.510 1.00 27.55 135 ALA B C 1
ATOM 2580 O O . ALA B 1 135 ? 35.332 72.868 -11.526 1.00 26.34 135 ALA B O 1
ATOM 2582 N N . MET B 1 136 ? 36.941 74.429 -11.374 1.00 27.22 136 MET B N 1
ATOM 2583 C CA . MET B 1 136 ? 36.018 75.520 -11.385 1.00 27.50 136 MET B CA 1
ATOM 2584 C C . MET B 1 136 ? 36.472 76.446 -12.490 1.00 27.13 136 MET B C 1
ATOM 2585 O O . MET B 1 136 ? 37.636 76.848 -12.522 1.00 27.60 136 MET B O 1
ATOM 2590 N N . PHE B 1 137 ? 35.561 76.728 -13.415 1.00 26.50 137 PHE B N 1
ATOM 2591 C CA . PHE B 1 137 ? 35.769 77.707 -14.481 1.00 26.60 137 PHE B CA 1
ATOM 2592 C C . PHE B 1 137 ? 35.050 78.995 -14.153 1.00 26.32 137 PHE B C 1
ATOM 2593 O O . PHE B 1 137 ? 33.833 78.993 -13.896 1.00 26.51 137 PHE B O 1
ATOM 2601 N N . VAL B 1 138 ? 35.802 80.092 -14.139 1.00 25.95 138 VAL B N 1
ATOM 2602 C CA . VAL B 1 138 ? 35.211 81.420 -13.996 1.00 25.56 138 VAL B CA 1
ATOM 2603 C C . VAL B 1 138 ? 34.947 81.981 -15.374 1.00 25.75 138 VAL B C 1
ATOM 2604 O O . VAL B 1 138 ? 35.851 82.011 -16.216 1.00 25.76 138 VAL B O 1
ATOM 2608 N N . ILE B 1 139 ? 33.728 82.465 -15.580 1.00 25.68 139 ILE B N 1
ATOM 2609 C CA . ILE B 1 139 ? 33.388 83.228 -16.761 1.00 25.65 139 ILE B CA 1
ATOM 2610 C C . ILE B 1 139 ? 33.249 84.734 -16.464 1.00 26.64 139 ILE B C 1
ATOM 2611 O O . ILE B 1 139 ? 32.543 85.153 -15.517 1.00 26.77 139 ILE B O 1
ATOM 2616 N N . ALA B 1 140 ? 33.934 85.552 -17.256 1.00 26.86 140 ALA B N 1
ATOM 2617 C CA . ALA B 1 140 ? 33.978 86.988 -16.983 1.00 28.08 140 ALA B CA 1
ATOM 2618 C C . ALA B 1 140 ? 34.202 87.855 -18.214 1.00 29.33 140 ALA B C 1
ATOM 2619 O O . ALA B 1 140 ? 34.850 87.432 -19.204 1.00 28.43 140 ALA B O 1
ATOM 2621 N N . ASP B 1 141 ? 33.677 89.079 -18.129 1.00 30.52 141 ASP B N 1
ATOM 2622 C CA . ASP B 1 141 ? 34.081 90.142 -19.035 1.00 32.05 141 ASP B CA 1
ATOM 2623 C C . ASP B 1 141 ? 35.384 90.781 -18.503 1.00 32.96 141 ASP B C 1
ATOM 2624 O O . ASP B 1 141 ? 35.754 90.592 -17.330 1.00 32.99 141 ASP B O 1
ATOM 2629 N N . GLU B 1 142 ? 36.076 91.508 -19.373 1.00 33.69 142 GLU B N 1
ATOM 2630 C CA . GLU B 1 142 ? 37.379 92.137 -19.094 1.00 34.99 142 GLU B CA 1
ATOM 2631 C C . GLU B 1 142 ? 37.460 92.945 -17.788 1.00 34.45 142 GLU B C 1
ATOM 2632 O O . GLU B 1 142 ? 38.517 93.022 -17.147 1.00 34.08 142 GLU B O 1
ATOM 2638 N N . THR B 1 143 ? 36.351 93.549 -17.399 1.00 34.19 143 THR B N 1
ATOM 2639 C CA . THR B 1 143 ? 36.369 94.495 -16.287 1.00 35.13 143 THR B CA 1
ATOM 2640 C C . THR B 1 143 ? 36.648 93.858 -14.914 1.00 34.93 143 THR B C 1
ATOM 2641 O O . THR B 1 143 ? 37.043 94.559 -13.990 1.00 35.56 143 THR B O 1
ATOM 2645 N N . LYS B 1 144 ? 36.472 92.541 -14.811 1.00 34.29 144 LYS B N 1
ATOM 2646 C CA . LYS B 1 144 ? 36.574 91.829 -13.546 1.00 34.33 144 LYS B CA 1
ATOM 2647 C C . LYS B 1 144 ? 38.007 91.535 -13.161 1.00 34.89 144 LYS B C 1
ATOM 2648 O O . LYS B 1 144 ? 38.291 91.338 -11.980 1.00 35.39 144 LYS B O 1
ATOM 2654 N N . MET B 1 145 ? 38.895 91.482 -14.151 1.00 35.10 145 MET B N 1
ATOM 2655 C CA . MET B 1 145 ? 40.317 91.270 -13.907 1.00 35.81 145 MET B CA 1
ATOM 2656 C C . MET B 1 145 ? 40.928 92.522 -13.270 1.00 35.61 145 MET B C 1
ATOM 2657 O O . MET B 1 145 ? 40.900 93.610 -13.853 1.00 35.53 145 MET B O 1
ATOM 2662 N N . VAL B 1 146 ? 41.481 92.354 -12.075 1.00 35.05 146 VAL B N 1
ATOM 2663 C CA . VAL B 1 146 ? 42.088 93.455 -11.324 1.00 34.17 146 VAL B CA 1
ATOM 2664 C C . VAL B 1 146 ? 43.519 93.105 -10.926 1.00 34.20 146 VAL B C 1
ATOM 2665 O O . VAL B 1 146 ? 43.848 91.939 -10.725 1.00 34.40 146 VAL B O 1
ATOM 2669 N N . LYS B 1 147 ? 44.363 94.120 -10.805 1.00 34.49 147 LYS B N 1
ATOM 2670 C CA . LYS B 1 147 ? 45.764 93.940 -10.413 1.00 34.59 147 LYS B CA 1
ATOM 2671 C C . LYS B 1 147 ? 45.909 93.724 -8.904 1.00 34.46 147 LYS B C 1
ATOM 2672 O O . LYS B 1 147 ? 46.823 93.028 -8.428 1.00 34.17 147 LYS B O 1
ATOM 2674 N N . THR B 1 148 ? 44.987 94.335 -8.167 1.00 33.78 148 THR B N 1
ATOM 2675 C CA . THR B 1 148 ? 44.907 94.235 -6.727 1.00 33.21 148 THR B CA 1
ATOM 2676 C C . THR B 1 148 ? 43.427 94.074 -6.367 1.00 32.19 148 THR B C 1
ATOM 2677 O O . THR B 1 148 ? 42.573 94.789 -6.875 1.00 31.43 148 THR B O 1
ATOM 2681 N N . LEU B 1 149 ? 43.133 93.126 -5.495 1.00 31.85 149 LEU B N 1
ATOM 2682 C CA . LEU B 1 149 ? 41.753 92.898 -5.036 1.00 32.09 149 LEU B CA 1
ATOM 2683 C C . LEU B 1 149 ? 41.279 93.988 -4.101 1.00 31.41 149 LEU B C 1
ATOM 2684 O O . LEU B 1 149 ? 42.086 94.662 -3.457 1.00 30.89 149 LEU B O 1
ATOM 2689 N N . GLY B 1 150 ? 39.966 94.162 -4.017 1.00 31.49 150 GLY B N 1
ATOM 2690 C CA . GLY B 1 150 ? 39.413 94.914 -2.898 1.00 31.37 150 GLY B CA 1
ATOM 2691 C C . GLY B 1 150 ? 38.545 96.109 -3.191 1.00 31.41 150 GLY B C 1
ATOM 2692 O O . GLY B 1 150 ? 37.796 96.544 -2.319 1.00 30.87 150 GLY B O 1
ATOM 2693 N N . ALA B 1 151 ? 38.621 96.643 -4.408 1.00 32.03 151 ALA B N 1
ATOM 2694 C CA . ALA B 1 151 ? 37.773 97.773 -4.764 1.00 32.43 151 ALA B CA 1
ATOM 2695 C C . ALA B 1 151 ? 36.296 97.394 -4.613 1.00 32.80 151 ALA B C 1
ATOM 2696 O O . ALA B 1 151 ? 35.466 98.213 -4.180 1.00 33.88 151 ALA B O 1
ATOM 2698 N N . PHE B 1 152 ? 35.968 96.147 -4.939 1.00 32.15 152 PHE B N 1
ATOM 2699 C CA . PHE B 1 152 ? 34.604 95.675 -4.789 1.00 31.54 152 PHE B CA 1
ATOM 2700 C C . PHE B 1 152 ? 34.495 95.261 -3.337 1.00 31.10 152 PHE B C 1
ATOM 2701 O O . PHE B 1 152 ? 35.380 94.580 -2.829 1.00 31.17 152 PHE B O 1
ATOM 2709 N N . ALA B 1 153 ? 33.420 95.677 -2.675 1.00 30.29 153 ALA B N 1
ATOM 2710 C CA . ALA B 1 153 ? 33.222 95.387 -1.264 1.00 29.63 153 ALA B CA 1
ATOM 2711 C C . ALA B 1 153 ? 33.146 93.874 -1.030 1.00 29.31 153 ALA B C 1
ATOM 2712 O O . ALA B 1 153 ? 32.409 93.178 -1.701 1.00 29.50 153 ALA B O 1
ATOM 2714 N N . LEU B 1 154 ? 33.909 93.386 -0.064 1.00 28.48 154 LEU B N 1
ATOM 2715 C CA . LEU B 1 154 ? 33.955 91.978 0.237 1.00 27.81 154 LEU B CA 1
ATOM 2716 C C . LEU B 1 154 ? 32.707 91.522 1.005 1.00 27.16 154 LEU B C 1
ATOM 2717 O O . LEU B 1 154 ? 32.376 92.089 2.040 1.00 28.12 154 LEU B O 1
ATOM 2722 N N . PRO B 1 155 ? 31.984 90.515 0.491 1.00 26.48 155 PRO B N 1
ATOM 2723 C CA . PRO B 1 155 ? 30.846 90.095 1.285 1.00 25.71 155 PRO B CA 1
ATOM 2724 C C . PRO B 1 155 ? 31.283 89.155 2.401 1.00 25.25 155 PRO B C 1
ATOM 2725 O O . PRO B 1 155 ? 32.245 88.386 2.238 1.00 25.57 155 PRO B O 1
ATOM 2729 N N . ILE B 1 156 ? 30.594 89.244 3.531 1.00 24.75 156 ILE B N 1
ATOM 2730 C CA . ILE B 1 156 ? 30.883 88.382 4.665 1.00 24.52 156 ILE B CA 1
ATOM 2731 C C . ILE B 1 156 ? 29.543 87.880 5.168 1.00 24.49 156 ILE B C 1
ATOM 2732 O O . ILE B 1 156 ? 28.695 88.668 5.580 1.00 24.19 156 ILE B O 1
ATOM 2737 N N . GLU B 1 157 ? 29.338 86.571 5.063 1.00 24.46 157 GLU B N 1
ATOM 2738 C CA . GLU B 1 157 ? 28.140 85.928 5.572 1.00 25.08 157 GLU B CA 1
ATOM 2739 C C . GLU B 1 157 ? 28.308 85.695 7.073 1.00 25.46 157 GLU B C 1
ATOM 2740 O O . GLU B 1 157 ? 29.303 85.113 7.517 1.00 25.18 157 GLU B O 1
ATOM 2746 N N . VAL B 1 158 ? 27.336 86.184 7.843 1.00 25.89 158 VAL B N 1
ATOM 2747 C CA . VAL B 1 158 ? 27.416 86.150 9.298 1.00 25.92 158 VAL B CA 1
ATOM 2748 C C . VAL B 1 158 ? 26.152 85.563 9.880 1.00 26.12 158 VAL B C 1
ATOM 2749 O O . VAL B 1 158 ? 25.083 85.589 9.252 1.00 26.84 158 VAL B O 1
ATOM 2753 N N . ASN B 1 159 ? 26.259 85.064 11.101 1.00 26.15 159 ASN B N 1
ATOM 2754 C CA . ASN B 1 159 ? 25.082 84.616 11.827 1.00 25.88 159 ASN B CA 1
ATOM 2755 C C . ASN B 1 159 ? 24.291 85.784 12.382 1.00 26.08 159 ASN B C 1
ATOM 2756 O O . ASN B 1 159 ? 24.875 86.755 12.859 1.00 25.55 159 ASN B O 1
ATOM 2761 N N . PRO B 1 160 ? 22.953 85.712 12.282 1.00 26.79 160 PRO B N 1
ATOM 2762 C CA . PRO B 1 160 ? 22.110 86.726 12.893 1.00 27.34 160 PRO B CA 1
ATOM 2763 C C . PRO B 1 160 ? 22.366 86.839 14.402 1.00 27.85 160 PRO B C 1
ATOM 2764 O O . PRO B 1 160 ? 22.549 87.958 14.880 1.00 27.97 160 PRO B O 1
ATOM 2768 N N . PHE B 1 161 ? 22.396 85.713 15.133 1.00 27.66 161 PHE B N 1
ATOM 2769 C CA . PHE B 1 161 ? 22.727 85.754 16.574 1.00 28.35 161 PHE B CA 1
ATOM 2770 C C . PHE B 1 161 ? 24.041 86.505 16.848 1.00 28.55 161 PHE B C 1
ATOM 2771 O O . PHE B 1 161 ? 25.106 86.137 16.337 1.00 28.87 161 PHE B O 1
ATOM 2779 N N . GLY B 1 162 ? 23.970 87.556 17.650 1.00 28.80 162 GLY B N 1
ATOM 2780 C CA . GLY B 1 162 ? 25.192 88.271 18.061 1.00 29.52 162 GLY B CA 1
ATOM 2781 C C . GLY B 1 162 ? 25.862 89.084 16.970 1.00 29.74 162 GLY B C 1
ATOM 2782 O O . GLY B 1 162 ? 27.060 89.367 17.037 1.00 29.97 162 GLY B O 1
ATOM 2783 N N . ILE B 1 163 ? 25.082 89.484 15.973 1.00 30.19 163 ILE B N 1
ATOM 2784 C CA . ILE B 1 163 ? 25.612 90.164 14.791 1.00 30.48 163 ILE B CA 1
ATOM 2785 C C . ILE B 1 163 ? 26.345 91.481 15.133 1.00 30.94 163 ILE B C 1
ATOM 2786 O O . ILE B 1 163 ? 27.432 91.788 14.586 1.00 31.49 163 ILE B O 1
ATOM 2791 N N . HIS B 1 164 ? 25.802 92.222 16.087 1.00 30.85 164 HIS B N 1
ATOM 2792 C CA . HIS B 1 164 ? 26.489 93.400 16.611 1.00 31.22 164 HIS B CA 1
ATOM 2793 C C . HIS B 1 164 ? 27.901 93.058 17.106 1.00 30.24 164 HIS B C 1
ATOM 2794 O O . HIS B 1 164 ? 28.876 93.707 16.720 1.00 30.01 164 HIS B O 1
ATOM 2801 N N . ALA B 1 165 ? 28.015 92.023 17.934 1.00 29.61 165 ALA B N 1
ATOM 2802 C CA . ALA B 1 165 ? 29.325 91.574 18.417 1.00 29.07 165 ALA B CA 1
ATOM 2803 C C . ALA B 1 165 ? 30.261 91.148 17.289 1.00 28.73 165 ALA B C 1
ATOM 2804 O O . ALA B 1 165 ? 31.474 91.394 17.330 1.00 28.49 165 ALA B O 1
ATOM 2806 N N . THR B 1 166 ? 29.694 90.491 16.283 1.00 29.40 166 THR B N 1
ATOM 2807 C CA . THR B 1 166 ? 30.470 90.049 15.123 1.00 29.22 166 THR B CA 1
ATOM 2808 C C . THR B 1 166 ? 30.949 91.269 14.305 1.00 29.33 166 THR B C 1
ATOM 2809 O O . THR B 1 166 ? 32.105 91.310 13.886 1.00 28.99 166 THR B O 1
ATOM 2813 N N . ARG B 1 167 ? 30.081 92.264 14.106 1.00 30.15 167 ARG B N 1
ATOM 2814 C CA . ARG B 1 167 ? 30.506 93.512 13.429 1.00 30.95 167 ARG B CA 1
ATOM 2815 C C . ARG B 1 167 ? 31.766 94.096 14.063 1.00 30.94 167 ARG B C 1
ATOM 2816 O O . ARG B 1 167 ? 32.725 94.423 13.361 1.00 31.44 167 ARG B O 1
ATOM 2824 N N . ILE B 1 168 ? 31.761 94.199 15.393 1.00 31.24 168 ILE B N 1
ATOM 2825 C CA . ILE B 1 168 ? 32.911 94.661 16.183 1.00 30.53 168 ILE B CA 1
ATOM 2826 C C . ILE B 1 168 ? 34.154 93.807 15.982 1.00 30.04 168 ILE B C 1
ATOM 2827 O O . ILE B 1 168 ? 35.248 94.347 15.809 1.00 30.08 168 ILE B O 1
ATOM 2832 N N . ALA B 1 169 ? 34.005 92.480 16.021 1.00 29.49 169 ALA B N 1
ATOM 2833 C CA . ALA B 1 169 ? 35.163 91.599 15.831 1.00 29.99 169 ALA B CA 1
ATOM 2834 C C . ALA B 1 169 ? 35.779 91.716 14.411 1.00 30.85 169 ALA B C 1
ATOM 2835 O O . ALA B 1 169 ? 37.007 91.655 14.256 1.00 31.11 169 ALA B O 1
ATOM 2837 N N . ILE B 1 170 ? 34.931 91.928 13.403 1.00 31.58 170 ILE B N 1
ATOM 2838 C CA . ILE B 1 170 ? 35.393 92.182 12.029 1.00 32.77 170 ILE B CA 1
ATOM 2839 C C . ILE B 1 170 ? 36.135 93.528 11.954 1.00 33.26 170 ILE B C 1
ATOM 2840 O O . ILE B 1 170 ? 37.210 93.619 11.345 1.00 32.37 170 ILE B O 1
ATOM 2845 N N . GLU B 1 171 ? 35.558 94.555 12.583 1.00 34.59 171 GLU B N 1
ATOM 2846 C CA . GLU B 1 171 ? 36.210 95.878 12.690 1.00 36.38 171 GLU B CA 1
ATOM 2847 C C . GLU B 1 171 ? 37.577 95.762 13.359 1.00 36.92 171 GLU B C 1
ATOM 2848 O O . GLU B 1 171 ? 38.534 96.396 12.907 1.00 37.96 171 GLU B O 1
ATOM 2854 N N . LYS B 1 172 ? 37.678 94.916 14.392 1.00 37.25 172 LYS B N 1
ATOM 2855 C CA . LYS B 1 172 ? 38.962 94.653 15.063 1.00 37.50 172 LYS B CA 1
ATOM 2856 C C . LYS B 1 172 ? 39.955 93.890 14.190 1.00 37.38 172 LYS B C 1
ATOM 2857 O O . LYS B 1 172 ? 41.153 94.218 14.174 1.00 37.48 172 LYS B O 1
ATOM 2859 N N . ALA B 1 173 ? 39.476 92.865 13.486 1.00 37.07 173 ALA B N 1
ATOM 2860 C CA . ALA B 1 173 ? 40.356 92.095 12.601 1.00 37.28 173 ALA B CA 1
ATOM 2861 C C . ALA B 1 173 ? 40.925 92.989 11.483 1.00 37.43 173 ALA B C 1
ATOM 2862 O O . ALA B 1 173 ? 42.127 92.958 11.214 1.00 37.01 173 ALA B O 1
ATOM 2864 N N . ALA B 1 174 ? 40.043 93.773 10.862 1.00 38.14 174 ALA B N 1
ATOM 2865 C CA . ALA B 1 174 ? 40.398 94.830 9.902 1.00 40.08 174 ALA B CA 1
ATOM 2866 C C . ALA B 1 174 ? 41.508 95.772 10.406 1.00 41.17 174 ALA B C 1
ATOM 2867 O O . ALA B 1 174 ? 42.533 95.921 9.749 1.00 40.94 174 ALA B O 1
ATOM 2869 N N . ASP B 1 175 ? 41.318 96.376 11.581 1.00 42.82 175 ASP B N 1
ATOM 2870 C CA . ASP B 1 175 ? 42.366 97.219 12.176 1.00 44.30 175 ASP B CA 1
ATOM 2871 C C . ASP B 1 175 ? 43.715 96.516 12.233 1.00 44.74 175 ASP B C 1
ATOM 2872 O O . ASP B 1 175 ? 44.734 97.118 11.898 1.00 45.38 175 ASP B O 1
ATOM 2877 N N . ASN B 1 176 ? 43.717 95.248 12.641 1.00 45.04 176 ASN B N 1
ATOM 2878 C CA . ASN B 1 176 ? 44.958 94.464 12.725 1.00 45.71 176 ASN B CA 1
ATOM 2879 C C . ASN B 1 176 ? 45.673 94.167 11.419 1.00 45.33 176 ASN B C 1
ATOM 2880 O O . ASN B 1 176 ? 46.893 93.984 11.393 1.00 45.21 176 ASN B O 1
ATOM 2885 N N . LEU B 1 177 ? 44.903 94.110 10.344 1.00 45.31 177 LEU B N 1
ATOM 2886 C CA . LEU B 1 177 ? 45.459 93.930 9.016 1.00 45.25 177 LEU B CA 1
ATOM 2887 C C . LEU B 1 177 ? 45.627 95.264 8.281 1.00 44.94 177 LEU B C 1
ATOM 2888 O O . LEU B 1 177 ? 46.003 95.285 7.108 1.00 45.73 177 LEU B O 1
ATOM 2893 N N . GLY B 1 178 ? 45.351 96.372 8.966 1.00 44.23 178 GLY B N 1
ATOM 2894 C CA . GLY B 1 178 ? 45.484 97.699 8.381 1.00 43.45 178 GLY B CA 1
ATOM 2895 C C . GLY B 1 178 ? 44.468 98.036 7.308 1.00 43.37 178 GLY B C 1
ATOM 2896 O O . GLY B 1 178 ? 44.791 98.750 6.365 1.00 43.23 178 GLY B O 1
ATOM 2897 N N . LEU B 1 179 ? 43.237 97.539 7.468 1.00 43.24 179 LEU B N 1
ATOM 2898 C CA . LEU B 1 179 ? 42.114 97.821 6.547 1.00 42.86 179 LEU B CA 1
ATOM 2899 C C . LEU B 1 179 ? 41.153 98.827 7.156 1.00 42.33 179 LEU B C 1
ATOM 2900 O O . LEU B 1 179 ? 40.900 98.787 8.353 1.00 42.24 179 LEU B O 1
ATOM 2905 N N . SER B 1 180 ? 40.588 99.694 6.320 1.00 42.14 180 SER B N 1
ATOM 2906 C CA . SER B 1 180 ? 39.628 100.693 6.777 1.00 41.91 180 SER B CA 1
ATOM 2907 C C . SER B 1 180 ? 38.514 100.875 5.768 1.00 41.53 180 SER B C 1
ATOM 2908 O O . SER B 1 180 ? 38.721 100.760 4.555 1.00 41.44 180 SER B O 1
ATOM 2911 N N . GLY B 1 181 ? 37.331 101.190 6.272 1.00 41.04 181 GLY B N 1
ATOM 2912 C CA . GLY B 1 181 ? 36.195 101.448 5.407 1.00 40.92 181 GLY B CA 1
ATOM 2913 C C . GLY B 1 181 ? 34.933 101.097 6.140 1.00 40.79 181 GLY B C 1
ATOM 2914 O O . GLY B 1 181 ? 34.986 100.470 7.192 1.00 41.26 181 GLY B O 1
ATOM 2915 N N . GLU B 1 182 ? 33.797 101.497 5.588 1.00 40.60 182 GLU B N 1
ATOM 2916 C CA . GLU B 1 182 ? 32.516 101.178 6.184 1.00 40.65 182 GLU B CA 1
ATOM 2917 C C . GLU B 1 182 ? 32.245 99.680 6.088 1.00 40.96 182 GLU B C 1
ATOM 2918 O O . GLU B 1 182 ? 32.587 99.052 5.084 1.00 40.90 182 GLU B O 1
ATOM 2920 N N . ILE B 1 183 ? 31.654 99.125 7.150 1.00 40.87 183 ILE B N 1
ATOM 2921 C CA . ILE B 1 183 ? 31.083 97.781 7.138 1.00 40.71 183 ILE B CA 1
ATOM 2922 C C . ILE B 1 183 ? 29.556 97.929 7.241 1.00 40.55 183 ILE B C 1
ATOM 2923 O O . ILE B 1 183 ? 29.022 98.193 8.327 1.00 40.55 183 ILE B O 1
ATOM 2928 N N . THR B 1 184 ? 28.860 97.762 6.119 1.00 39.77 184 THR B N 1
ATOM 2929 C CA . THR B 1 184 ? 27.406 97.904 6.084 1.00 39.68 184 THR B CA 1
ATOM 2930 C C . THR B 1 184 ? 26.696 96.550 5.934 1.00 38.99 184 THR B C 1
ATOM 2931 O O . THR B 1 184 ? 27.211 95.634 5.303 1.00 38.28 184 THR B O 1
ATOM 2935 N N . LEU B 1 185 ? 25.500 96.454 6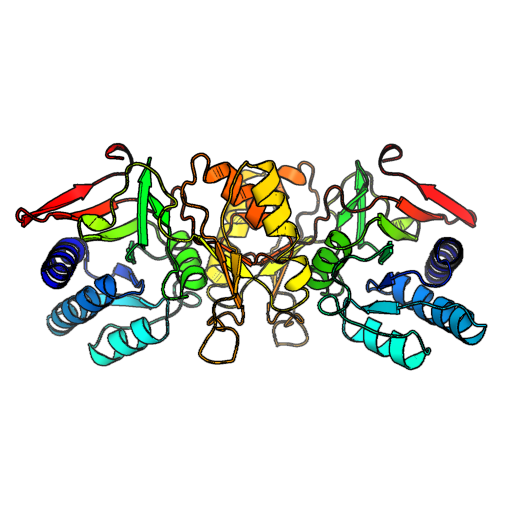.496 1.00 38.96 185 LEU B N 1
ATOM 2936 C CA . LEU B 1 185 ? 24.691 95.254 6.421 1.00 39.60 185 LEU B CA 1
ATOM 2937 C C . LEU B 1 185 ? 23.925 95.198 5.110 1.00 40.15 185 LEU B C 1
ATOM 2938 O O . LEU B 1 185 ? 23.293 96.170 4.744 1.00 40.67 185 LEU B O 1
ATOM 2943 N N . ARG B 1 186 ? 23.971 94.057 4.417 1.00 40.53 186 ARG B N 1
ATOM 2944 C CA . ARG B 1 186 ? 23.188 93.861 3.193 1.00 40.71 186 ARG B CA 1
ATOM 2945 C C . ARG B 1 186 ? 21.676 93.970 3.454 1.00 41.49 186 ARG B C 1
ATOM 2946 O O . ARG B 1 186 ? 21.087 93.241 4.275 1.00 41.21 186 ARG B O 1
ATOM 2954 N N . MET B 1 187 ? 21.054 94.898 2.746 1.00 42.49 187 MET B N 1
ATOM 2955 C CA . MET B 1 187 ? 19.637 95.142 2.888 1.00 43.42 187 MET B CA 1
ATOM 2956 C C . MET B 1 187 ? 18.921 94.681 1.657 1.00 44.68 187 MET B C 1
ATOM 2957 O O . MET B 1 187 ? 19.489 94.640 0.569 1.00 44.87 187 MET B O 1
ATOM 2962 N N . ASN B 1 188 ? 17.672 94.301 1.863 1.00 46.34 188 ASN B N 1
ATOM 2963 C CA . ASN B 1 188 ? 16.732 94.014 0.811 1.00 48.55 188 ASN B CA 1
ATOM 2964 C C . ASN B 1 188 ? 15.434 94.638 1.295 1.00 49.81 188 ASN B C 1
ATOM 2965 O O . ASN B 1 188 ? 14.609 93.968 1.925 1.00 50.61 188 ASN B O 1
ATOM 2970 N N . GLY B 1 189 ? 15.284 95.936 1.031 1.00 51.15 189 GLY B N 1
ATOM 2971 C CA . GLY B 1 189 ? 14.218 96.758 1.619 1.00 51.87 189 GLY B CA 1
ATOM 2972 C C . GLY B 1 189 ? 14.710 97.452 2.881 1.00 52.30 189 GLY B C 1
ATOM 2973 O O . GLY B 1 189 ? 15.852 97.933 2.938 1.00 52.39 189 GLY B O 1
ATOM 2974 N N . ASP B 1 190 ? 13.828 97.532 3.877 1.00 52.75 190 ASP B N 1
ATOM 2975 C CA . ASP B 1 190 ? 14.225 97.792 5.265 1.00 52.84 190 ASP B CA 1
ATOM 2976 C C . ASP B 1 190 ? 14.093 96.460 6.051 1.00 52.04 190 ASP B C 1
ATOM 2977 O O . ASP B 1 190 ? 13.549 96.415 7.166 1.00 52.78 190 ASP B O 1
ATOM 2982 N N . ASP B 1 191 ? 14.563 95.371 5.440 1.00 50.24 191 ASP B N 1
ATOM 2983 C CA . ASP B 1 191 ? 14.688 94.066 6.109 1.00 48.47 191 ASP B CA 1
ATOM 2984 C C . ASP B 1 191 ? 16.066 93.556 5.766 1.00 46.21 191 ASP B C 1
ATOM 2985 O O . ASP B 1 191 ? 16.451 93.583 4.597 1.00 46.69 191 ASP B O 1
ATOM 2990 N N . PRO B 1 192 ? 16.841 93.110 6.760 1.00 43.72 192 PRO B N 1
ATOM 2991 C CA . PRO B 1 192 ? 18.141 92.581 6.309 1.00 41.73 192 PRO B CA 1
ATOM 2992 C C . PRO B 1 192 ? 17.973 91.459 5.276 1.00 40.00 192 PRO B C 1
ATOM 2993 O O . PRO B 1 192 ? 17.049 90.658 5.369 1.00 39.31 192 PRO B O 1
ATOM 2997 N N . PHE B 1 193 ? 18.835 91.440 4.267 1.00 38.49 193 PHE B N 1
ATOM 2998 C CA . PHE B 1 193 ? 18.798 90.397 3.278 1.00 36.95 193 PHE B CA 1
ATOM 2999 C C . PHE B 1 193 ? 19.182 89.072 3.956 1.00 36.43 193 PHE B C 1
ATOM 3000 O O . PHE B 1 193 ? 20.249 88.954 4.563 1.00 36.59 193 PHE B O 1
ATOM 3008 N N . LYS B 1 194 ? 18.295 88.090 3.879 1.00 35.31 194 LYS B N 1
ATOM 3009 C CA . LYS B 1 194 ? 18.579 86.760 4.407 1.00 34.97 194 LYS B CA 1
ATOM 3010 C C . LYS B 1 194 ? 18.974 85.805 3.264 1.00 33.70 194 LYS B C 1
ATOM 3011 O O . LYS B 1 194 ? 18.213 85.603 2.319 1.00 33.55 194 LYS B O 1
ATOM 3017 N N . THR B 1 195 ? 20.174 85.248 3.360 1.00 32.53 195 THR B N 1
ATOM 3018 C CA . THR B 1 195 ? 20.701 84.292 2.394 1.00 31.78 195 THR B CA 1
ATOM 3019 C C . THR B 1 195 ? 19.924 82.977 2.479 1.00 30.85 195 THR B C 1
ATOM 3020 O O . THR B 1 195 ? 19.165 82.774 3.414 1.00 30.38 195 THR B O 1
ATOM 3024 N N . ASP B 1 196 ? 20.132 82.088 1.509 1.00 30.46 196 ASP B N 1
ATOM 3025 C CA . ASP B 1 196 ? 19.538 80.736 1.515 1.00 30.24 196 ASP B CA 1
ATOM 3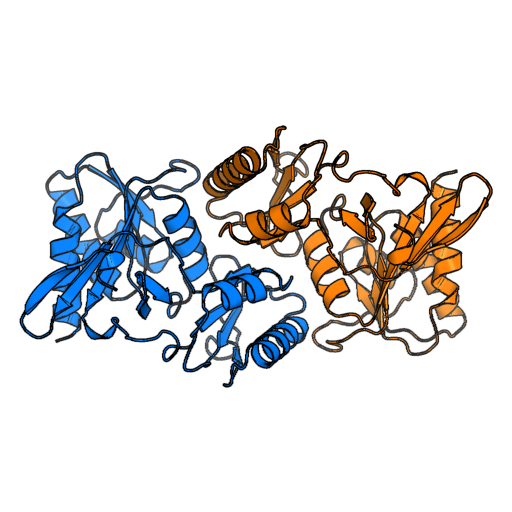026 C C . ASP B 1 196 ? 19.924 79.921 2.760 1.00 29.71 196 ASP B C 1
ATOM 3027 O O . ASP B 1 196 ? 19.178 79.053 3.198 1.00 29.81 196 ASP B O 1
ATOM 3032 N N . GLY B 1 197 ? 21.108 80.169 3.298 1.00 28.87 197 GLY B N 1
ATOM 3033 C CA . GLY B 1 197 ? 21.527 79.501 4.520 1.00 28.86 197 GLY B CA 1
ATOM 3034 C C . GLY B 1 197 ? 20.836 79.982 5.781 1.00 28.60 197 GLY B C 1
ATOM 3035 O O . GLY B 1 197 ? 21.036 79.413 6.836 1.00 28.03 197 GLY B O 1
ATOM 3036 N N . GLY B 1 198 ? 20.020 81.030 5.656 1.00 29.32 198 GLY B N 1
ATOM 3037 C CA . GLY B 1 198 ? 19.404 81.730 6.792 1.00 28.99 198 GLY B CA 1
ATOM 3038 C C . GLY B 1 198 ? 20.348 82.706 7.496 1.00 29.11 198 GLY B C 1
ATOM 3039 O O . GLY B 1 198 ? 20.265 82.888 8.727 1.00 29.21 198 GLY B O 1
ATOM 3040 N N . HIS B 1 199 ? 21.260 83.316 6.737 1.00 27.95 199 HIS B N 1
ATOM 3041 C CA . HIS B 1 199 ? 22.225 84.245 7.328 1.00 26.82 199 HIS B CA 1
ATOM 3042 C C . HIS B 1 199 ? 22.097 85.650 6.782 1.00 26.88 199 HIS B C 1
ATOM 3043 O O . HIS B 1 199 ? 21.384 85.881 5.797 1.00 26.70 199 HIS B O 1
ATOM 3050 N N . PHE B 1 200 ? 22.818 86.581 7.405 1.00 25.83 200 PHE B N 1
ATOM 3051 C CA . PHE B 1 200 ? 22.907 87.942 6.898 1.00 25.58 200 PHE B CA 1
ATOM 3052 C C . PHE B 1 200 ? 24.261 88.131 6.224 1.00 25.65 200 PHE B C 1
ATOM 3053 O O . PHE B 1 200 ? 25.081 87.224 6.202 1.00 25.69 200 PHE B O 1
ATOM 3061 N N . ILE B 1 201 ? 24.482 89.304 5.651 1.00 25.85 201 ILE B N 1
ATOM 3062 C CA . ILE B 1 201 ? 25.722 89.578 4.973 1.00 26.83 201 ILE B CA 1
ATOM 3063 C C . ILE B 1 201 ? 26.162 90.982 5.338 1.00 27.27 201 ILE B C 1
ATOM 3064 O O . ILE B 1 201 ? 25.353 91.902 5.320 1.00 27.89 201 ILE B O 1
ATOM 3069 N N . PHE B 1 202 ? 27.429 91.122 5.705 1.00 27.51 202 PHE B N 1
ATOM 3070 C CA . PHE B 1 202 ? 28.073 92.417 5.756 1.00 28.67 202 PHE B CA 1
ATOM 3071 C C . PHE B 1 202 ? 28.876 92.615 4.490 1.00 29.11 202 PHE B C 1
ATOM 3072 O O . PHE B 1 202 ? 29.608 91.720 4.050 1.00 29.40 202 PHE B O 1
ATOM 3080 N N . ASP B 1 203 ? 28.741 93.791 3.900 1.00 29.75 203 ASP B N 1
ATOM 3081 C CA . ASP B 1 203 ? 29.624 94.199 2.839 1.00 30.02 203 ASP B CA 1
ATOM 3082 C C . ASP B 1 203 ? 30.679 95.124 3.427 1.00 30.25 203 ASP B C 1
ATOM 3083 O O . ASP B 1 203 ? 30.344 96.127 4.052 1.00 30.38 203 ASP B O 1
ATOM 3088 N N . ALA B 1 204 ? 31.947 94.754 3.251 1.00 30.36 204 ALA B N 1
ATOM 3089 C CA . ALA B 1 204 ? 33.081 95.521 3.743 1.00 30.46 204 ALA B CA 1
ATOM 3090 C C . ALA B 1 204 ? 33.742 96.297 2.602 1.00 31.08 204 ALA B C 1
ATOM 3091 O O . ALA B 1 204 ? 34.363 95.705 1.706 1.00 30.05 204 ALA B O 1
ATOM 3093 N N . PHE B 1 205 ? 33.603 97.623 2.651 1.00 31.42 205 PHE B N 1
ATOM 3094 C CA . PHE B 1 205 ? 34.154 98.512 1.636 1.00 30.88 205 PHE B CA 1
ATOM 3095 C C . PHE B 1 205 ? 35.582 98.901 1.983 1.00 31.02 205 PHE B C 1
ATOM 3096 O O . PHE B 1 205 ? 35.871 100.071 2.213 1.00 31.33 205 PHE B O 1
ATOM 3104 N N . TRP B 1 206 ? 36.479 97.917 1.984 1.00 31.05 206 TRP B N 1
ATOM 3105 C CA . TRP B 1 206 ? 37.863 98.138 2.359 1.00 31.19 206 TRP B CA 1
ATOM 3106 C C . TRP B 1 206 ? 38.757 98.685 1.266 1.00 32.01 206 TRP B C 1
ATOM 3107 O O . TRP B 1 206 ? 39.907 99.054 1.545 1.00 32.16 206 TRP B O 1
ATOM 3118 N N . GLY B 1 207 ? 38.261 98.688 0.027 1.00 32.35 207 GLY B N 1
ATOM 3119 C CA . GLY B 1 207 ? 38.960 99.313 -1.093 1.00 33.10 207 GLY B CA 1
ATOM 3120 C C . GLY B 1 207 ? 40.207 98.635 -1.608 1.00 34.18 207 GLY B C 1
ATOM 3121 O O . GLY B 1 207 ? 40.519 98.726 -2.796 1.00 34.94 207 GLY B O 1
ATOM 3122 N N . ARG B 1 208 ? 40.922 97.941 -0.733 1.00 35.01 208 ARG B N 1
ATOM 3123 C CA . ARG B 1 208 ? 42.191 97.338 -1.101 1.00 35.67 208 ARG B CA 1
ATOM 3124 C C . ARG B 1 208 ? 42.550 96.216 -0.118 1.00 35.77 208 ARG B C 1
ATOM 3125 O O . ARG B 1 208 ? 42.544 96.423 1.091 1.00 35.81 208 ARG B O 1
ATOM 3133 N N . ILE B 1 209 ? 42.849 95.036 -0.656 1.00 35.79 209 ILE B N 1
ATOM 3134 C CA . ILE B 1 209 ? 43.149 93.846 0.120 1.00 35.81 209 ILE B CA 1
ATOM 3135 C C . ILE B 1 209 ? 44.447 93.216 -0.424 1.00 36.41 209 ILE B C 1
ATOM 3136 O O . ILE B 1 209 ? 44.414 92.445 -1.379 1.00 36.91 209 ILE B O 1
ATOM 3141 N N . LEU B 1 210 ? 45.587 93.537 0.180 1.00 36.76 210 LEU B N 1
ATOM 3142 C CA . LEU B 1 210 ? 46.880 93.058 -0.328 1.00 36.78 210 LEU B CA 1
ATOM 3143 C C . LEU B 1 210 ? 47.254 91.702 0.217 1.00 37.01 210 LEU B C 1
ATOM 3144 O O . LEU B 1 210 ? 48.028 90.959 -0.415 1.00 36.65 210 LEU B O 1
ATOM 3149 N N . GLN B 1 211 ? 46.720 91.382 1.401 1.00 37.05 211 GLN B N 1
ATOM 3150 C CA . GLN B 1 211 ? 47.007 90.100 2.057 1.00 37.46 211 GLN B CA 1
ATOM 3151 C C . GLN B 1 211 ? 45.730 89.260 2.213 1.00 36.22 211 GLN B C 1
ATOM 3152 O O . GLN B 1 211 ? 45.174 89.137 3.303 1.00 35.87 211 GLN B O 1
ATOM 3158 N N . PRO B 1 212 ? 45.258 88.689 1.103 1.00 35.60 212 PRO B N 1
ATOM 3159 C CA . PRO B 1 212 ? 43.954 88.035 1.055 1.00 34.83 212 PRO B CA 1
ATOM 3160 C C . PRO B 1 212 ? 43.884 86.747 1.896 1.00 34.01 212 PRO B C 1
ATOM 3161 O O . PRO B 1 212 ? 42.841 86.486 2.500 1.00 33.25 212 PRO B O 1
ATOM 3165 N N . LYS B 1 213 ? 44.978 85.978 1.932 1.00 33.26 213 LYS B N 1
ATOM 3166 C CA . LYS B 1 213 ? 45.059 84.751 2.708 1.00 33.81 213 LYS B CA 1
ATOM 3167 C C . LYS B 1 213 ? 44.971 85.009 4.219 1.00 34.49 213 LYS B C 1
ATOM 3168 O O . LYS B 1 213 ? 44.221 84.308 4.921 1.00 34.88 213 LYS B O 1
ATOM 3170 N N . LEU B 1 214 ? 45.693 86.024 4.704 1.00 34.00 214 LEU B N 1
ATOM 3171 C CA . LEU B 1 214 ? 45.645 86.408 6.114 1.00 34.16 214 LEU B CA 1
ATOM 3172 C C . LEU B 1 214 ? 44.258 86.914 6.488 1.00 34.00 214 LEU B C 1
ATOM 3173 O O . LEU B 1 214 ? 43.749 86.633 7.570 1.00 34.42 214 LEU B O 1
ATOM 3178 N N . LEU B 1 215 ? 43.649 87.674 5.592 1.00 33.47 215 LEU B N 1
ATOM 3179 C CA . LEU B 1 215 ? 42.336 88.215 5.865 1.00 32.87 215 LEU B CA 1
ATOM 3180 C C . LEU B 1 215 ? 41.291 87.104 5.896 1.00 32.54 215 LEU B C 1
ATOM 3181 O O . LEU B 1 215 ? 40.383 87.131 6.724 1.00 32.56 215 LEU B O 1
ATOM 3186 N N . SER B 1 216 ? 41.440 86.130 5.005 1.00 32.11 216 SER B N 1
ATOM 3187 C CA . SER B 1 216 ? 40.580 84.949 4.998 1.00 31.90 216 SER B CA 1
ATOM 3188 C C . SER B 1 216 ? 40.662 84.175 6.302 1.00 31.58 216 SER B C 1
ATOM 3189 O O . SER B 1 216 ? 39.650 83.915 6.906 1.00 32.26 216 SER B O 1
ATOM 3192 N N . GLU B 1 217 ? 41.870 83.797 6.705 1.00 31.97 217 GLU B N 1
ATOM 3193 C CA . GLU B 1 217 ? 42.151 83.156 8.008 1.00 32.33 217 GLU B CA 1
ATOM 3194 C C . GLU B 1 217 ? 41.531 83.888 9.191 1.00 31.05 217 GLU B C 1
ATOM 3195 O O . GLU B 1 217 ? 40.874 83.267 10.027 1.00 30.74 217 GLU B O 1
ATOM 3201 N N . ALA B 1 218 ? 41.730 85.211 9.231 1.00 30.11 218 ALA B N 1
ATOM 3202 C CA . ALA B 1 218 ? 41.224 86.057 10.307 1.00 28.99 218 ALA B CA 1
ATOM 3203 C C . ALA B 1 218 ? 39.712 86.076 10.408 1.00 28.40 218 ALA B C 1
ATOM 3204 O O . ALA B 1 218 ? 39.168 85.985 11.512 1.00 28.13 218 ALA B O 1
ATOM 3206 N N . LEU B 1 219 ? 39.037 86.201 9.263 1.00 27.64 219 LEU B N 1
ATOM 3207 C CA . LEU B 1 219 ? 37.583 86.334 9.244 1.00 27.06 219 LEU B CA 1
ATOM 3208 C C . LEU B 1 219 ? 36.924 85.032 9.625 1.00 27.04 219 LEU B C 1
ATOM 3209 O O . LEU B 1 219 ? 35.979 85.014 10.384 1.00 27.18 219 LEU B O 1
ATOM 3214 N N . LEU B 1 220 ? 37.443 83.937 9.095 1.00 27.09 220 LEU B N 1
ATOM 3215 C CA . LEU B 1 220 ? 36.911 82.625 9.415 1.00 27.62 220 LEU B CA 1
ATOM 3216 C C . LEU B 1 220 ? 37.076 82.247 10.901 1.00 27.46 220 LEU B C 1
ATOM 3217 O O . LEU B 1 220 ? 36.243 81.508 11.426 1.00 27.00 220 LEU B O 1
ATOM 3222 N N . ALA B 1 221 ? 38.131 82.752 11.557 1.00 27.07 221 ALA B N 1
ATOM 3223 C CA . ALA B 1 221 ? 38.338 82.532 13.002 1.00 27.54 221 ALA B CA 1
ATOM 3224 C C . ALA B 1 221 ? 37.286 83.213 13.879 1.00 27.80 221 ALA B C 1
ATOM 3225 O O . ALA B 1 221 ? 37.108 82.816 15.031 1.00 28.58 221 ALA B O 1
ATOM 3227 N N . ILE B 1 222 ? 36.593 84.230 13.344 1.00 27.77 222 ILE B N 1
ATOM 3228 C CA . ILE B 1 222 ? 35.564 84.957 14.107 1.00 27.57 222 ILE B CA 1
ATOM 3229 C C . ILE B 1 222 ? 34.289 84.142 14.185 1.00 27.40 222 ILE B C 1
ATOM 3230 O O . ILE B 1 222 ? 33.701 83.851 13.147 1.00 27.88 222 ILE B O 1
ATOM 3235 N N . PRO B 1 223 ? 33.839 83.802 15.413 1.00 27.12 223 PRO B N 1
ATOM 3236 C CA . PRO B 1 223 ? 32.784 82.804 15.616 1.00 26.33 223 PRO B CA 1
ATOM 3237 C C . PRO B 1 223 ? 31.532 83.028 14.811 1.00 25.38 223 PRO B C 1
ATOM 3238 O O . PRO B 1 223 ? 30.948 82.064 14.367 1.00 26.08 223 PRO B O 1
ATOM 3242 N N . GLY B 1 224 ? 31.128 84.276 14.609 1.00 24.64 224 GLY B N 1
ATOM 3243 C CA . GLY B 1 224 ? 29.854 84.565 13.971 1.00 23.54 224 GLY B CA 1
ATOM 3244 C C . GLY B 1 224 ? 29.951 84.620 12.448 1.00 23.89 224 GLY B C 1
ATOM 3245 O O . GLY B 1 224 ? 28.922 84.618 11.747 1.00 23.53 224 GLY B O 1
ATOM 3246 N N . VAL B 1 225 ? 31.181 84.657 11.932 1.00 23.02 225 VAL B N 1
ATOM 3247 C CA . VAL B 1 225 ? 31.403 84.633 10.481 1.00 23.32 225 VAL B CA 1
ATOM 3248 C C . VAL B 1 225 ? 31.215 83.227 9.936 1.00 23.31 225 VAL B C 1
ATOM 3249 O O . VAL B 1 225 ? 31.972 82.319 10.249 1.00 23.59 225 VAL B O 1
ATOM 3253 N N . VAL B 1 226 ? 30.180 83.057 9.132 1.00 23.22 226 VAL B N 1
ATOM 3254 C CA . VAL B 1 226 ? 29.881 81.771 8.497 1.00 22.79 226 VAL B CA 1
ATOM 3255 C C . VAL B 1 226 ? 30.882 81.493 7.356 1.00 23.08 226 VAL B C 1
ATOM 3256 O O . VAL B 1 226 ? 31.461 80.416 7.281 1.00 23.39 226 VAL B O 1
ATOM 3260 N N . GLU B 1 227 ? 31.071 82.491 6.489 1.00 23.55 227 GLU B N 1
ATOM 3261 C CA . GLU B 1 227 ? 31.945 82.439 5.307 1.00 24.08 227 GLU B CA 1
ATOM 3262 C C . GLU B 1 227 ? 32.109 83.842 4.748 1.00 24.27 227 GLU B C 1
ATOM 3263 O O . GLU B 1 227 ? 31.450 84.773 5.213 1.00 23.46 227 GLU B O 1
ATOM 3269 N N . HIS B 1 228 ? 32.976 83.977 3.742 1.00 23.94 228 HIS B N 1
ATOM 3270 C CA . HIS B 1 228 ? 33.214 85.258 3.078 1.00 23.85 228 HIS B CA 1
ATOM 3271 C C . HIS B 1 228 ? 33.523 85.058 1.581 1.00 23.93 228 HIS B C 1
ATOM 3272 O O . HIS B 1 228 ? 33.813 83.944 1.147 1.00 22.61 228 HIS B O 1
ATOM 3279 N N . GLY B 1 229 ? 33.522 86.169 0.836 1.00 24.04 229 GLY B N 1
ATOM 3280 C CA . GLY B 1 229 ? 33.615 86.170 -0.613 1.00 25.36 229 GLY B CA 1
ATOM 3281 C C . GLY B 1 229 ? 34.966 86.000 -1.284 1.00 26.39 229 GLY B C 1
ATOM 3282 O O . GLY B 1 229 ? 35.051 86.134 -2.506 1.00 27.09 229 GLY B O 1
ATOM 3283 N N . LEU B 1 230 ? 36.010 85.699 -0.510 1.00 26.83 230 LEU B N 1
ATOM 3284 C CA . LEU B 1 230 ? 37.336 85.426 -1.057 1.00 27.83 230 LEU B CA 1
ATOM 3285 C C . LEU B 1 230 ? 37.522 83.949 -1.388 1.00 28.16 230 LEU B C 1
ATOM 3286 O O . LEU B 1 230 ? 37.594 83.107 -0.495 1.00 28.62 230 LEU B O 1
ATOM 3291 N N . PHE B 1 231 ? 37.617 83.640 -2.680 1.00 28.49 231 PHE B N 1
ATOM 3292 C CA . PHE B 1 231 ? 37.776 82.262 -3.127 1.00 28.51 231 PHE B CA 1
ATOM 3293 C C . PHE B 1 231 ? 39.254 82.080 -3.456 1.00 28.88 231 PHE B C 1
ATOM 3294 O O . PHE B 1 231 ? 39.738 82.589 -4.471 1.00 29.14 231 PHE B O 1
ATOM 3302 N N . LEU B 1 232 ? 39.974 81.396 -2.569 1.00 29.19 232 LEU B N 1
ATOM 3303 C CA . LEU B 1 232 ? 41.427 81.236 -2.675 1.00 29.65 232 LEU B CA 1
ATOM 3304 C C . LEU B 1 232 ? 41.788 79.835 -3.175 1.00 29.32 232 LEU B C 1
ATOM 3305 O O . LEU B 1 232 ? 41.374 78.832 -2.587 1.00 28.72 232 LEU B O 1
ATOM 3310 N N . GLY B 1 233 ? 42.540 79.781 -4.274 1.00 28.82 233 GLY B N 1
ATOM 3311 C CA . GLY B 1 233 ? 42.920 78.524 -4.894 1.00 28.47 233 GLY B CA 1
ATOM 3312 C C . GLY B 1 233 ? 41.744 77.638 -5.252 1.00 28.58 233 GLY B C 1
ATOM 3313 O O . GLY B 1 233 ? 41.849 76.410 -5.163 1.00 29.82 233 GLY B O 1
ATOM 3314 N N . LEU B 1 234 ? 40.614 78.235 -5.629 1.00 27.73 234 LEU B N 1
ATOM 3315 C CA . LEU B 1 234 ? 39.450 77.453 -6.010 1.00 27.59 234 LEU B CA 1
ATOM 3316 C C . LEU B 1 234 ? 39.234 77.448 -7.520 1.00 27.28 234 LEU B C 1
ATOM 3317 O O . LEU B 1 234 ? 38.864 76.420 -8.089 1.00 26.44 234 LEU B O 1
ATOM 3322 N N . ALA B 1 235 ? 39.432 78.612 -8.140 1.00 26.80 235 ALA B N 1
ATOM 3323 C CA . ALA B 1 235 ? 39.319 78.763 -9.594 1.00 27.31 235 ALA B CA 1
ATOM 3324 C C . ALA B 1 235 ? 40.503 78.142 -10.310 1.00 27.48 235 ALA B C 1
ATOM 3325 O O . ALA B 1 235 ? 41.654 78.341 -9.931 1.00 27.76 235 ALA B O 1
ATOM 3327 N N . SER B 1 236 ? 40.222 77.384 -11.359 1.00 27.94 236 SER B N 1
ATOM 3328 C CA . SER B 1 236 ? 41.294 76.733 -12.094 1.00 28.52 236 SER B CA 1
ATOM 3329 C C . SER B 1 236 ? 41.442 77.288 -13.494 1.00 28.23 236 SER B C 1
ATOM 3330 O O . SER B 1 236 ? 42.500 77.163 -14.089 1.00 29.00 236 SER B O 1
ATOM 3333 N N . ARG B 1 237 ? 40.375 77.869 -14.031 1.00 27.81 237 ARG B N 1
ATOM 3334 C CA . ARG B 1 237 ? 40.468 78.586 -15.298 1.00 27.28 237 ARG B CA 1
ATOM 3335 C C . ARG B 1 237 ? 39.571 79.802 -15.269 1.00 26.92 237 ARG B C 1
ATOM 3336 O O . ARG B 1 237 ? 38.476 79.764 -14.689 1.00 26.89 237 ARG B O 1
ATOM 3338 N N . ALA B 1 238 ? 40.049 80.886 -15.870 1.00 27.04 238 ALA B N 1
ATOM 3339 C CA . ALA B 1 238 ? 39.210 82.046 -16.126 1.00 27.79 238 ALA B CA 1
ATOM 3340 C C . ALA B 1 238 ? 39.014 82.253 -17.638 1.00 28.36 238 ALA B C 1
ATOM 3341 O O . ALA B 1 238 ? 39.965 82.304 -18.398 1.00 29.52 238 ALA B O 1
ATOM 3343 N N . ILE B 1 239 ? 37.761 82.352 -18.063 1.00 29.23 239 ILE B N 1
ATOM 3344 C CA . ILE B 1 239 ? 37.414 82.543 -19.457 1.00 28.70 239 ILE B CA 1
ATOM 3345 C C . ILE B 1 239 ? 36.905 83.974 -19.557 1.00 29.34 239 ILE B C 1
ATOM 3346 O O . ILE B 1 239 ? 35.814 84.294 -19.070 1.00 29.34 239 ILE B O 1
ATOM 3351 N N . VAL B 1 240 ? 37.729 84.836 -20.160 1.00 29.52 240 VAL B N 1
ATOM 3352 C CA . VAL B 1 240 ? 37.550 86.290 -20.090 1.00 29.90 240 VAL B CA 1
ATOM 3353 C C . VAL B 1 240 ? 37.422 86.940 -21.468 1.00 30.84 240 VAL B C 1
ATOM 3354 O O . VAL B 1 240 ? 38.365 86.913 -22.272 1.00 31.33 240 VAL B O 1
ATOM 3358 N N . ALA B 1 241 ? 36.271 87.546 -21.726 1.00 31.48 241 ALA B N 1
ATOM 3359 C CA . ALA B 1 241 ? 36.025 88.225 -22.981 1.00 32.83 241 ALA B CA 1
ATOM 3360 C C . ALA B 1 241 ? 36.492 89.687 -22.917 1.00 34.08 241 ALA B C 1
ATOM 3361 O O . ALA B 1 241 ? 36.075 90.451 -22.041 1.00 33.57 241 ALA B O 1
ATOM 3363 N N . MET B 1 242 ? 37.376 90.045 -23.852 1.00 35.79 242 MET B N 1
ATOM 3364 C CA . MET B 1 242 ? 38.025 91.361 -23.913 1.00 37.38 242 MET B CA 1
ATOM 3365 C C . MET B 1 242 ? 37.307 92.264 -24.889 1.00 38.37 242 MET B C 1
ATOM 3366 O O . MET B 1 242 ? 36.670 91.776 -25.828 1.00 39.16 242 MET B O 1
ATOM 3371 N N . ALA B 1 243 ? 37.431 93.574 -24.697 1.00 39.44 243 ALA B N 1
ATOM 3372 C CA . ALA B 1 243 ? 36.769 94.540 -25.569 1.00 40.75 243 ALA B CA 1
ATOM 3373 C C . ALA B 1 243 ? 37.233 94.448 -27.031 1.00 41.44 243 ALA B C 1
ATOM 3374 O O . ALA B 1 243 ? 36.475 94.785 -27.935 1.00 41.78 243 ALA B O 1
ATOM 3376 N N . ASP B 1 244 ? 38.458 93.979 -27.259 1.00 42.16 244 ASP B N 1
ATOM 3377 C CA . ASP B 1 244 ? 38.959 93.729 -28.625 1.00 43.30 244 ASP B CA 1
ATOM 3378 C C . ASP B 1 244 ? 38.501 92.380 -29.237 1.00 43.29 244 ASP B C 1
ATOM 3379 O O . ASP B 1 244 ? 39.069 91.924 -30.257 1.00 43.57 244 ASP B O 1
ATOM 3384 N N . SER B 1 245 ? 37.507 91.741 -28.603 1.00 42.37 245 SER B N 1
ATOM 3385 C CA . SER B 1 245 ? 36.929 90.467 -29.064 1.00 41.43 245 SER B CA 1
ATOM 3386 C C . SER B 1 245 ? 37.740 89.189 -28.782 1.00 40.45 245 SER B C 1
ATOM 3387 O O . SER B 1 245 ? 37.246 88.088 -29.031 1.00 40.32 245 SER B O 1
ATOM 3390 N N . GLN B 1 246 ? 38.969 89.318 -28.285 1.00 39.07 246 GLN B N 1
ATOM 3391 C CA . GLN B 1 246 ? 39.718 88.136 -27.870 1.00 38.73 246 GLN B CA 1
ATOM 3392 C C . GLN B 1 246 ? 39.005 87.456 -26.691 1.00 37.45 246 GLN B C 1
ATOM 3393 O O . GLN B 1 246 ? 38.435 88.125 -25.836 1.00 37.60 246 GLN B O 1
ATOM 3399 N N . ILE B 1 247 ? 38.985 86.129 -26.684 1.00 36.20 247 ILE B N 1
ATOM 3400 C CA . ILE B 1 247 ? 38.525 85.403 -25.511 1.00 35.19 247 ILE B CA 1
ATOM 3401 C C . ILE B 1 247 ? 39.659 84.559 -24.958 1.00 34.50 247 ILE B C 1
ATOM 3402 O O . ILE B 1 247 ? 40.088 83.605 -25.578 1.00 34.57 247 ILE B O 1
ATOM 3407 N N . LYS B 1 248 ? 40.145 84.949 -23.788 1.00 34.60 248 LYS B N 1
ATOM 3408 C CA . LYS B 1 248 ? 41.335 84.356 -23.196 1.00 34.32 248 LYS B CA 1
ATOM 3409 C C . LYS B 1 248 ? 40.910 83.296 -22.223 1.00 33.78 248 LYS B C 1
ATOM 3410 O O . LYS B 1 248 ? 40.045 83.527 -21.366 1.00 34.52 248 LYS B O 1
ATOM 3416 N N . VAL B 1 249 ? 41.497 82.122 -22.387 1.00 32.60 249 VAL B N 1
ATOM 3417 C CA . VAL B 1 249 ? 41.323 81.025 -21.475 1.00 31.60 249 VAL B CA 1
ATOM 3418 C C . VAL B 1 249 ? 42.599 81.067 -20.639 1.00 31.85 249 VAL B C 1
ATOM 3419 O O . VAL B 1 249 ? 43.709 80.795 -21.136 1.00 30.95 249 VAL B O 1
ATOM 3423 N N . LEU B 1 250 ? 42.434 81.436 -19.373 1.00 31.60 250 LEU B N 1
ATOM 3424 C CA . LEU B 1 250 ? 43.575 81.721 -18.523 1.00 32.15 250 LEU B CA 1
ATOM 3425 C C . LEU B 1 250 ? 43.673 80.779 -17.333 1.00 32.81 250 LEU B C 1
ATOM 3426 O O . LEU B 1 250 ? 42.678 80.244 -16.865 1.00 33.31 250 LEU B O 1
ATOM 3431 N N . GLU B 1 251 ? 44.887 80.592 -16.847 1.00 33.50 251 GLU B N 1
ATOM 3432 C CA . GLU B 1 251 ? 45.152 79.671 -15.778 1.00 34.42 251 GLU B CA 1
ATOM 3433 C C . GLU B 1 251 ? 45.676 80.493 -14.613 1.00 33.94 251 GLU B C 1
ATOM 3434 O O . GLU B 1 251 ? 46.000 81.665 -14.800 1.00 33.86 251 GLU B O 1
ATOM 3440 N N . PRO B 1 252 ? 45.708 79.919 -13.393 1.00 34.00 252 PRO B N 1
ATOM 3441 C CA . PRO B 1 252 ? 46.214 80.753 -12.307 1.00 34.63 252 PRO B CA 1
ATOM 3442 C C . PRO B 1 252 ? 47.651 81.254 -12.538 1.00 35.48 252 PRO B C 1
ATOM 3443 O O . PRO B 1 252 ? 47.953 82.399 -12.184 1.00 35.09 252 PRO B O 1
ATOM 3447 N N . PHE B 1 253 ? 48.501 80.446 -13.175 1.00 36.62 253 PHE B N 1
ATOM 3448 C CA . PHE B 1 253 ? 49.861 80.914 -13.510 1.00 38.12 253 PHE B CA 1
ATOM 3449 C C . PHE B 1 253 ? 49.915 82.238 -14.312 1.00 39.24 253 PHE B C 1
ATOM 3450 O O . PHE B 1 253 ? 50.963 82.900 -14.346 1.00 39.22 253 PHE B O 1
ATOM 3458 N N . ASP B 1 254 ? 48.780 82.620 -14.915 1.00 39.77 254 ASP B N 1
ATOM 3459 C CA . ASP B 1 254 ? 48.681 83.806 -15.765 1.00 40.23 254 ASP B CA 1
ATOM 3460 C C . ASP B 1 254 ? 48.311 85.057 -14.965 1.00 41.13 254 ASP B C 1
ATOM 3461 O O . ASP B 1 254 ? 48.252 86.176 -15.514 1.00 41.09 254 ASP B O 1
ATOM 3466 N N . PHE B 1 255 ? 48.045 84.869 -13.670 1.00 41.68 255 PHE B N 1
ATOM 3467 C CA . PHE B 1 255 ? 47.709 85.980 -12.772 1.00 41.66 255 PHE B CA 1
ATOM 3468 C C . PHE B 1 255 ? 48.837 86.251 -11.757 1.00 42.69 255 PHE B C 1
ATOM 3469 O O . PHE B 1 255 ? 48.884 85.811 -10.591 1.00 42.73 255 PHE B O 1
#

InterPro domains:
  IPR004788 Ribose 5-phosphate isomerase, type A [PF06026] (50-223)
  IPR004788 Ribose 5-phosphate isomerase, type A [PTHR11934] (2-229)
  IPR004788 Ribose 5-phosphate isomerase, type A [TIGR00021] (6-225)
  IPR004788 Ribose 5-phosphate isomerase, type A [cd01398] (6-221)
  IPR020672 Ribose-5-phosphate isomerase, type A, subgroup [MF_00170] (3-229)
  IPR037171 NagB/RpiA transferase-like [SSF100950] (1-147)

Solvent-accessible surface area: 19317 Å² total; per-residue (Å²): 139,64,120,122,14,32,88,48,0,0,86,65,0,11,119,73,1,112,70,91,27,99,0,0,0,0,19,40,62,5,0,40,31,0,0,25,12,0,4,107,88,30,90,137,50,16,137,9,50,0,3,13,1,21,136,118,1,65,113,13,0,116,152,74,47,3,61,45,22,67,4,104,161,27,29,94,1,46,9,0,0,0,6,6,33,6,0,0,67,59,1,10,0,0,7,6,31,76,6,16,0,4,20,7,11,4,0,4,50,13,19,207,26,1,23,0,0,0,2,64,95,43,63,40,93,67,4,2,82,81,11,2,0,0,0,0,3,51,55,8,17,49,12,3,64,76,33,0,74,49,16,4,103,138,67,65,22,93,41,114,30,58,34,42,96,99,67,142,96,44,51,137,9,77,24,24,0,36,0,0,18,0,93,12,45,141,7,106,106,26,60,96,2,5,76,34,0,9,58,17,12,1,1,1,0,0,0,0,0,61,75,44,7,32,79,0,0,0,0,12,77,111,72,94,55,80,60,26,52,45,156,70,73,97,76,115,121,20,31,83,46,0,0,89,59,0,12,125,77,2,120,73,86,26,113,0,0,0,0,16,38,62,4,0,41,28,0,0,27,16,0,3,106,84,31,90,139,49,17,144,8,47,0,4,11,0,21,139,116,1,73,114,16,0,116,148,69,44,3,59,52,21,68,3,97,160,29,33,64,4,50,10,0,0,0,5,6,31,8,0,0,67,62,0,9,0,0,6,4,28,77,5,16,0,5,21,6,12,5,0,4,49,14,21,202,20,1,31,0,0,0,2,70,94,43,60,40,96,59,4,1,80,80,9,0,0,0,0,0,2,50,58,8,25,43,11,4,74,47,31,0,67,52,16,4,107,137,59,67,20,93,44,61,23,67,54,39,88,102,70,140,97,55,51,141,10,73,24,27,0,36,0,7,17,1,112,14,45,156,5,120,110,30,47,91,1,13,92,31,0,14,52,15,9,1,1,1,0,0,0,1,0,65,73,47,6,42,5,0,0,0,0,14,83,111,77,94,47,79,67,28,69,46,166,75,75